Protein AF-A0A2P4PJ39-F1 (afdb_monomer)

Secondary structure (DSSP, 8-state):
-HHHHHHHHHT-SSS--EEEEEEEEE-TTS-TT-SEEEEEEE-SSPPS-S-EEEEEEEE-TTS-B-TTEEEEEEEEETTEEEEEEEEPSS----GGG-EEEEEEEE-HHHH----SSSTT-EEEEEEEEEE--TT--EEEEE-SS---TT-EEEEEEE---TT-----EEEEEEEEETTEEEEEEEE---S--S---TT--EEEEEEEEEE-S-SEEE-TTTS-EEEHHHHSEEP-GGGB--THHHHHHHHHHHHHHHHHHHHHHHHHHHHHHHHHTTS-TTS--HHHHHHHHHHHHHHHHHHHHHHHHHHS-HHHHHHTHHHHHHHHHHHHHHHHHHHHHHHHT--SS-HHHHHHHHHHHHHHHHHHHHHHHT-

Radius of gyration: 28.56 Å; Cα contacts (8 Å, |Δi|>4): 550; chains: 1; bounding box: 58×53×88 Å

InterPro domains:
  IPR036537 Adaptor protein Cbl, N-terminal domain superfamily [G3DSA:1.20.930.20] (220-346)
  IPR059179 MLKL-like, MCAfunc domain [cd21037] (254-372)

Foldseek 3Di:
DVVVVVVVVLCPDPDQKDFQAWAKFAQLPDDQVDQKDKDWDFDPPFWQDQAKDKFKAKAAPVLAGDLQKDKAWAPTDRGGTMIMIGGQPPDPDRSNRIMIIMIIMDRCVRGVGHDPQGSPKDKDKDKDKDFDDPQFQKDKDWAPFFDDAFKFKTKHKDFPAPVPDDFPWRWDFQADEGTITIIGIDRSPDDDPDDPPPGGGIMIMMMMIIDDPDQWDQHPVPRDIHGSNSRGNGHHPVRHDDPVSVVLSLLSVLVVVLLVLLVVLVVLVVVVVVVVVVDDDPCPDPQNVVLVVLLVVLVVVVVVLSVVVVPDDSVVCVVCVVVNLVSSVVSLVSNVVSVVSSCVSVVDDCVVSVVVSVVSVVVNVVSVVVNVVSD

Solvent-accessible surface area (backbone atoms only — not comparable to full-atom values): 21388 Å² total; per-residue (Å²): 113,68,66,58,53,56,51,50,62,72,62,64,51,91,71,53,40,30,54,31,48,32,38,72,44,78,31,60,88,54,63,81,88,52,56,64,44,78,46,80,48,76,43,84,76,61,41,71,43,56,82,59,49,70,48,50,29,46,20,42,81,85,57,44,51,43,88,55,48,50,72,45,70,45,77,66,42,39,50,31,35,32,36,38,42,32,57,49,92,90,66,93,71,64,56,40,64,21,29,43,38,39,37,33,36,27,40,44,90,61,29,77,44,67,37,82,76,45,62,82,46,44,39,48,76,48,79,48,76,47,71,62,50,100,77,57,60,69,49,79,44,78,47,100,54,78,56,54,74,52,26,30,42,30,78,50,76,48,68,84,48,100,78,76,63,85,75,56,66,49,78,39,83,72,31,30,43,53,45,34,41,30,31,32,65,42,78,59,78,78,87,63,101,64,72,84,63,93,70,70,56,52,36,41,36,41,36,40,41,37,47,48,95,64,68,57,46,54,27,69,78,71,81,46,70,43,50,44,61,30,48,25,48,62,40,40,76,90,43,50,44,71,79,56,61,62,52,52,46,53,51,52,40,54,53,50,53,53,54,52,55,52,52,54,54,51,51,52,48,54,50,53,53,58,53,56,74,74,59,69,94,77,64,87,40,77,68,48,50,52,41,50,52,52,40,53,51,48,53,49,52,51,51,50,52,52,50,54,57,73,72,47,54,72,72,57,47,60,78,39,40,70,62,51,52,52,53,48,52,53,54,49,53,56,42,50,54,32,49,53,57,54,47,72,74,49,86,80,85,59,66,70,70,53,50,52,59,52,52,56,48,57,55,49,55,50,52,56,51,53,62,65,71,76,113

pLDDT: mean 74.96, std 16.51, range [32.97, 97.44]

Organism: Rhizophagus irregularis (strain DAOM 181602 / DAOM 197198 / MUCL 43194) (NCBI:txid747089)

Structure (mmCIF, N/CA/C/O backbone):
data_AF-A0A2P4PJ39-F1
#
_entry.id   AF-A0A2P4PJ39-F1
#
loop_
_atom_site.group_PDB
_atom_site.id
_atom_site.type_symbol
_atom_site.label_atom_id
_atom_site.label_alt_id
_atom_site.label_comp_id
_atom_site.label_asym_id
_atom_site.label_entity_id
_atom_site.label_seq_id
_atom_site.pdbx_PDB_ins_code
_atom_site.Cartn_x
_atom_site.Cartn_y
_atom_site.Cartn_z
_atom_site.occupancy
_atom_site.B_iso_or_equiv
_atom_site.auth_seq_id
_atom_site.auth_comp_id
_atom_site.auth_asym_id
_atom_site.auth_atom_id
_atom_site.pdbx_PDB_model_num
ATOM 1 N N . MET A 1 1 ? 18.158 30.141 -28.461 1.00 45.62 1 MET A N 1
ATOM 2 C CA . MET A 1 1 ? 17.319 30.776 -27.414 1.00 45.62 1 MET A CA 1
ATOM 3 C C . MET A 1 1 ? 15.934 30.127 -27.308 1.00 45.62 1 MET A C 1
ATOM 5 O O . MET A 1 1 ? 15.495 29.870 -26.197 1.00 45.62 1 MET A O 1
ATOM 9 N N . GLU A 1 2 ? 15.277 29.784 -28.422 1.00 43.50 2 GLU A N 1
ATOM 10 C CA . GLU A 1 2 ? 13.978 29.073 -28.431 1.00 43.50 2 GLU A CA 1
ATOM 11 C C . GLU A 1 2 ? 14.006 27.641 -27.876 1.00 43.50 2 GLU A C 1
ATOM 13 O O . GLU A 1 2 ? 13.084 27.258 -27.165 1.00 43.50 2 GLU A O 1
ATOM 18 N N . GLN A 1 3 ? 15.061 26.856 -28.132 1.00 46.38 3 GLN A N 1
ATOM 19 C CA . GLN A 1 3 ? 15.191 25.510 -27.544 1.00 46.38 3 GLN A CA 1
ATOM 20 C C . GLN A 1 3 ? 15.303 25.555 -26.014 1.00 46.38 3 GLN A C 1
ATOM 22 O O . GLN A 1 3 ? 14.647 24.772 -25.339 1.00 46.38 3 GLN A O 1
ATOM 27 N N . LYS A 1 4 ? 16.052 26.525 -25.470 1.00 45.72 4 LYS A N 1
ATOM 28 C CA . LYS A 1 4 ? 16.151 26.757 -24.020 1.00 45.72 4 LYS A CA 1
ATOM 29 C C . LYS A 1 4 ? 14.788 27.119 -23.421 1.00 45.72 4 LYS A C 1
ATOM 31 O O . LYS A 1 4 ? 14.378 26.499 -22.457 1.00 45.72 4 LYS A O 1
ATOM 36 N N . LYS A 1 5 ? 14.018 27.993 -24.085 1.00 45.09 5 LYS A N 1
ATOM 37 C CA . LYS A 1 5 ? 12.639 28.321 -23.680 1.00 45.09 5 LYS A CA 1
ATOM 38 C C . LYS A 1 5 ? 11.677 27.125 -23.733 1.00 45.09 5 LYS A C 1
ATOM 40 O O . LYS A 1 5 ? 10.811 27.035 -22.877 1.00 45.09 5 LYS A O 1
ATOM 45 N N . LYS A 1 6 ? 11.808 26.201 -24.696 1.00 50.41 6 LYS A N 1
ATOM 46 C CA . LYS A 1 6 ? 10.997 24.963 -24.723 1.00 50.41 6 LYS A CA 1
ATOM 47 C C . LYS A 1 6 ? 11.366 24.001 -23.589 1.00 50.41 6 LYS A C 1
ATOM 49 O O . LYS A 1 6 ? 10.475 23.399 -23.003 1.00 50.41 6 LYS A O 1
ATOM 54 N N . ILE A 1 7 ? 12.655 23.893 -23.271 1.00 53.19 7 ILE A N 1
ATOM 55 C CA . ILE A 1 7 ? 13.166 23.081 -22.157 1.00 53.19 7 ILE A CA 1
ATOM 56 C C . ILE A 1 7 ? 12.712 23.671 -20.814 1.00 53.19 7 ILE A C 1
ATOM 58 O O . ILE A 1 7 ? 12.153 22.954 -19.990 1.00 53.19 7 ILE A O 1
ATOM 62 N N . ASP A 1 8 ? 12.834 24.987 -20.643 1.00 42.84 8 ASP A N 1
ATOM 63 C CA . ASP A 1 8 ? 12.416 25.691 -19.428 1.00 42.84 8 ASP A CA 1
ATOM 64 C C . ASP A 1 8 ? 10.897 25.630 -19.210 1.00 42.84 8 ASP A C 1
ATOM 66 O O . ASP A 1 8 ? 10.456 25.671 -18.071 1.00 42.84 8 ASP A O 1
ATOM 70 N N . VAL A 1 9 ? 10.077 25.509 -20.262 1.00 48.72 9 VAL A N 1
ATOM 71 C CA . VAL A 1 9 ? 8.614 25.328 -20.139 1.00 48.72 9 VAL A CA 1
ATOM 72 C C . VAL A 1 9 ? 8.243 23.908 -19.689 1.00 48.72 9 VAL A C 1
ATOM 74 O O . VAL A 1 9 ? 7.277 23.748 -18.947 1.00 48.72 9 VAL A O 1
ATOM 77 N N . ILE A 1 10 ? 9.019 22.888 -20.076 1.00 51.38 10 ILE A N 1
ATOM 78 C CA . ILE A 1 10 ? 8.854 21.506 -19.584 1.00 51.38 10 ILE A CA 1
ATOM 79 C C . ILE A 1 10 ? 9.313 21.387 -18.118 1.00 51.38 10 ILE A C 1
ATOM 81 O O . ILE A 1 10 ? 8.735 20.613 -17.361 1.00 51.38 10 ILE A O 1
ATOM 85 N N . LEU A 1 11 ? 10.313 22.179 -17.715 1.00 49.31 11 LEU A N 1
ATOM 86 C CA . LEU A 1 11 ? 10.950 22.159 -16.390 1.00 49.31 11 LEU A CA 1
ATOM 87 C C . LEU A 1 11 ? 10.411 23.213 -15.392 1.00 49.31 11 LEU A C 1
ATOM 89 O O . LEU A 1 11 ? 11.034 23.420 -14.355 1.00 49.31 11 LEU A O 1
ATOM 93 N N . ASN A 1 12 ? 9.315 23.932 -15.673 1.00 41.78 12 ASN A N 1
ATOM 94 C CA . ASN A 1 12 ? 8.818 25.018 -14.794 1.00 41.78 12 ASN A CA 1
ATOM 95 C C . ASN A 1 12 ? 7.446 24.779 -14.147 1.00 41.78 12 ASN A C 1
ATOM 97 O O . ASN A 1 12 ? 6.828 25.725 -13.652 1.00 41.78 12 ASN A O 1
ATOM 101 N N . LYS A 1 13 ? 6.941 23.543 -14.094 1.00 51.75 13 LYS A N 1
ATOM 102 C CA . LYS A 1 13 ? 5.785 23.240 -13.236 1.00 51.75 13 LYS A CA 1
ATOM 103 C C . LYS A 1 13 ? 6.295 22.693 -11.906 1.00 51.75 13 LYS A C 1
ATOM 105 O O . LYS A 1 13 ? 7.159 21.829 -11.884 1.00 51.75 13 LYS A O 1
ATOM 110 N N . LYS A 1 14 ? 5.802 23.251 -10.794 1.00 48.81 14 LYS A N 1
ATOM 111 C CA . LYS A 1 14 ? 6.097 22.788 -9.426 1.00 48.81 14 LYS A CA 1
ATOM 112 C C . LYS A 1 14 ? 6.077 21.251 -9.383 1.00 48.81 14 LYS A C 1
ATOM 114 O O . LYS A 1 14 ? 5.073 20.672 -9.776 1.00 48.81 14 LYS A O 1
ATOM 119 N N . ASN A 1 15 ? 7.176 20.670 -8.893 1.00 57.50 15 ASN A N 1
ATOM 120 C CA . ASN A 1 15 ? 7.547 19.246 -8.903 1.00 57.50 15 ASN A CA 1
ATOM 121 C C . ASN A 1 15 ? 7.929 18.699 -10.293 1.00 57.50 15 ASN A C 1
ATOM 123 O O . ASN A 1 15 ? 7.162 18.019 -10.960 1.00 57.50 15 ASN A O 1
ATOM 127 N N . ASN A 1 16 ? 9.179 18.954 -10.703 1.00 75.44 16 ASN A N 1
ATOM 128 C CA . ASN A 1 16 ? 9.799 18.461 -11.945 1.00 75.44 16 ASN A CA 1
ATOM 129 C C . ASN A 1 16 ? 10.126 16.955 -11.919 1.00 75.44 16 ASN A C 1
ATOM 131 O O . ASN A 1 16 ? 11.184 16.544 -12.399 1.00 75.44 16 ASN A O 1
ATOM 135 N N . LEU A 1 17 ? 9.274 16.127 -11.318 1.00 88.62 17 LEU A N 1
ATOM 136 C CA . LEU A 1 17 ? 9.490 14.688 -11.311 1.00 88.62 17 LEU A CA 1
ATOM 137 C C . LEU A 1 17 ? 9.111 14.099 -12.665 1.00 88.62 17 LEU A C 1
ATOM 139 O O . LEU A 1 17 ? 8.117 14.468 -13.296 1.00 88.62 17 LEU A O 1
ATOM 143 N N . LYS A 1 18 ? 9.946 13.177 -13.127 1.00 91.00 18 LYS A N 1
ATOM 144 C CA . LYS A 1 18 ? 9.739 12.432 -14.359 1.00 91.00 18 LYS A CA 1
ATOM 145 C C . LYS A 1 18 ? 10.196 10.998 -14.188 1.00 91.00 18 LYS A C 1
ATOM 147 O O . LYS A 1 18 ? 11.028 10.709 -13.335 1.00 91.00 18 LYS A O 1
ATOM 152 N N . ILE A 1 19 ? 9.686 10.129 -15.057 1.00 92.69 19 ILE A N 1
ATOM 153 C CA . ILE A 1 19 ? 10.252 8.797 -15.251 1.00 92.69 19 ILE A CA 1
ATOM 154 C C . ILE A 1 19 ? 11.637 8.978 -15.880 1.00 92.69 19 ILE A C 1
ATOM 156 O O . ILE A 1 19 ? 11.769 9.487 -16.996 1.00 92.69 19 ILE A O 1
ATOM 160 N N . ILE A 1 20 ? 12.666 8.599 -15.131 1.00 92.94 20 ILE A N 1
ATOM 161 C CA . ILE A 1 20 ? 14.074 8.752 -15.501 1.00 92.94 20 ILE A CA 1
ATOM 162 C C . ILE A 1 20 ? 14.501 7.587 -16.373 1.00 92.94 20 ILE A C 1
ATOM 164 O O . ILE A 1 20 ? 15.046 7.794 -17.457 1.00 92.94 20 ILE A O 1
ATOM 168 N N . ILE A 1 21 ? 14.210 6.375 -15.913 1.00 93.44 21 ILE A N 1
ATOM 169 C CA . ILE A 1 21 ? 14.538 5.129 -16.590 1.00 93.44 21 ILE A CA 1
ATOM 170 C C . ILE A 1 21 ? 13.635 4.012 -16.070 1.00 93.44 21 ILE A C 1
ATOM 172 O O . ILE A 1 21 ? 13.150 4.048 -14.940 1.00 93.44 21 ILE A O 1
ATOM 176 N N . THR A 1 22 ? 13.381 3.035 -16.924 1.00 94.88 22 THR A N 1
ATOM 177 C CA . THR A 1 22 ? 12.556 1.863 -16.638 1.00 94.88 22 THR A CA 1
ATOM 178 C C . THR A 1 22 ? 13.317 0.600 -16.995 1.00 94.88 22 THR A C 1
ATOM 180 O O . THR A 1 22 ? 14.134 0.590 -17.922 1.00 94.88 22 THR A O 1
ATOM 183 N N . GLY A 1 23 ? 13.013 -0.491 -16.310 1.00 95.31 23 GLY A N 1
ATOM 184 C CA . GLY A 1 23 ? 13.661 -1.752 -16.601 1.00 95.31 23 GLY A CA 1
ATOM 185 C C . GLY A 1 23 ? 12.862 -2.953 -16.152 1.00 95.31 23 GLY A C 1
ATOM 186 O O . GLY A 1 23 ? 11.888 -2.864 -15.406 1.00 95.31 23 GLY A O 1
ATOM 187 N N . ILE A 1 24 ? 13.291 -4.086 -16.686 1.00 95.94 24 ILE A N 1
ATOM 188 C CA . ILE A 1 24 ? 12.829 -5.402 -16.288 1.00 95.94 24 ILE A CA 1
ATOM 189 C C . ILE A 1 24 ? 14.034 -6.333 -16.151 1.00 95.94 24 ILE A C 1
ATOM 191 O O . ILE A 1 24 ? 14.873 -6.421 -17.060 1.00 95.94 24 ILE A O 1
ATOM 195 N N . ASP A 1 25 ? 14.098 -7.043 -15.031 1.00 95.50 25 ASP A N 1
ATOM 196 C CA . ASP A 1 25 ? 15.175 -7.976 -14.718 1.00 95.50 25 ASP A CA 1
ATOM 197 C C . ASP A 1 25 ? 14.607 -9.359 -14.391 1.00 95.50 25 ASP A C 1
ATOM 199 O O . ASP A 1 25 ? 13.598 -9.492 -13.704 1.00 95.50 25 ASP A O 1
ATOM 203 N N . GLU A 1 26 ? 15.252 -10.402 -14.913 1.00 95.06 26 GLU A N 1
ATOM 204 C CA . GLU A 1 26 ? 14.901 -11.798 -14.617 1.00 95.06 26 GLU A CA 1
ATOM 205 C C . GLU A 1 26 ? 15.268 -12.148 -13.179 1.00 95.06 26 GLU A C 1
ATOM 207 O O . GLU A 1 26 ? 16.316 -11.720 -12.701 1.00 95.06 26 GLU A O 1
ATOM 212 N N . LEU A 1 27 ? 14.461 -12.979 -12.522 1.00 94.19 27 LEU A N 1
ATOM 213 C CA . LEU A 1 27 ? 14.708 -13.458 -11.156 1.00 94.19 27 LEU A CA 1
ATOM 214 C C . LEU A 1 27 ? 15.235 -14.905 -11.103 1.00 94.19 27 LEU A C 1
ATOM 216 O O . LEU A 1 27 ? 15.286 -15.519 -10.043 1.00 94.19 27 LEU A O 1
ATOM 220 N N . LYS A 1 28 ? 15.669 -15.446 -12.246 1.00 90.56 28 LYS A N 1
ATOM 221 C CA . LYS A 1 28 ? 16.156 -16.829 -12.415 1.00 90.56 28 LYS A CA 1
ATOM 222 C C . LYS A 1 28 ? 17.361 -17.223 -11.556 1.00 90.56 28 LYS A C 1
ATOM 224 O O . LYS A 1 28 ? 17.668 -18.400 -11.424 1.00 90.56 28 LYS A O 1
ATOM 229 N N . ASP A 1 29 ? 18.104 -16.235 -11.076 1.00 86.75 29 ASP A N 1
ATOM 230 C CA . ASP A 1 29 ? 19.292 -16.370 -10.235 1.00 86.75 29 ASP A CA 1
ATOM 231 C C . ASP A 1 29 ? 18.956 -16.515 -8.743 1.00 86.75 29 ASP A C 1
ATOM 233 O O . ASP A 1 29 ? 19.860 -16.740 -7.939 1.00 86.75 29 ASP A O 1
ATOM 237 N N . LEU A 1 30 ? 17.677 -16.397 -8.368 1.00 86.31 30 LEU A N 1
ATOM 238 C CA . LEU A 1 30 ? 17.214 -16.549 -6.993 1.00 86.31 30 LEU A CA 1
ATOM 239 C C . LEU A 1 30 ? 16.985 -18.025 -6.625 1.00 86.31 30 LEU A C 1
ATOM 241 O O . LEU A 1 30 ? 16.687 -18.862 -7.471 1.00 86.31 30 LEU A O 1
ATOM 245 N N . ASP A 1 31 ? 17.127 -18.349 -5.340 1.00 79.19 31 ASP A N 1
ATOM 246 C CA . ASP A 1 31 ? 16.927 -19.705 -4.813 1.00 79.19 31 ASP A CA 1
ATOM 247 C C . ASP A 1 31 ? 15.491 -19.892 -4.323 1.00 79.19 31 ASP A C 1
ATOM 249 O O . ASP A 1 31 ? 15.121 -19.316 -3.306 1.00 79.19 31 ASP A O 1
ATOM 253 N N . ILE A 1 32 ? 14.715 -20.745 -4.995 1.00 77.56 32 ILE A N 1
ATOM 254 C CA . ILE A 1 32 ? 13.304 -21.036 -4.687 1.00 77.56 32 ILE A CA 1
ATOM 255 C C . ILE A 1 32 ? 13.042 -21.479 -3.236 1.00 77.56 32 ILE A C 1
ATOM 257 O O . ILE A 1 32 ? 11.922 -21.353 -2.745 1.00 77.56 32 ILE A O 1
ATOM 261 N N . ASN A 1 33 ? 14.051 -22.005 -2.535 1.00 77.44 33 ASN A N 1
ATOM 262 C CA . ASN A 1 33 ? 13.886 -22.485 -1.161 1.00 77.44 33 ASN A CA 1
ATOM 263 C C . ASN A 1 33 ? 13.893 -21.353 -0.125 1.00 77.44 33 ASN A C 1
ATOM 265 O O . ASN A 1 33 ? 13.490 -21.571 1.019 1.00 77.44 33 ASN A O 1
ATOM 269 N N . ASN A 1 34 ? 14.352 -20.159 -0.505 1.00 82.69 34 ASN A N 1
ATOM 270 C CA . ASN A 1 34 ? 14.383 -19.008 0.384 1.00 82.69 34 ASN A CA 1
ATOM 271 C C . ASN A 1 34 ? 13.059 -18.242 0.307 1.00 82.69 34 ASN A C 1
ATOM 273 O O . ASN A 1 34 ? 12.461 -18.093 -0.751 1.00 82.69 34 ASN A O 1
ATOM 277 N N . THR A 1 35 ? 12.600 -17.727 1.444 1.00 82.00 35 THR A N 1
ATOM 278 C CA . THR A 1 35 ? 11.406 -16.867 1.504 1.00 82.00 35 THR A CA 1
ATOM 279 C C . THR A 1 35 ? 11.730 -15.396 1.275 1.00 82.00 35 THR A C 1
ATOM 281 O O . THR A 1 35 ?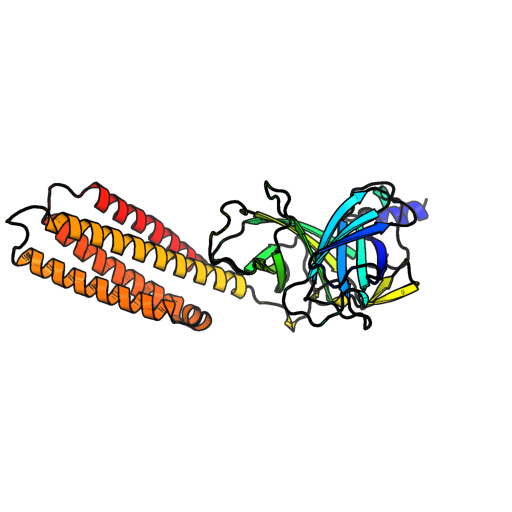 10.822 -14.597 1.063 1.00 82.00 35 THR A O 1
ATOM 284 N N . GLU A 1 36 ? 13.007 -15.034 1.369 1.00 87.31 36 GLU A N 1
ATOM 285 C CA . GLU A 1 36 ? 13.523 -13.678 1.222 1.00 87.31 36 GLU A CA 1
ATOM 286 C C . GLU A 1 36 ? 14.712 -13.686 0.268 1.00 87.31 36 GLU A C 1
ATOM 288 O O . GLU A 1 36 ? 15.611 -14.526 0.366 1.00 87.31 36 GLU A O 1
ATOM 293 N N . HIS A 1 37 ? 14.719 -12.729 -0.650 1.00 88.31 37 HIS A N 1
ATOM 294 C CA . HIS A 1 37 ? 15.756 -12.578 -1.655 1.00 88.31 37 HIS A CA 1
ATOM 295 C C . HIS A 1 37 ? 16.209 -11.134 -1.733 1.00 88.31 37 HIS A C 1
ATOM 297 O O . HIS A 1 37 ? 15.402 -10.213 -1.626 1.00 88.31 37 HIS A O 1
ATOM 303 N N . TYR A 1 38 ? 17.494 -10.952 -2.012 1.00 90.31 38 TYR A N 1
ATOM 304 C CA . TYR A 1 38 ? 18.083 -9.651 -2.281 1.00 90.31 38 TYR A CA 1
ATOM 305 C C . TYR A 1 38 ? 18.699 -9.670 -3.669 1.00 90.31 38 TYR A C 1
ATOM 307 O O . TYR A 1 38 ? 19.493 -10.555 -3.991 1.00 90.31 38 TYR A O 1
ATOM 315 N N . LYS A 1 39 ? 18.346 -8.682 -4.486 1.00 92.75 39 LYS A N 1
ATOM 316 C CA . LYS A 1 39 ? 18.892 -8.520 -5.829 1.00 92.75 39 LYS A CA 1
ATOM 317 C C . LYS A 1 39 ? 19.365 -7.090 -6.028 1.00 92.75 39 LYS A C 1
ATOM 319 O O . LYS A 1 39 ? 18.641 -6.138 -5.751 1.00 92.75 39 LYS A O 1
ATOM 324 N N . ARG A 1 40 ? 20.588 -6.943 -6.530 1.00 94.69 40 ARG A N 1
ATOM 325 C CA . ARG A 1 40 ? 21.120 -5.654 -6.965 1.00 94.69 40 ARG A CA 1
ATOM 326 C C . ARG A 1 40 ? 20.688 -5.394 -8.406 1.00 94.69 40 ARG A C 1
ATOM 328 O O . ARG A 1 40 ? 20.879 -6.255 -9.263 1.00 94.69 40 ARG A O 1
ATOM 335 N N . ILE A 1 41 ? 20.140 -4.213 -8.667 1.00 95.94 41 ILE A N 1
ATOM 336 C CA . ILE A 1 41 ? 19.793 -3.735 -10.005 1.00 95.94 41 ILE A CA 1
ATOM 337 C C . ILE A 1 41 ? 20.747 -2.598 -10.350 1.00 95.94 41 ILE A C 1
ATOM 339 O O . ILE A 1 41 ? 20.839 -1.604 -9.629 1.00 95.94 41 ILE A O 1
ATOM 343 N N . ASN A 1 42 ? 21.476 -2.767 -11.450 1.00 94.19 42 ASN A N 1
ATOM 344 C CA . ASN A 1 42 ? 22.405 -1.762 -11.946 1.00 94.19 42 ASN A CA 1
ATOM 345 C C . ASN A 1 42 ? 21.728 -0.936 -13.040 1.00 94.19 42 ASN A C 1
ATOM 347 O O . ASN A 1 42 ? 21.101 -1.484 -13.948 1.00 94.19 42 ASN A O 1
ATOM 351 N N . ILE A 1 43 ? 21.866 0.382 -12.947 1.00 91.81 43 ILE A N 1
ATOM 352 C CA . ILE A 1 43 ? 21.344 1.336 -13.917 1.00 91.81 43 ILE A CA 1
ATOM 353 C C . ILE A 1 43 ? 22.485 1.743 -14.846 1.00 91.81 43 ILE A C 1
ATOM 355 O O . ILE A 1 43 ? 23.523 2.227 -14.400 1.00 91.81 43 ILE A O 1
ATOM 359 N N . GLU A 1 44 ? 22.268 1.570 -16.148 1.00 87.25 44 GLU A N 1
ATOM 360 C CA . GLU A 1 44 ? 23.197 2.010 -17.183 1.00 87.25 44 GLU A CA 1
ATOM 361 C C . GLU A 1 44 ? 22.505 2.985 -18.154 1.00 87.25 44 GLU A C 1
ATOM 363 O O . GLU A 1 44 ? 21.451 2.652 -18.708 1.00 87.25 44 GLU A O 1
ATOM 368 N N . PRO A 1 45 ? 23.089 4.172 -18.411 1.00 86.81 45 PRO A N 1
ATOM 369 C CA . PRO A 1 45 ? 24.277 4.733 -17.752 1.00 86.81 45 PRO A CA 1
ATOM 370 C C . PRO A 1 45 ? 24.015 5.090 -16.277 1.00 86.81 45 PRO A C 1
ATOM 372 O O . PRO A 1 45 ? 22.864 5.277 -15.887 1.00 86.81 45 PRO A O 1
ATOM 375 N N . SER A 1 46 ? 25.083 5.215 -15.484 1.00 89.50 46 SER A N 1
ATOM 376 C CA . SER A 1 46 ? 24.994 5.678 -14.094 1.00 89.50 46 SER A CA 1
ATOM 377 C C . SER A 1 46 ? 24.337 7.059 -14.008 1.00 89.50 46 SER A C 1
ATOM 379 O O . SER A 1 46 ? 24.520 7.902 -14.892 1.00 89.50 46 SER A O 1
ATOM 381 N N . LEU A 1 47 ? 23.604 7.291 -12.927 1.00 91.12 47 LEU A N 1
ATOM 382 C CA . LEU A 1 47 ? 22.978 8.568 -12.599 1.00 91.12 47 LEU A CA 1
ATOM 383 C C . LEU A 1 47 ? 24.015 9.536 -12.004 1.00 91.12 47 LEU A C 1
ATOM 385 O O . LEU A 1 47 ? 25.095 9.126 -11.582 1.00 91.12 47 LEU A O 1
ATOM 389 N N . GLU A 1 48 ? 23.700 10.830 -11.977 1.00 90.94 48 GLU A N 1
ATOM 390 C CA . GLU A 1 48 ? 24.577 11.851 -11.371 1.00 90.94 48 GLU A CA 1
ATOM 391 C C . GLU A 1 48 ? 24.288 12.128 -9.885 1.00 90.94 48 GLU A C 1
ATOM 393 O O . GLU A 1 48 ? 25.101 12.761 -9.214 1.00 90.94 48 GLU A O 1
ATOM 398 N N . ASP A 1 49 ? 23.157 11.647 -9.365 1.00 90.12 49 ASP A N 1
ATOM 399 C CA . ASP A 1 49 ? 22.696 11.865 -7.989 1.00 90.12 49 ASP A CA 1
ATOM 400 C C . ASP A 1 49 ? 21.940 10.612 -7.493 1.00 90.12 49 ASP A C 1
ATOM 402 O O . ASP A 1 49 ? 21.499 9.778 -8.290 1.00 90.12 49 ASP A O 1
ATOM 406 N N . GLU A 1 50 ? 21.805 10.479 -6.177 1.00 90.94 50 GLU A N 1
ATOM 407 C CA . GLU A 1 50 ? 21.097 9.398 -5.477 1.00 90.94 50 GLU A CA 1
ATOM 408 C C . GLU A 1 50 ? 19.666 9.808 -5.077 1.00 90.94 50 GLU A C 1
ATOM 410 O O . GLU A 1 50 ? 18.891 8.973 -4.619 1.00 90.94 50 GLU A O 1
ATOM 415 N N . ASP A 1 51 ? 19.291 11.080 -5.272 1.00 90.88 51 ASP A N 1
ATOM 416 C CA . ASP A 1 51 ? 17.957 11.638 -5.001 1.00 90.88 51 ASP A CA 1
ATOM 417 C C . ASP A 1 51 ? 16.921 11.197 -6.056 1.00 90.88 51 ASP A C 1
ATOM 419 O O . ASP A 1 51 ? 16.435 11.984 -6.882 1.00 90.88 51 ASP A O 1
ATOM 423 N N . TYR A 1 52 ? 16.610 9.900 -6.047 1.00 93.25 52 TYR A N 1
ATOM 424 C CA . TYR A 1 52 ? 15.579 9.269 -6.862 1.00 93.25 52 TYR A CA 1
ATOM 425 C C . TYR A 1 52 ? 14.773 8.246 -6.055 1.00 93.25 52 TYR A C 1
ATOM 427 O O . TYR A 1 52 ? 15.218 7.727 -5.038 1.00 93.25 52 TYR A O 1
ATOM 435 N N . GLU A 1 53 ? 13.571 7.939 -6.539 1.00 94.81 53 GLU A N 1
ATOM 436 C CA . GLU A 1 53 ? 12.689 6.929 -5.954 1.00 94.81 53 GLU A CA 1
ATOM 437 C C . GLU A 1 53 ? 12.420 5.822 -6.968 1.00 94.81 53 GLU A C 1
ATOM 439 O O . GLU A 1 53 ? 12.310 6.078 -8.172 1.00 94.81 53 GLU A O 1
ATOM 444 N N . VAL A 1 54 ? 12.278 4.588 -6.487 1.00 96.06 54 VAL A N 1
ATOM 445 C CA . VAL A 1 54 ? 12.035 3.421 -7.341 1.00 96.06 54 VAL A CA 1
ATOM 446 C C . VAL A 1 54 ? 10.699 2.798 -7.009 1.00 96.06 54 VAL A C 1
ATOM 448 O O . VAL A 1 54 ? 10.438 2.470 -5.861 1.00 96.06 54 VAL A O 1
ATOM 451 N N . PHE A 1 55 ? 9.881 2.565 -8.024 1.00 96.06 55 PHE A N 1
ATOM 452 C CA . PHE A 1 55 ? 8.615 1.852 -7.901 1.00 96.06 55 PHE A CA 1
ATOM 453 C C . PHE A 1 55 ? 8.643 0.621 -8.784 1.00 96.06 55 PHE A C 1
ATOM 455 O O . PHE A 1 55 ? 9.215 0.649 -9.872 1.00 96.06 55 PHE A O 1
ATOM 462 N N . GLY A 1 56 ? 8.008 -0.454 -8.343 1.00 95.56 56 GLY A N 1
ATOM 463 C CA . GLY A 1 56 ? 8.047 -1.702 -9.080 1.00 95.56 56 GLY A CA 1
ATOM 464 C C . GLY A 1 56 ? 7.295 -2.829 -8.400 1.00 95.56 56 GLY A C 1
ATOM 465 O O . GLY A 1 56 ? 6.773 -2.689 -7.294 1.00 95.56 56 GLY A O 1
ATOM 466 N N . SER A 1 57 ? 7.248 -3.957 -9.088 1.00 95.50 57 SER A N 1
ATOM 467 C CA . SER A 1 57 ? 6.506 -5.144 -8.685 1.00 95.50 57 SER A CA 1
ATOM 468 C C . SER A 1 57 ? 7.145 -6.397 -9.277 1.00 95.50 57 SER A C 1
ATOM 470 O O . SER A 1 57 ? 7.845 -6.345 -10.293 1.00 95.50 57 SER A O 1
ATOM 472 N N . VAL A 1 58 ? 6.882 -7.544 -8.648 1.00 95.44 58 VAL A N 1
ATOM 473 C CA . VAL A 1 58 ? 7.145 -8.836 -9.286 1.00 95.44 58 VAL A CA 1
ATOM 474 C C . VAL A 1 58 ? 6.013 -9.125 -10.266 1.00 95.44 58 VAL A C 1
ATOM 476 O O . VAL A 1 58 ? 4.833 -9.007 -9.920 1.00 95.44 58 VAL A O 1
ATOM 479 N N . ILE A 1 59 ? 6.382 -9.513 -11.481 1.00 96.00 59 ILE A N 1
ATOM 480 C CA . ILE A 1 59 ? 5.457 -9.889 -12.546 1.00 96.00 59 ILE A CA 1
ATOM 481 C C . ILE A 1 59 ? 5.754 -11.307 -13.038 1.00 96.00 59 ILE A C 1
ATOM 483 O O . ILE A 1 59 ? 6.898 -11.774 -13.011 1.00 96.00 59 ILE A O 1
ATOM 487 N N . SER A 1 60 ? 4.711 -11.996 -13.489 1.00 94.19 60 SER A N 1
ATOM 488 C CA . SER A 1 60 ? 4.827 -13.307 -14.118 1.00 94.19 60 SER A CA 1
ATOM 489 C C . SER A 1 60 ? 5.437 -13.199 -15.518 1.00 94.19 60 SER A C 1
ATOM 491 O O . SER A 1 60 ? 5.576 -12.114 -16.087 1.00 94.19 60 SER A O 1
ATOM 493 N N . LYS A 1 61 ? 5.742 -14.348 -16.124 1.00 91.06 61 LYS A N 1
ATOM 494 C CA . LYS A 1 61 ? 6.161 -14.436 -17.529 1.00 91.06 61 LYS A CA 1
ATOM 495 C C . LYS A 1 61 ? 5.119 -13.910 -18.523 1.00 91.06 61 LYS A C 1
ATOM 497 O O . LYS A 1 61 ? 5.485 -13.473 -19.611 1.00 91.06 61 LYS A O 1
ATOM 502 N N . ASP A 1 62 ? 3.849 -13.913 -18.127 1.00 90.56 62 ASP A N 1
ATOM 503 C CA . ASP A 1 62 ? 2.737 -13.343 -18.893 1.00 90.56 62 ASP A CA 1
ATOM 504 C C . ASP A 1 62 ? 2.518 -11.850 -18.582 1.00 90.56 62 ASP A C 1
ATOM 506 O O . ASP A 1 62 ? 1.485 -11.287 -18.936 1.00 90.56 62 ASP A O 1
ATOM 510 N N . ASN A 1 63 ? 3.492 -11.202 -17.929 1.00 91.06 63 ASN A N 1
ATOM 511 C CA . ASN A 1 63 ? 3.486 -9.793 -17.535 1.00 91.06 63 ASN A CA 1
ATOM 512 C C . ASN A 1 63 ? 2.385 -9.408 -16.535 1.00 91.06 63 ASN A C 1
ATOM 514 O O . ASN A 1 63 ? 2.034 -8.241 -16.420 1.00 91.06 63 ASN A O 1
ATOM 518 N N . LEU A 1 64 ? 1.837 -10.365 -15.783 1.00 93.00 64 LEU A N 1
ATOM 519 C CA . LEU A 1 64 ? 0.822 -10.074 -14.771 1.00 93.00 64 LEU A CA 1
ATOM 520 C C . LEU A 1 64 ? 1.478 -9.772 -13.429 1.00 93.00 64 LEU A C 1
ATOM 522 O O . LEU A 1 64 ? 2.346 -10.521 -12.984 1.00 93.00 64 LEU A O 1
ATOM 526 N N . ARG A 1 65 ? 1.029 -8.713 -12.752 1.00 93.44 65 ARG A N 1
ATOM 527 C CA . ARG A 1 65 ? 1.464 -8.392 -11.388 1.00 93.44 65 ARG A CA 1
ATOM 528 C C . ARG A 1 65 ? 1.111 -9.513 -10.414 1.00 93.44 65 ARG A C 1
ATOM 530 O O . ARG A 1 65 ? -0.028 -9.971 -10.370 1.00 93.44 65 ARG A O 1
ATOM 537 N N . LEU A 1 66 ? 2.077 -9.900 -9.586 1.00 91.75 66 LEU A N 1
ATOM 538 C CA . LEU A 1 66 ? 1.920 -10.951 -8.585 1.00 91.75 66 LEU A CA 1
ATOM 539 C C . LEU A 1 66 ? 1.792 -10.331 -7.185 1.00 91.75 66 LEU A C 1
ATOM 541 O O . LEU A 1 66 ? 2.743 -9.765 -6.653 1.00 91.75 66 LEU A O 1
ATOM 545 N N . GLU A 1 67 ? 0.609 -10.444 -6.569 1.00 87.31 67 GLU A N 1
ATOM 546 C CA . GLU A 1 67 ? 0.335 -9.945 -5.201 1.00 87.31 67 GLU A CA 1
ATOM 547 C C . GLU A 1 67 ? 0.937 -10.814 -4.079 1.00 87.31 67 GLU A C 1
ATOM 549 O O . GLU A 1 67 ? 0.830 -10.479 -2.891 1.00 87.31 67 GLU A O 1
ATOM 554 N N . ASP A 1 68 ? 1.519 -11.935 -4.486 1.00 86.44 68 ASP A N 1
ATOM 555 C CA . ASP A 1 68 ? 2.137 -12.998 -3.698 1.00 86.44 68 ASP A CA 1
ATOM 556 C C . ASP A 1 68 ? 3.528 -12.622 -3.168 1.00 86.44 68 ASP A C 1
ATOM 558 O O . ASP A 1 68 ? 4.044 -13.253 -2.244 1.00 86.44 68 ASP A O 1
ATOM 562 N N . PHE A 1 69 ? 4.120 -11.570 -3.732 1.00 89.00 69 PHE A N 1
ATOM 563 C CA . PHE A 1 69 ? 5.446 -11.085 -3.381 1.00 89.00 69 PHE A CA 1
ATOM 564 C C . PHE A 1 69 ? 5.364 -9.664 -2.824 1.00 89.00 69 PHE A C 1
ATOM 566 O O . PHE A 1 69 ? 4.752 -8.774 -3.418 1.00 89.00 69 PHE A O 1
ATOM 573 N N . LEU A 1 70 ? 6.014 -9.439 -1.685 1.00 89.06 70 LEU A N 1
ATOM 574 C CA . LEU A 1 70 ? 6.307 -8.106 -1.172 1.00 89.06 70 LEU A CA 1
ATOM 575 C C . LEU A 1 70 ? 7.649 -7.654 -1.732 1.00 89.06 70 LEU A C 1
ATOM 577 O O . LEU A 1 70 ? 8.633 -8.387 -1.657 1.00 89.06 70 LEU A O 1
ATOM 581 N N . VAL A 1 71 ? 7.681 -6.444 -2.277 1.00 90.12 71 VAL A N 1
ATOM 582 C CA . VAL A 1 71 ? 8.891 -5.852 -2.844 1.00 90.12 71 VAL A CA 1
ATOM 583 C C . VAL A 1 71 ? 9.226 -4.589 -2.077 1.00 90.12 71 VAL A C 1
ATOM 585 O O . VAL A 1 71 ? 8.359 -3.752 -1.827 1.00 90.12 71 VAL A O 1
ATOM 588 N N . THR A 1 72 ? 10.492 -4.441 -1.716 1.00 90.62 72 THR A N 1
ATOM 589 C CA . THR A 1 72 ? 11.022 -3.222 -1.112 1.00 90.62 72 THR A CA 1
ATOM 590 C C . THR A 1 72 ? 12.248 -2.782 -1.889 1.00 90.62 72 THR A C 1
ATOM 592 O O . THR A 1 72 ? 13.109 -3.598 -2.217 1.00 90.62 72 THR A O 1
ATOM 595 N N . PHE A 1 73 ? 12.328 -1.490 -2.185 1.00 91.94 73 PHE A N 1
ATOM 596 C CA . PHE A 1 73 ? 13.474 -0.871 -2.842 1.00 91.94 73 PHE A CA 1
ATOM 597 C C . PHE A 1 73 ? 14.265 -0.055 -1.822 1.00 91.94 73 PHE A C 1
ATOM 599 O O . PHE A 1 73 ? 13.688 0.567 -0.930 1.00 91.94 73 PHE A O 1
ATOM 606 N N . GLY A 1 74 ? 15.588 -0.091 -1.926 1.00 90.19 74 GLY A N 1
ATOM 607 C CA . GLY A 1 74 ? 16.470 0.628 -1.017 1.00 90.19 74 GLY A CA 1
ATOM 608 C C . GLY A 1 74 ? 17.934 0.469 -1.398 1.00 90.19 74 GLY A C 1
ATOM 609 O O . GLY A 1 74 ? 18.256 -0.091 -2.446 1.00 90.19 74 GLY A O 1
ATOM 610 N N . LEU A 1 75 ? 18.829 0.942 -0.526 1.00 89.62 75 LEU A N 1
ATOM 611 C CA . LEU A 1 75 ? 20.277 0.956 -0.778 1.00 89.62 75 LEU A CA 1
ATOM 612 C C . LEU A 1 75 ? 20.594 1.597 -2.142 1.00 89.62 75 LEU A C 1
ATOM 614 O O . LEU A 1 75 ? 21.193 0.964 -3.017 1.00 89.62 75 LEU A O 1
ATOM 618 N N . TYR A 1 76 ? 20.087 2.817 -2.322 1.00 93.38 76 TYR A N 1
ATOM 619 C CA . TYR A 1 76 ? 20.262 3.629 -3.520 1.00 93.38 76 TYR A CA 1
ATOM 620 C C . TYR A 1 76 ? 21.692 4.159 -3.606 1.00 93.38 76 TYR A C 1
ATOM 622 O O . TYR A 1 76 ? 22.255 4.593 -2.605 1.00 93.38 76 TYR A O 1
ATOM 630 N N . ASP A 1 77 ? 22.251 4.139 -4.809 1.00 94.00 77 ASP A N 1
ATOM 631 C CA . ASP A 1 77 ? 23.461 4.863 -5.176 1.00 94.00 77 ASP A CA 1
ATOM 632 C C . ASP A 1 77 ? 23.397 5.279 -6.657 1.00 94.00 77 ASP A C 1
ATOM 634 O O . ASP A 1 77 ? 22.447 4.958 -7.384 1.00 94.00 77 ASP A O 1
ATOM 638 N N . ILE A 1 78 ? 24.422 5.993 -7.123 1.00 93.56 78 ILE A N 1
ATOM 639 C CA . ILE A 1 78 ? 24.505 6.500 -8.501 1.00 93.56 78 ILE A CA 1
ATOM 640 C C . ILE A 1 78 ? 24.523 5.400 -9.579 1.00 93.56 78 ILE A C 1
ATOM 642 O O . ILE A 1 78 ? 24.212 5.662 -10.739 1.00 93.56 78 ILE A O 1
ATOM 646 N N . ASN A 1 79 ? 24.877 4.162 -9.229 1.00 94.44 79 ASN A N 1
ATOM 647 C CA . ASN A 1 79 ? 24.926 3.025 -10.149 1.00 94.44 79 ASN A CA 1
ATOM 648 C C . ASN A 1 79 ? 23.654 2.168 -10.096 1.00 94.44 79 ASN A C 1
ATOM 650 O O . ASN A 1 79 ? 23.567 1.179 -10.823 1.00 94.44 79 ASN A O 1
ATOM 654 N N . GLY A 1 80 ? 22.687 2.489 -9.236 1.00 94.81 80 GLY A N 1
ATOM 655 C CA . GLY A 1 80 ? 21.433 1.753 -9.100 1.00 94.81 80 GLY A CA 1
ATOM 656 C C . GLY A 1 80 ? 21.052 1.468 -7.653 1.00 94.81 80 GLY A C 1
ATOM 657 O O . GLY A 1 80 ? 21.449 2.174 -6.731 1.00 94.81 80 GLY A O 1
ATOM 658 N N . PHE A 1 81 ? 20.258 0.422 -7.451 1.00 96.00 81 PHE A N 1
ATOM 659 C CA . PHE A 1 81 ? 19.567 0.172 -6.188 1.00 96.00 81 PHE A CA 1
ATOM 660 C C . PHE A 1 81 ? 19.466 -1.319 -5.886 1.00 96.00 81 PHE A C 1
ATOM 662 O O . PHE A 1 81 ? 19.658 -2.172 -6.755 1.00 96.00 81 PHE A O 1
ATOM 669 N N . SER A 1 82 ? 19.147 -1.651 -4.639 1.00 94.12 82 SER A N 1
ATOM 670 C CA . SER A 1 82 ? 18.846 -3.024 -4.236 1.00 94.12 82 SER A CA 1
ATOM 671 C C . SER A 1 82 ? 17.346 -3.213 -4.060 1.00 94.12 82 SER A C 1
ATOM 673 O O . SER A 1 82 ? 16.629 -2.323 -3.602 1.00 94.12 82 SER A O 1
ATOM 675 N N . THR A 1 83 ? 16.869 -4.400 -4.410 1.00 93.12 83 THR A N 1
ATOM 676 C CA . THR A 1 83 ? 15.504 -4.831 -4.141 1.00 93.12 83 THR A CA 1
ATOM 677 C C . THR A 1 83 ? 15.517 -6.033 -3.210 1.00 93.12 83 THR A C 1
ATOM 679 O O . THR A 1 83 ? 16.308 -6.962 -3.383 1.00 93.12 83 THR A O 1
ATOM 682 N N . MET A 1 84 ? 14.654 -5.985 -2.202 1.00 91.12 84 MET A N 1
ATOM 683 C CA . MET A 1 84 ? 14.315 -7.122 -1.366 1.00 91.12 84 MET A CA 1
ATOM 684 C C . MET A 1 84 ? 12.960 -7.657 -1.822 1.00 91.12 84 MET A C 1
ATOM 686 O O . MET A 1 84 ? 11.998 -6.895 -1.925 1.00 91.12 84 MET A O 1
ATOM 690 N N . ILE A 1 85 ? 12.889 -8.958 -2.083 1.00 91.19 85 ILE A N 1
ATOM 691 C CA . ILE A 1 85 ? 11.674 -9.648 -2.507 1.00 91.19 85 ILE A CA 1
ATOM 692 C C . ILE A 1 85 ? 11.360 -10.709 -1.464 1.00 91.19 85 ILE A C 1
ATOM 694 O O . ILE A 1 85 ? 12.188 -11.579 -1.193 1.00 91.19 85 ILE A O 1
ATOM 698 N N . LYS A 1 86 ? 10.165 -10.640 -0.887 1.00 87.81 86 LYS A N 1
ATOM 699 C CA . LYS A 1 86 ? 9.696 -11.586 0.118 1.00 87.81 86 LYS A CA 1
ATOM 700 C C . LYS A 1 86 ? 8.436 -12.291 -0.349 1.00 87.81 86 LYS A C 1
ATOM 702 O O . LYS A 1 86 ? 7.453 -11.649 -0.712 1.00 87.81 86 LYS A O 1
ATOM 707 N N . THR A 1 87 ? 8.455 -13.612 -0.288 1.00 86.12 87 THR A N 1
ATOM 708 C CA . THR A 1 87 ? 7.322 -14.462 -0.648 1.00 86.12 87 THR A CA 1
ATOM 709 C C . THR A 1 87 ? 6.338 -14.540 0.518 1.00 86.12 87 THR A C 1
ATOM 711 O O . THR A 1 87 ? 6.713 -14.869 1.646 1.00 86.12 87 THR A O 1
ATOM 714 N N . LEU A 1 88 ? 5.063 -14.248 0.265 1.00 80.19 88 LEU A N 1
ATOM 715 C CA . LEU A 1 88 ? 3.985 -14.467 1.232 1.00 80.19 88 LEU A CA 1
ATOM 716 C C . LEU A 1 88 ? 3.679 -15.979 1.297 1.00 80.19 88 LEU A C 1
ATOM 718 O O . LEU A 1 88 ? 3.671 -16.642 0.267 1.00 80.19 88 LEU A O 1
ATOM 722 N N . LYS A 1 89 ? 3.468 -16.572 2.485 1.00 65.56 89 LYS A N 1
ATOM 723 C CA . LYS A 1 89 ? 3.217 -18.030 2.606 1.00 65.56 89 LYS A CA 1
ATOM 724 C C . LYS A 1 89 ? 2.012 -18.457 1.735 1.00 65.56 89 LYS A C 1
ATOM 726 O O . LYS A 1 89 ? 0.984 -17.784 1.760 1.00 65.56 89 LYS A O 1
ATOM 731 N N . ASN A 1 90 ? 2.125 -19.621 1.077 1.00 61.03 90 ASN A N 1
ATOM 732 C CA . ASN A 1 90 ? 1.126 -20.298 0.215 1.00 61.03 90 ASN A CA 1
ATOM 733 C C . ASN A 1 90 ? 1.078 -19.897 -1.271 1.00 61.03 90 ASN A C 1
ATOM 735 O O . ASN A 1 90 ? -0.003 -19.866 -1.861 1.00 61.03 90 ASN A O 1
ATOM 739 N N . THR A 1 91 ? 2.221 -19.649 -1.904 1.00 64.62 91 THR A N 1
ATOM 740 C CA . THR A 1 91 ? 2.269 -19.349 -3.340 1.00 64.62 91 THR A CA 1
ATOM 741 C C . THR A 1 91 ? 2.804 -20.574 -4.084 1.00 64.62 91 THR A C 1
ATOM 743 O O . THR A 1 91 ? 3.806 -21.167 -3.697 1.00 64.62 91 THR A O 1
ATOM 746 N N . ASN A 1 92 ? 2.111 -20.995 -5.145 1.00 70.94 92 ASN A N 1
ATOM 747 C CA . ASN A 1 92 ? 2.597 -22.053 -6.048 1.00 70.94 92 ASN A CA 1
ATOM 748 C C . ASN A 1 92 ? 3.520 -21.483 -7.140 1.00 70.94 92 ASN A C 1
ATOM 750 O O . ASN A 1 92 ? 3.884 -22.191 -8.077 1.00 70.94 92 ASN A O 1
ATOM 754 N N . THR A 1 93 ? 3.823 -20.188 -7.059 1.00 82.00 93 THR A N 1
ATOM 755 C CA . THR A 1 93 ? 4.513 -19.436 -8.099 1.00 82.00 93 THR A CA 1
ATOM 756 C C . THR A 1 93 ? 6.016 -19.575 -7.920 1.00 82.00 93 THR A C 1
ATOM 758 O O . THR A 1 93 ? 6.564 -19.159 -6.900 1.00 82.00 93 THR A O 1
ATOM 761 N N . ASP A 1 94 ? 6.684 -20.133 -8.926 1.00 86.50 94 ASP A N 1
ATOM 762 C CA . ASP A 1 94 ? 8.140 -20.201 -8.967 1.00 86.50 94 ASP A CA 1
ATOM 763 C C . ASP A 1 94 ? 8.718 -18.805 -9.248 1.00 86.50 94 ASP A C 1
ATOM 765 O O . ASP A 1 94 ? 8.588 -18.258 -10.348 1.00 86.50 94 ASP A O 1
ATOM 769 N N . ILE A 1 95 ? 9.362 -18.209 -8.239 1.00 88.56 95 ILE A N 1
ATOM 770 C CA . ILE A 1 95 ? 9.986 -16.886 -8.358 1.00 88.56 95 ILE A CA 1
ATOM 771 C C . ILE A 1 95 ? 11.088 -16.853 -9.424 1.00 88.56 95 ILE A C 1
ATOM 773 O O . ILE A 1 95 ? 11.324 -15.804 -10.020 1.00 88.56 95 ILE A O 1
ATOM 777 N N . THR A 1 96 ? 11.733 -17.983 -9.718 1.00 90.31 96 THR A N 1
ATOM 778 C CA . THR A 1 96 ? 12.820 -18.048 -10.704 1.00 90.31 96 THR A CA 1
ATOM 779 C C . THR A 1 96 ? 12.320 -17.873 -12.141 1.00 90.31 96 THR A C 1
ATOM 781 O O . THR A 1 96 ? 13.075 -17.458 -13.022 1.00 90.31 96 THR A O 1
ATOM 784 N N . GLU A 1 97 ? 11.024 -18.098 -12.373 1.00 91.69 97 GLU A N 1
ATOM 785 C CA . GLU A 1 97 ? 10.351 -17.835 -13.648 1.00 91.69 97 GLU A CA 1
ATOM 786 C C . GLU A 1 97 ? 9.775 -16.412 -13.750 1.00 91.69 97 GLU A C 1
ATOM 788 O O . GLU A 1 97 ? 9.232 -16.028 -14.791 1.00 91.69 97 GLU A O 1
ATOM 793 N N . CYS A 1 98 ? 9.880 -15.625 -12.678 1.00 94.31 98 CYS A N 1
ATOM 794 C CA . CYS A 1 98 ? 9.329 -14.280 -12.593 1.00 94.31 98 CYS A CA 1
ATOM 795 C C . CYS A 1 98 ? 10.345 -13.201 -12.995 1.00 94.31 98 CYS A C 1
ATOM 797 O O . CYS A 1 98 ? 11.549 -13.430 -13.169 1.00 94.31 98 CYS A O 1
ATOM 799 N N . TYR A 1 99 ? 9.834 -11.980 -13.116 1.00 95.69 99 TYR A N 1
ATOM 800 C CA . TYR A 1 99 ? 10.612 -10.788 -13.414 1.00 95.69 99 TYR A CA 1
ATOM 801 C C . TYR A 1 99 ? 10.316 -9.708 -12.379 1.00 95.69 99 TYR A C 1
ATOM 803 O O . TYR A 1 99 ? 9.209 -9.632 -11.850 1.00 95.69 99 TYR A O 1
ATOM 811 N N . ILE A 1 100 ? 11.289 -8.840 -12.124 1.00 96.38 100 ILE A N 1
ATOM 812 C CA . ILE A 1 100 ? 11.058 -7.581 -11.419 1.00 96.38 100 ILE A CA 1
ATOM 813 C C . ILE A 1 100 ? 10.900 -6.468 -12.453 1.00 96.38 100 ILE A C 1
ATOM 815 O O . ILE A 1 100 ? 11.828 -6.176 -13.209 1.00 96.38 100 ILE A O 1
ATOM 819 N N . LEU A 1 101 ? 9.713 -5.866 -12.499 1.00 97.44 101 LEU A N 1
ATOM 820 C CA . LEU A 1 101 ? 9.424 -4.666 -13.278 1.00 97.44 101 LEU A CA 1
ATOM 821 C C . LEU A 1 101 ? 9.643 -3.446 -12.389 1.00 97.44 101 LEU A C 1
ATOM 823 O O . LEU A 1 101 ? 9.123 -3.399 -11.275 1.00 97.44 101 LEU A O 1
ATOM 827 N N . TRP A 1 102 ? 10.380 -2.454 -12.878 1.00 96.94 102 TRP A N 1
ATOM 828 C CA . TRP A 1 102 ? 10.695 -1.265 -12.096 1.00 96.94 102 TRP A CA 1
ATOM 829 C C . TRP A 1 102 ? 10.756 0.011 -12.940 1.00 96.94 102 TRP A C 1
ATOM 831 O O . TRP A 1 102 ? 11.047 0.006 -14.141 1.00 96.94 102 TRP A O 1
ATOM 841 N N . MET A 1 103 ? 10.496 1.134 -12.278 1.00 95.50 103 MET A N 1
ATOM 842 C CA . MET A 1 103 ? 10.656 2.485 -12.795 1.00 95.50 103 MET A CA 1
ATOM 843 C C . MET A 1 103 ? 11.360 3.363 -11.765 1.00 95.50 103 MET A C 1
ATOM 845 O O . MET A 1 103 ? 11.045 3.324 -10.578 1.00 95.50 103 MET A O 1
ATOM 849 N N . VAL A 1 104 ? 12.281 4.190 -12.245 1.00 95.25 104 VAL A N 1
ATOM 850 C CA . VAL A 1 104 ? 12.937 5.238 -11.465 1.00 95.25 104 VAL A CA 1
ATOM 851 C C . VAL A 1 104 ? 12.232 6.554 -11.752 1.00 95.25 104 VAL A C 1
ATOM 853 O O . VAL A 1 104 ? 12.110 6.950 -12.918 1.00 95.25 104 VAL A O 1
ATOM 856 N N . ILE A 1 105 ? 11.809 7.252 -10.703 1.00 93.81 105 ILE A N 1
ATOM 857 C CA . ILE A 1 105 ? 11.318 8.624 -10.792 1.00 93.81 105 ILE A CA 1
ATOM 858 C C . ILE A 1 105 ? 12.289 9.573 -10.095 1.00 93.81 105 ILE A C 1
ATOM 860 O O . ILE A 1 105 ? 12.885 9.245 -9.074 1.00 93.81 105 ILE A O 1
ATOM 864 N N . GLY A 1 106 ? 12.441 10.772 -10.638 1.00 92.25 106 GLY A N 1
ATOM 865 C CA . GLY A 1 106 ? 13.340 11.766 -10.068 1.00 92.25 106 GLY A CA 1
ATOM 866 C C . GLY A 1 106 ? 13.326 13.061 -10.857 1.00 92.25 106 GLY A C 1
ATOM 867 O O . GLY A 1 106 ? 12.559 13.210 -11.811 1.00 92.25 106 GLY A O 1
ATOM 868 N N . ASN A 1 107 ? 14.165 14.013 -10.454 1.00 90.00 107 ASN A N 1
ATOM 869 C CA . ASN A 1 107 ? 14.327 15.272 -11.174 1.00 90.00 107 ASN A CA 1
ATOM 870 C C . ASN A 1 107 ? 15.367 15.100 -12.298 1.00 90.00 107 ASN A C 1
ATOM 872 O O . ASN A 1 107 ? 16.552 14.936 -11.990 1.00 90.00 107 ASN A O 1
ATOM 876 N N . PRO A 1 108 ? 14.982 15.201 -13.587 1.00 88.06 108 PRO A N 1
ATOM 877 C CA . PRO A 1 108 ? 15.918 15.037 -14.699 1.00 88.06 108 PRO A CA 1
ATOM 878 C C . PRO A 1 108 ? 17.125 15.973 -14.639 1.00 88.06 108 PRO A C 1
ATOM 880 O O . PRO A 1 108 ? 18.209 15.595 -15.067 1.00 88.06 108 PRO A O 1
ATOM 883 N N . SER A 1 109 ? 16.959 17.184 -14.095 1.00 84.50 109 SER A N 1
ATOM 884 C CA . SER A 1 109 ? 18.045 18.163 -13.983 1.00 84.50 109 SER A CA 1
ATOM 885 C C . SER A 1 109 ? 19.095 17.795 -12.933 1.00 84.50 109 SER A C 1
ATOM 887 O O . SER A 1 109 ? 20.181 18.359 -12.975 1.00 84.50 109 SER A O 1
ATOM 889 N N . LYS A 1 110 ? 18.765 16.914 -11.978 1.00 87.44 110 LYS A N 1
ATOM 890 C CA . LYS A 1 110 ? 19.722 16.394 -10.988 1.00 87.44 110 LYS A CA 1
ATOM 891 C C . LYS A 1 110 ? 20.388 15.108 -11.460 1.00 87.44 110 LYS A C 1
ATOM 893 O O . LYS A 1 110 ? 21.565 14.906 -11.224 1.00 87.44 110 LYS A O 1
ATOM 898 N N . LEU A 1 111 ? 19.617 14.242 -12.115 1.00 86.25 111 LEU A N 1
ATOM 899 C CA . LEU A 1 111 ? 20.058 12.889 -12.453 1.00 86.25 111 LEU A CA 1
ATOM 900 C C . LEU A 1 111 ? 20.741 12.806 -13.821 1.00 86.25 111 LEU A C 1
ATOM 902 O O . LEU A 1 111 ? 21.339 11.779 -14.128 1.00 86.25 111 LEU A O 1
ATOM 906 N N . SER A 1 112 ? 20.613 13.852 -14.648 1.00 77.50 112 SER A N 1
ATOM 907 C CA . SER A 1 112 ? 21.210 14.012 -15.988 1.00 77.50 112 SER A CA 1
ATOM 908 C C . SER A 1 112 ? 20.932 12.887 -16.990 1.00 77.50 112 SER A C 1
ATOM 910 O O . SER A 1 112 ? 21.456 12.870 -18.104 1.00 77.50 112 SER A O 1
ATOM 912 N N . VAL A 1 113 ? 20.009 11.994 -16.641 1.00 67.44 113 VAL A N 1
ATOM 913 C CA . VAL A 1 113 ? 19.445 10.948 -17.485 1.00 67.44 113 VAL A CA 1
ATOM 914 C C . VAL A 1 113 ? 17.956 11.223 -17.637 1.00 67.44 113 VAL A C 1
ATOM 916 O O . VAL A 1 113 ? 17.263 11.585 -16.688 1.00 67.44 113 VAL A O 1
ATOM 919 N N . PHE A 1 114 ? 17.448 11.081 -18.859 1.00 66.81 114 PHE A N 1
ATOM 920 C CA . PHE A 1 114 ? 16.025 11.255 -19.124 1.00 66.81 114 PHE A CA 1
ATOM 921 C C . PHE A 1 114 ? 15.557 10.340 -20.252 1.00 66.81 114 PHE A C 1
ATOM 923 O O . PHE A 1 114 ? 15.760 10.658 -21.435 1.00 66.81 114 PHE A O 1
ATOM 930 N N . SER A 1 115 ? 14.905 9.230 -19.888 1.00 71.94 115 SER A N 1
ATOM 931 C CA . SER A 1 115 ? 14.317 8.279 -20.832 1.00 71.94 115 SER A CA 1
ATOM 932 C C . SER A 1 115 ? 13.436 9.017 -21.844 1.00 71.94 115 SER A C 1
ATOM 934 O O . SER A 1 115 ? 12.440 9.640 -21.470 1.00 71.94 115 SER A O 1
ATOM 936 N N . PRO A 1 116 ? 13.758 8.970 -23.151 1.00 77.12 116 PRO A N 1
ATOM 937 C CA . PRO A 1 116 ? 12.903 9.531 -24.187 1.00 77.12 116 PRO A CA 1
ATOM 938 C C . PRO A 1 116 ? 11.589 8.788 -24.368 1.00 77.12 116 PRO A C 1
ATOM 940 O O . PRO A 1 116 ? 10.675 9.326 -24.988 1.00 77.12 116 PRO A O 1
ATOM 943 N N . ARG A 1 117 ? 11.478 7.571 -23.840 1.00 85.56 117 ARG A N 1
ATOM 944 C CA . ARG A 1 117 ? 10.378 6.669 -24.172 1.00 85.56 117 ARG A CA 1
ATOM 945 C C . ARG A 1 117 ? 9.122 6.956 -23.357 1.00 85.56 117 ARG A C 1
ATOM 947 O O . ARG A 1 117 ? 8.031 6.773 -23.887 1.00 85.56 117 ARG A O 1
ATOM 954 N N . ASN A 1 118 ? 9.283 7.476 -22.140 1.00 89.19 118 ASN A N 1
ATOM 955 C CA . ASN A 1 118 ? 8.192 7.728 -21.194 1.00 89.19 118 ASN A CA 1
ATOM 956 C C . ASN A 1 118 ? 8.061 9.219 -20.800 1.00 89.19 118 ASN A C 1
ATOM 958 O O . ASN A 1 118 ? 7.514 9.543 -19.751 1.00 89.19 118 ASN A O 1
ATOM 962 N N . ARG A 1 119 ? 8.549 10.158 -21.629 1.00 84.62 119 ARG A N 1
ATOM 963 C CA . ARG A 1 119 ? 8.567 11.611 -21.309 1.00 84.62 119 ARG A CA 1
ATOM 964 C C . ARG A 1 119 ? 7.188 12.245 -21.152 1.00 84.62 119 ARG A C 1
ATOM 966 O O . ARG A 1 119 ? 7.050 13.251 -20.451 1.00 84.62 119 ARG A O 1
ATOM 973 N N . GLU A 1 120 ? 6.214 11.665 -21.842 1.00 86.25 120 GLU A N 1
ATOM 974 C CA . GLU A 1 120 ? 4.832 12.139 -21.896 1.00 86.25 120 GLU A CA 1
ATOM 975 C C . GLU A 1 120 ? 4.078 11.890 -20.586 1.00 86.25 120 GLU A C 1
ATOM 977 O O . GLU A 1 120 ? 3.087 12.562 -20.322 1.00 86.25 120 GLU A O 1
ATOM 982 N N . PHE A 1 121 ? 4.563 10.973 -19.741 1.00 88.69 121 PHE A N 1
ATOM 983 C CA . PHE A 1 121 ? 3.984 10.758 -18.422 1.00 88.69 121 PHE A CA 1
ATOM 984 C C . PHE A 1 121 ? 4.172 12.011 -17.556 1.00 88.69 121 PHE A C 1
ATOM 986 O O . PHE A 1 121 ? 5.278 12.558 -17.405 1.00 88.69 121 PHE A O 1
ATOM 993 N N . GLN A 1 122 ? 3.072 12.471 -16.969 1.00 89.50 122 GLN A N 1
ATOM 994 C CA . GLN A 1 122 ? 3.125 13.368 -15.826 1.00 89.50 122 GLN A CA 1
ATOM 995 C C . GLN A 1 122 ? 3.207 12.511 -14.563 1.00 89.50 122 GLN A C 1
ATOM 997 O O . GLN A 1 122 ? 2.471 11.536 -14.422 1.00 89.50 122 GLN A O 1
ATOM 1002 N N . VAL A 1 123 ? 4.141 12.867 -13.683 1.00 90.12 123 VAL A N 1
ATOM 1003 C CA . VAL A 1 123 ? 4.465 12.110 -12.476 1.00 90.12 123 VAL A CA 1
ATOM 1004 C C . VAL A 1 123 ? 4.358 13.046 -11.288 1.00 90.12 123 VAL A C 1
ATOM 1006 O O . VAL A 1 123 ? 5.079 14.041 -11.241 1.00 90.12 123 VAL A O 1
ATOM 1009 N N . ASP A 1 124 ? 3.517 12.687 -10.327 1.00 90.62 124 ASP A N 1
ATOM 1010 C CA . ASP A 1 124 ? 3.513 13.299 -9.004 1.00 90.62 124 ASP A CA 1
ATOM 1011 C C . ASP A 1 124 ? 3.982 12.278 -7.966 1.00 90.62 124 ASP A C 1
ATOM 1013 O O . ASP A 1 124 ? 3.780 11.071 -8.116 1.00 90.62 124 ASP A O 1
ATOM 1017 N N . CYS A 1 125 ? 4.623 12.768 -6.907 1.00 91.19 125 CYS A N 1
ATOM 1018 C CA . CYS A 1 125 ? 5.058 11.951 -5.783 1.00 91.19 125 CYS A CA 1
ATOM 1019 C C . CYS A 1 125 ? 4.549 12.563 -4.481 1.00 91.19 125 CYS A C 1
ATOM 1021 O O . CYS A 1 125 ? 4.684 13.769 -4.262 1.00 91.19 125 CYS A O 1
ATOM 1023 N N . ILE A 1 126 ? 3.967 11.724 -3.632 1.00 91.81 126 ILE A N 1
ATOM 1024 C CA . ILE A 1 126 ? 3.443 12.090 -2.319 1.00 91.81 126 ILE A CA 1
ATOM 1025 C C . ILE A 1 126 ? 4.246 11.306 -1.288 1.00 91.81 126 ILE A C 1
ATOM 1027 O O . ILE A 1 126 ? 4.340 10.085 -1.382 1.00 91.81 126 ILE A O 1
ATOM 1031 N N . LYS A 1 127 ? 4.825 12.013 -0.319 1.00 91.56 127 LYS A N 1
ATOM 1032 C CA . LYS A 1 127 ? 5.516 11.428 0.833 1.00 91.56 127 LYS A CA 1
ATOM 1033 C C . LYS A 1 127 ? 4.727 11.786 2.082 1.00 91.56 127 LYS A C 1
ATOM 1035 O O . LYS A 1 127 ? 4.571 12.972 2.373 1.00 91.56 127 LYS A O 1
ATOM 1040 N N . GLU A 1 128 ? 4.217 10.788 2.792 1.00 89.75 128 GLU A N 1
ATOM 1041 C CA . GLU A 1 128 ? 3.401 11.001 3.987 1.00 89.75 128 GLU A CA 1
ATOM 1042 C C . GLU A 1 128 ? 3.713 9.959 5.064 1.00 89.75 128 GLU A C 1
ATOM 1044 O O . GLU A 1 128 ? 3.986 8.799 4.769 1.00 89.75 128 GLU A O 1
ATOM 1049 N N . SER A 1 129 ? 3.680 10.378 6.330 1.00 88.31 129 SER A N 1
ATOM 1050 C CA . SER A 1 129 ? 3.835 9.476 7.470 1.00 88.31 129 SER A CA 1
ATOM 1051 C C . SER A 1 129 ? 2.461 9.127 8.032 1.00 88.31 129 SER A C 1
ATOM 1053 O O . SER A 1 129 ? 1.679 10.013 8.375 1.00 88.31 129 SER A O 1
ATOM 1055 N N . ILE A 1 130 ? 2.169 7.833 8.126 1.00 84.19 130 ILE A N 1
ATOM 1056 C CA . ILE A 1 130 ? 0.910 7.302 8.636 1.00 84.19 130 ILE A CA 1
ATOM 1057 C C . ILE A 1 130 ? 1.138 6.701 10.014 1.00 84.19 130 ILE A C 1
ATOM 1059 O O . ILE A 1 130 ? 1.885 5.737 10.159 1.00 84.19 130 ILE A O 1
ATOM 1063 N N . THR A 1 131 ? 0.442 7.228 11.019 1.00 82.62 131 THR A N 1
ATOM 1064 C CA . THR A 1 131 ? 0.389 6.628 12.355 1.00 82.62 131 THR A CA 1
ATOM 1065 C C . THR A 1 131 ? -0.528 5.409 12.336 1.00 82.62 131 THR A C 1
ATOM 1067 O O . THR A 1 131 ? -1.726 5.526 12.057 1.00 82.62 131 THR A O 1
ATOM 1070 N N . LEU A 1 132 ? 0.020 4.237 12.653 1.00 77.31 132 LEU A N 1
ATOM 1071 C CA . LEU A 1 132 ? -0.762 3.006 12.721 1.00 77.31 132 LEU A CA 1
ATOM 1072 C C . LEU A 1 132 ? -1.632 2.985 13.974 1.00 77.31 132 LEU A C 1
ATOM 1074 O O . LEU A 1 132 ? -1.266 3.487 15.035 1.00 77.31 132 LEU A O 1
ATOM 1078 N N . GLN A 1 133 ? -2.808 2.387 13.840 1.00 66.94 133 GLN A N 1
ATOM 1079 C CA . GLN A 1 133 ? -3.786 2.259 14.914 1.00 66.94 133 GLN A CA 1
ATOM 1080 C C . GLN A 1 133 ? -4.342 0.844 14.878 1.00 66.94 133 GLN A C 1
ATOM 1082 O O . GLN A 1 133 ? -4.834 0.418 13.837 1.00 66.94 133 GLN A O 1
ATOM 1087 N N . SER A 1 134 ? -4.320 0.149 16.015 1.00 60.03 134 SER A N 1
ATOM 1088 C CA . SER A 1 134 ? -4.733 -1.259 16.139 1.00 60.03 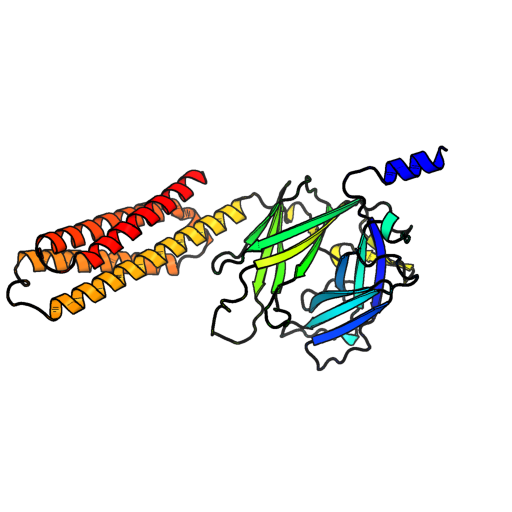134 SER A CA 1
ATOM 1089 C C . SER A 1 134 ? -6.160 -1.550 15.660 1.00 60.03 134 SER A C 1
ATOM 1091 O O . SER A 1 134 ? -6.465 -2.678 15.283 1.00 60.03 134 SER A O 1
ATOM 1093 N N . ASN A 1 135 ? -7.031 -0.539 15.649 1.00 58.19 135 ASN A N 1
ATOM 1094 C CA . ASN A 1 135 ? -8.439 -0.684 15.286 1.00 58.19 135 ASN A CA 1
ATOM 1095 C C . ASN A 1 135 ? -8.772 -0.171 13.875 1.00 58.19 135 ASN A C 1
ATOM 1097 O O . ASN A 1 135 ? -9.871 -0.432 13.387 1.00 58.19 135 ASN A O 1
ATOM 1101 N N . ASN A 1 136 ? -7.852 0.536 13.207 1.00 64.31 136 ASN A N 1
ATOM 1102 C CA . ASN A 1 136 ? -8.115 1.113 11.893 1.00 64.31 136 ASN A CA 1
ATOM 1103 C C . ASN A 1 136 ? -7.534 0.230 10.784 1.00 64.31 136 ASN A C 1
ATOM 1105 O O . ASN A 1 136 ? -6.343 -0.047 10.764 1.00 64.31 136 ASN A O 1
ATOM 1109 N N . SER A 1 137 ? -8.370 -0.185 9.836 1.00 69.12 137 SER A N 1
ATOM 1110 C CA . SER A 1 137 ? -7.909 -0.937 8.663 1.00 69.12 137 SER A CA 1
ATOM 1111 C C . SER A 1 137 ? -7.672 -0.055 7.441 1.00 69.12 137 SER A C 1
ATOM 1113 O O . SER A 1 137 ? -7.029 -0.519 6.506 1.00 69.12 137 SER A O 1
ATOM 1115 N N . TYR A 1 138 ? -8.187 1.181 7.423 1.00 80.06 138 TYR A N 1
ATOM 1116 C CA . TYR A 1 138 ? -8.153 2.054 6.250 1.00 80.06 138 TYR A CA 1
ATOM 1117 C C . TYR A 1 138 ? -7.506 3.398 6.563 1.00 80.06 138 TYR A C 1
ATOM 1119 O O . TYR A 1 138 ? -7.935 4.135 7.451 1.00 80.06 138 TYR A O 1
ATOM 1127 N N . TYR A 1 139 ? -6.500 3.736 5.771 1.00 85.44 139 TYR A N 1
ATOM 1128 C CA . TYR A 1 139 ? -5.669 4.911 5.948 1.00 85.44 139 TYR A CA 1
ATOM 1129 C C . TYR A 1 139 ? -5.834 5.831 4.734 1.00 85.44 139 TYR A C 1
ATOM 1131 O O . TYR A 1 139 ? -5.380 5.481 3.640 1.00 85.44 139 TYR A O 1
ATOM 1139 N N . PRO A 1 140 ? -6.547 6.961 4.890 1.00 87.62 140 PRO A N 1
ATOM 1140 C CA . PRO A 1 140 ? -6.675 7.957 3.838 1.00 87.62 140 PRO A CA 1
ATOM 1141 C C . PRO A 1 140 ? -5.371 8.743 3.688 1.00 87.62 140 PRO A C 1
ATOM 1143 O O . PRO A 1 140 ? -4.827 9.231 4.675 1.00 87.62 140 PRO A O 1
ATOM 1146 N N . VAL A 1 141 ? -4.913 8.907 2.451 1.00 89.88 141 VAL A N 1
ATOM 1147 C CA . VAL A 1 141 ? -3.776 9.757 2.082 1.00 89.88 141 VAL A CA 1
ATOM 1148 C C . VAL A 1 141 ? -4.287 10.851 1.161 1.00 89.88 141 VAL A C 1
ATOM 1150 O O . VAL A 1 141 ? -4.868 10.552 0.114 1.00 89.88 141 VAL A O 1
ATOM 1153 N N . LYS A 1 142 ? -4.141 12.115 1.569 1.00 89.38 142 LYS A N 1
ATOM 1154 C CA . LYS A 1 142 ? -4.660 13.249 0.796 1.00 89.38 142 LYS A CA 1
ATOM 1155 C C . LYS A 1 142 ? -3.712 13.601 -0.338 1.00 89.38 142 LYS A C 1
ATOM 1157 O O . LYS A 1 142 ? -2.499 13.657 -0.160 1.00 89.38 142 LYS A O 1
ATOM 1162 N N . THR A 1 143 ? -4.272 13.895 -1.500 1.00 86.62 143 THR A N 1
ATOM 1163 C CA . THR A 1 143 ? -3.519 14.353 -2.662 1.00 86.62 143 THR A CA 1
ATOM 1164 C C . THR A 1 143 ? -3.636 15.869 -2.779 1.00 86.62 143 THR A C 1
ATOM 1166 O O . THR A 1 143 ? -4.683 16.463 -2.543 1.00 86.62 143 THR A O 1
ATOM 1169 N N . SER A 1 144 ? -2.544 16.539 -3.147 1.00 80.75 144 SER A N 1
ATOM 1170 C CA . SER A 1 144 ? -2.559 17.985 -3.420 1.00 80.75 144 SER A CA 1
ATOM 1171 C C . SER A 1 144 ? -3.153 18.343 -4.789 1.00 80.75 144 SER A C 1
ATOM 1173 O O . SER A 1 144 ? -3.202 19.519 -5.148 1.00 80.75 144 SER A O 1
ATOM 1175 N N . TYR A 1 145 ? -3.558 17.334 -5.560 1.00 80.94 145 TYR A N 1
ATOM 1176 C CA . TYR A 1 145 ? -4.064 17.431 -6.926 1.00 80.94 145 TYR A CA 1
ATOM 1177 C C . TYR A 1 145 ? -5.276 16.518 -7.083 1.00 80.94 145 TYR A C 1
ATOM 1179 O O . TYR A 1 145 ? -5.363 15.499 -6.394 1.00 80.94 145 TYR A O 1
ATOM 1187 N N . GLU A 1 146 ? -6.171 16.872 -8.002 1.00 85.44 146 GLU A N 1
ATOM 1188 C CA . GLU A 1 146 ? -7.340 16.055 -8.315 1.00 85.44 146 GLU A CA 1
ATOM 1189 C C . GLU A 1 146 ? -6.923 14.777 -9.055 1.00 85.44 146 GLU A C 1
ATOM 1191 O O . GLU A 1 146 ? -6.320 14.823 -10.131 1.00 85.44 146 GLU A O 1
ATOM 1196 N N . LEU A 1 147 ? -7.243 13.630 -8.463 1.00 90.38 147 LEU A N 1
ATOM 1197 C CA . LEU A 1 147 ? -7.126 12.321 -9.081 1.00 90.38 147 LEU A CA 1
ATOM 1198 C C . LEU A 1 147 ? -8.227 12.134 -10.123 1.00 90.38 147 LEU A C 1
ATOM 1200 O O . LEU A 1 147 ? -9.363 12.580 -9.956 1.00 90.38 147 LEU A O 1
ATOM 1204 N N . SER A 1 148 ? -7.897 11.404 -11.181 1.00 90.25 148 SER A N 1
ATOM 1205 C CA . SER A 1 148 ? -8.818 11.099 -12.271 1.00 90.25 148 SER A CA 1
ATOM 1206 C C . SER A 1 148 ? -8.777 9.619 -12.627 1.00 90.25 148 SER A C 1
ATOM 1208 O O . SER A 1 148 ? -7.787 8.929 -12.377 1.00 90.25 148 SER A O 1
ATOM 1210 N N . GLU A 1 149 ? -9.851 9.131 -13.242 1.00 91.06 149 GLU A N 1
ATOM 1211 C CA . GLU A 1 149 ? -9.871 7.793 -13.828 1.00 91.06 149 GLU A CA 1
ATOM 1212 C C . GLU A 1 149 ? -8.729 7.632 -14.852 1.00 91.06 149 GLU A C 1
ATOM 1214 O O . GLU A 1 149 ? -8.398 8.562 -15.587 1.00 91.06 149 GLU A O 1
ATOM 1219 N N . GLY A 1 150 ? -8.098 6.457 -14.867 1.00 90.38 150 GLY A N 1
ATOM 1220 C CA . GLY A 1 150 ? -6.941 6.138 -15.705 1.00 90.38 150 GLY A CA 1
ATOM 1221 C C . GLY A 1 150 ? -5.583 6.445 -15.065 1.00 90.38 150 GLY A C 1
ATOM 1222 O O . GLY A 1 150 ? -4.566 5.928 -15.529 1.00 90.38 150 GLY A O 1
ATOM 1223 N N . CYS A 1 151 ? -5.527 7.216 -13.972 1.00 92.69 151 CYS A N 1
ATOM 1224 C CA . CYS A 1 151 ? -4.281 7.402 -13.225 1.00 92.69 151 CYS A CA 1
ATOM 1225 C C . CYS A 1 151 ? -3.750 6.060 -12.706 1.00 92.69 151 CYS A C 1
ATOM 1227 O O . CYS A 1 151 ? -4.519 5.212 -12.260 1.00 92.69 151 CYS A O 1
ATOM 1229 N N . THR A 1 152 ? -2.431 5.870 -12.708 1.00 94.69 152 THR A N 1
ATOM 1230 C CA . THR A 1 152 ? -1.802 4.678 -12.116 1.00 94.69 152 THR A CA 1
ATOM 1231 C C . THR A 1 152 ? -1.121 5.037 -10.805 1.00 94.69 152 THR A C 1
ATOM 1233 O O . THR A 1 152 ? -0.290 5.944 -10.764 1.00 94.69 152 THR A O 1
ATOM 1236 N N . ILE A 1 153 ? -1.455 4.307 -9.742 1.00 94.69 153 ILE A N 1
ATOM 1237 C CA . ILE A 1 153 ? -0.921 4.491 -8.391 1.00 94.69 153 ILE A CA 1
ATOM 1238 C C . ILE A 1 153 ? 0.076 3.382 -8.073 1.00 94.69 153 ILE A C 1
ATOM 1240 O O . ILE A 1 153 ? -0.280 2.204 -8.060 1.00 94.69 153 ILE A O 1
ATOM 1244 N N . SER A 1 154 ? 1.315 3.754 -7.769 1.00 94.56 154 SER A N 1
ATOM 1245 C CA . SER A 1 154 ? 2.326 2.842 -7.216 1.00 94.56 154 SER A CA 1
ATOM 1246 C C . SER A 1 154 ? 2.699 3.302 -5.812 1.00 94.56 154 SER A C 1
ATOM 1248 O O . SER A 1 154 ? 2.757 4.503 -5.559 1.00 94.56 154 SER A O 1
ATOM 1250 N N . VAL A 1 155 ? 2.929 2.369 -4.890 1.00 92.56 155 VAL A N 1
ATOM 1251 C CA . VAL A 1 155 ? 3.149 2.690 -3.475 1.00 92.56 155 VAL A CA 1
ATOM 1252 C C . VAL A 1 155 ? 4.313 1.893 -2.908 1.00 92.56 155 VAL A C 1
ATOM 1254 O O . VAL A 1 155 ? 4.382 0.680 -3.094 1.00 92.56 155 VAL A O 1
ATOM 1257 N N . ASN A 1 156 ? 5.181 2.589 -2.183 1.00 90.12 156 ASN A N 1
ATOM 1258 C CA . ASN A 1 156 ? 6.212 2.016 -1.334 1.00 90.12 156 ASN A CA 1
ATOM 1259 C C . ASN A 1 156 ? 5.929 2.379 0.119 1.00 90.12 156 ASN A C 1
ATOM 1261 O O . ASN A 1 156 ? 5.356 3.433 0.405 1.00 90.12 156 ASN A O 1
ATOM 1265 N N . ALA A 1 157 ? 6.392 1.534 1.034 1.00 85.00 157 ALA A N 1
ATOM 1266 C CA . ALA A 1 157 ? 6.410 1.855 2.448 1.00 85.00 157 ALA A CA 1
ATOM 1267 C C . ALA A 1 157 ? 7.737 1.514 3.098 1.00 85.00 157 ALA A C 1
ATOM 1269 O O . ALA A 1 157 ? 8.330 0.464 2.845 1.00 85.00 157 ALA A O 1
ATOM 1270 N N . HIS A 1 158 ? 8.144 2.405 3.990 1.00 78.88 158 HIS A N 1
ATOM 1271 C CA . HIS A 1 158 ? 9.349 2.310 4.783 1.00 78.88 158 HIS A CA 1
ATOM 1272 C C . HIS A 1 158 ? 8.972 2.431 6.258 1.00 78.88 158 HIS A C 1
ATOM 1274 O O . HIS A 1 158 ? 8.199 3.299 6.662 1.00 78.88 158 HIS A O 1
ATOM 1280 N N . CYS A 1 159 ? 9.497 1.520 7.070 1.00 70.25 159 CYS A N 1
ATOM 1281 C CA . CYS A 1 159 ? 9.278 1.510 8.510 1.00 70.25 159 CYS A CA 1
ATOM 1282 C C . CYS A 1 159 ? 10.602 1.761 9.213 1.00 70.25 159 CYS A C 1
ATOM 1284 O O . CYS A 1 159 ? 11.573 1.042 8.983 1.00 70.25 159 CYS A O 1
ATOM 1286 N N . SER A 1 160 ? 10.622 2.739 10.112 1.00 56.66 160 SER A N 1
ATOM 1287 C CA . SER A 1 160 ? 11.749 2.963 11.013 1.00 56.66 160 SER A CA 1
ATOM 1288 C C . SER A 1 160 ? 11.641 1.996 12.190 1.00 56.66 160 SER A C 1
ATOM 1290 O O . SER A 1 160 ? 11.049 2.327 13.215 1.00 56.66 160 SER A O 1
ATOM 1292 N N . THR A 1 161 ? 12.169 0.779 12.054 1.00 55.81 161 THR A N 1
ATOM 1293 C CA . THR A 1 161 ? 12.317 -0.131 13.200 1.00 55.81 161 THR A CA 1
ATOM 1294 C C . THR A 1 161 ? 13.663 0.087 13.874 1.00 55.81 161 THR A C 1
ATOM 1296 O O . THR A 1 161 ? 14.678 0.287 13.211 1.00 55.81 161 THR A O 1
ATOM 1299 N N . ALA A 1 162 ? 13.701 0.015 15.208 1.00 45.75 162 ALA A N 1
ATOM 1300 C CA . ALA A 1 162 ? 14.952 0.127 15.967 1.00 45.75 162 ALA A CA 1
ATOM 1301 C C . ALA A 1 162 ? 15.946 -1.018 15.668 1.00 45.75 162 ALA A C 1
ATOM 1303 O O . ALA A 1 162 ? 17.130 -0.897 15.975 1.00 45.75 162 ALA A O 1
ATOM 1304 N N . ASN A 1 163 ? 15.467 -2.104 15.049 1.00 48.41 163 ASN A N 1
ATOM 1305 C CA . ASN A 1 163 ? 16.219 -3.333 14.808 1.00 48.41 163 ASN A CA 1
ATOM 1306 C C . ASN A 1 163 ? 16.592 -3.563 13.333 1.00 48.41 163 ASN A C 1
ATOM 1308 O O . ASN A 1 163 ? 17.163 -4.604 13.033 1.00 48.41 163 ASN A O 1
ATOM 1312 N N . TYR A 1 164 ? 16.285 -2.632 12.417 1.00 49.09 164 TYR A N 1
ATOM 1313 C CA . TYR A 1 164 ? 16.560 -2.752 10.971 1.00 49.09 164 TYR A CA 1
ATOM 1314 C C . TYR A 1 164 ? 15.956 -3.990 10.277 1.00 49.09 164 TYR A C 1
ATOM 1316 O O . TYR A 1 164 ? 16.243 -4.232 9.105 1.00 49.09 164 TYR A O 1
ATOM 1324 N N . GLU A 1 165 ? 15.097 -4.760 10.953 1.00 51.25 165 GLU A N 1
ATOM 1325 C CA . GLU A 1 165 ? 14.367 -5.850 10.315 1.00 51.25 165 GLU A CA 1
ATOM 1326 C C . GLU A 1 165 ? 13.197 -5.281 9.499 1.00 51.25 165 GLU A C 1
ATOM 1328 O O . GLU A 1 165 ? 12.423 -4.460 10.017 1.00 51.25 165 GLU A O 1
ATOM 1333 N N . PRO A 1 166 ? 13.053 -5.698 8.230 1.00 53.25 166 PRO A N 1
ATOM 1334 C CA . PRO A 1 166 ? 11.937 -5.291 7.399 1.00 53.25 166 PRO A CA 1
ATOM 1335 C C . PRO A 1 166 ? 10.645 -5.892 7.959 1.00 53.25 166 PRO A C 1
ATOM 1337 O O . PRO A 1 166 ? 10.456 -7.108 7.976 1.00 53.25 166 PRO A O 1
ATOM 1340 N N . ILE A 1 167 ? 9.734 -5.033 8.419 1.00 60.91 167 ILE A N 1
ATOM 1341 C CA . ILE A 1 167 ? 8.396 -5.477 8.818 1.00 60.91 167 ILE A CA 1
ATOM 1342 C C . ILE A 1 167 ? 7.622 -5.852 7.560 1.00 60.91 167 ILE A C 1
ATOM 1344 O O . ILE A 1 167 ? 7.592 -5.115 6.574 1.00 60.91 167 ILE A O 1
ATOM 1348 N N . ASN A 1 168 ? 6.956 -7.001 7.619 1.00 68.12 168 ASN A N 1
ATOM 1349 C CA . ASN A 1 168 ? 6.183 -7.541 6.511 1.00 68.12 168 ASN A CA 1
ATOM 1350 C C . ASN A 1 168 ? 4.842 -6.814 6.419 1.00 68.12 168 ASN A C 1
ATOM 1352 O O . ASN A 1 168 ? 3.815 -7.314 6.880 1.00 68.12 168 ASN A O 1
ATOM 1356 N N . ILE A 1 169 ? 4.840 -5.611 5.860 1.00 75.75 169 ILE A N 1
ATOM 1357 C CA . ILE A 1 169 ? 3.623 -4.816 5.721 1.00 75.75 169 ILE A CA 1
ATOM 1358 C C . ILE A 1 169 ? 3.143 -4.900 4.285 1.00 75.75 169 ILE A C 1
ATOM 1360 O O . ILE A 1 169 ? 3.803 -4.435 3.357 1.00 75.75 169 ILE A O 1
ATOM 1364 N N . LYS A 1 170 ? 1.959 -5.484 4.102 1.00 81.75 170 LYS A N 1
ATOM 1365 C CA . LYS A 1 170 ? 1.268 -5.473 2.819 1.00 81.75 170 LYS A CA 1
ATOM 1366 C C . LYS A 1 170 ? 0.380 -4.241 2.758 1.00 81.75 170 LYS A C 1
ATOM 1368 O O . LYS A 1 170 ? -0.541 -4.090 3.559 1.00 81.75 170 LYS A O 1
ATOM 1373 N N . ILE A 1 171 ? 0.637 -3.386 1.776 1.00 85.69 171 ILE A N 1
ATOM 1374 C CA . ILE A 1 171 ? -0.206 -2.231 1.479 1.00 85.69 171 ILE A CA 1
ATOM 1375 C C . ILE A 1 171 ? -1.037 -2.548 0.251 1.00 85.69 171 ILE A C 1
ATOM 1377 O O . ILE A 1 171 ? -0.512 -2.887 -0.809 1.00 85.69 171 ILE A O 1
ATOM 1381 N N . LYS A 1 172 ? -2.352 -2.427 0.402 1.00 86.38 172 LYS A N 1
ATOM 1382 C CA . LYS A 1 172 ? -3.309 -2.614 -0.679 1.00 86.38 172 LYS A CA 1
ATOM 1383 C C . LYS A 1 172 ? -4.108 -1.340 -0.869 1.00 86.38 172 LYS A C 1
ATOM 1385 O O . LYS A 1 172 ? -4.631 -0.783 0.087 1.00 86.38 172 LYS A O 1
ATOM 1390 N N . MET A 1 173 ? -4.241 -0.889 -2.106 1.00 87.94 173 MET A N 1
ATOM 1391 C CA . MET A 1 173 ? -5.180 0.180 -2.417 1.00 87.94 173 MET A CA 1
ATOM 1392 C C . MET A 1 173 ? -6.612 -0.359 -2.283 1.00 87.94 173 MET A C 1
ATOM 1394 O O . MET A 1 173 ? -6.967 -1.353 -2.916 1.00 87.94 173 MET A O 1
ATOM 1398 N N . ALA A 1 174 ? -7.417 0.283 -1.442 1.00 86.44 174 ALA A N 1
ATOM 1399 C CA . ALA A 1 174 ? -8.809 -0.077 -1.190 1.00 86.44 174 ALA A CA 1
ATOM 1400 C C . ALA A 1 174 ? -9.794 0.722 -2.054 1.00 86.44 174 ALA A C 1
ATOM 1402 O O . ALA A 1 174 ? -10.870 0.227 -2.378 1.00 86.44 174 ALA A O 1
ATOM 1403 N N . GLY A 1 175 ? -9.431 1.951 -2.420 1.00 87.69 175 GLY A N 1
ATOM 1404 C CA . GLY A 1 175 ? -10.246 2.822 -3.257 1.00 87.69 175 GLY A CA 1
ATOM 1405 C C . GLY A 1 175 ? -9.652 4.220 -3.371 1.00 87.69 175 GLY A C 1
ATOM 1406 O O . GLY A 1 175 ? -8.595 4.499 -2.802 1.00 87.69 175 GLY A O 1
ATOM 1407 N N . TRP A 1 176 ? -10.337 5.104 -4.090 1.00 91.19 176 TRP A N 1
ATOM 1408 C CA . TRP A 1 176 ? -9.928 6.502 -4.259 1.00 91.19 176 TRP A CA 1
ATOM 1409 C C . TRP A 1 176 ? -11.119 7.458 -4.375 1.00 91.19 176 TRP A C 1
ATOM 1411 O O . TRP A 1 176 ? -12.239 7.048 -4.667 1.00 91.19 176 TRP A O 1
ATOM 1421 N N . SER A 1 177 ? -10.859 8.741 -4.160 1.00 87.69 177 SER A N 1
ATOM 1422 C CA . SER A 1 177 ? -11.759 9.866 -4.428 1.00 87.69 177 SER A CA 1
ATOM 1423 C C . SER A 1 177 ? -10.962 11.003 -5.075 1.00 87.69 177 SER A C 1
ATOM 1425 O O . SER A 1 177 ? -9.755 10.864 -5.259 1.00 87.69 177 SER A O 1
ATOM 1427 N N . GLU A 1 178 ? -11.607 12.115 -5.425 1.00 86.62 178 GLU A N 1
ATOM 1428 C CA . GLU A 1 178 ? -10.968 13.216 -6.163 1.00 86.62 178 GLU A CA 1
ATOM 1429 C C . GLU A 1 178 ? -9.699 13.749 -5.485 1.00 86.62 178 GLU A C 1
ATOM 1431 O O . GLU A 1 178 ? -8.748 14.068 -6.182 1.00 86.62 178 GLU A O 1
ATOM 1436 N N . ASP A 1 179 ? -9.620 13.777 -4.155 1.00 88.44 179 ASP A N 1
ATOM 1437 C CA . ASP A 1 179 ? -8.477 14.328 -3.415 1.00 88.44 179 ASP A CA 1
ATOM 1438 C C . ASP A 1 179 ? -7.830 13.327 -2.442 1.00 88.44 179 ASP A C 1
ATOM 1440 O O . ASP A 1 179 ? -7.083 13.719 -1.539 1.00 88.44 179 ASP A O 1
ATOM 1444 N N . CYS A 1 180 ? -8.136 12.029 -2.558 1.00 89.81 180 CYS A N 1
ATOM 1445 C CA . CYS A 1 180 ? -7.685 11.053 -1.569 1.00 89.81 180 CYS A CA 1
ATOM 1446 C C . CYS A 1 180 ? -7.541 9.630 -2.114 1.00 89.81 180 CYS A C 1
ATOM 1448 O O . CYS A 1 180 ? -8.388 9.144 -2.866 1.00 89.81 180 CYS A O 1
ATOM 1450 N N . ILE A 1 181 ? -6.499 8.931 -1.657 1.00 91.31 181 ILE A N 1
ATOM 1451 C CA . ILE A 1 181 ? -6.278 7.499 -1.880 1.00 91.31 181 ILE A CA 1
ATOM 1452 C C . ILE A 1 181 ? -6.464 6.771 -0.553 1.00 91.31 181 ILE A C 1
ATOM 1454 O O . ILE A 1 181 ? -5.895 7.160 0.465 1.00 91.31 181 ILE A O 1
ATOM 1458 N N . TYR A 1 182 ? -7.239 5.691 -0.560 1.00 89.38 182 TYR A N 1
ATOM 1459 C CA . TYR A 1 182 ? -7.501 4.891 0.630 1.00 89.38 182 TYR A CA 1
ATOM 1460 C C . TYR A 1 182 ? -6.682 3.609 0.577 1.00 89.38 182 TYR A C 1
ATOM 1462 O O . TYR A 1 182 ? -6.882 2.773 -0.308 1.00 89.38 182 TYR A O 1
ATOM 1470 N N . PHE A 1 183 ? -5.787 3.430 1.545 1.00 89.25 183 PHE A N 1
ATOM 1471 C CA . PHE A 1 183 ? -4.981 2.221 1.673 1.00 89.25 183 PHE A CA 1
ATOM 1472 C C . PHE A 1 183 ? -5.476 1.335 2.803 1.00 89.25 183 PHE A C 1
ATOM 1474 O O . PHE A 1 183 ? -5.840 1.811 3.873 1.00 89.25 183 PHE A O 1
ATOM 1481 N N . GLN A 1 184 ? -5.435 0.032 2.576 1.00 86.25 184 GLN A N 1
ATOM 1482 C CA . GLN A 1 184 ? -5.484 -0.974 3.612 1.00 86.25 184 GLN A CA 1
ATOM 1483 C C . GLN A 1 184 ? -4.056 -1.404 3.938 1.00 86.25 184 GLN A C 1
ATOM 1485 O O . GLN A 1 184 ? -3.317 -1.837 3.052 1.00 86.25 184 GLN A O 1
ATOM 1490 N N . ILE A 1 185 ? -3.679 -1.283 5.206 1.00 83.06 185 ILE A N 1
ATOM 1491 C CA . ILE A 1 185 ? -2.367 -1.694 5.702 1.00 83.06 185 ILE A CA 1
ATOM 1492 C C . ILE A 1 185 ? -2.572 -2.974 6.504 1.00 83.06 185 ILE A C 1
ATOM 1494 O O . ILE A 1 185 ? -3.338 -2.995 7.465 1.00 83.06 185 ILE A O 1
ATOM 1498 N N . ILE A 1 186 ? -1.937 -4.057 6.062 1.00 77.25 186 ILE A N 1
ATOM 1499 C CA . ILE A 1 186 ? -2.061 -5.386 6.657 1.00 77.25 186 ILE A CA 1
ATOM 1500 C C . ILE A 1 186 ? -0.680 -5.802 7.148 1.00 77.25 186 ILE A C 1
ATOM 1502 O O . ILE A 1 186 ? 0.244 -5.981 6.352 1.00 77.25 186 ILE A O 1
ATOM 1506 N N . GLU A 1 187 ? -0.545 -5.974 8.458 1.00 71.38 187 GLU A N 1
ATOM 1507 C CA . GLU A 1 187 ? 0.638 -6.591 9.042 1.00 71.38 187 GLU A CA 1
ATOM 1508 C C . GLU A 1 187 ? 0.603 -8.093 8.737 1.00 71.38 187 GLU A C 1
ATOM 1510 O O . GLU A 1 187 ? -0.337 -8.799 9.097 1.00 71.38 187 GLU A O 1
ATOM 1515 N N . THR A 1 188 ? 1.606 -8.589 8.018 1.00 57.88 188 THR A N 1
ATOM 1516 C CA . THR A 1 188 ? 1.676 -9.990 7.577 1.00 57.88 188 THR A CA 1
ATOM 1517 C C . THR A 1 188 ? 2.534 -10.842 8.512 1.00 57.88 188 THR A C 1
ATOM 1519 O O . THR A 1 188 ? 3.165 -11.800 8.073 1.00 57.88 188 THR A O 1
ATOM 1522 N N . ASN A 1 189 ? 2.558 -10.511 9.811 1.00 54.41 189 ASN A N 1
ATOM 1523 C CA . ASN A 1 189 ? 3.188 -11.353 10.824 1.00 54.41 189 ASN A CA 1
ATOM 1524 C C . ASN A 1 189 ? 2.462 -12.704 10.897 1.00 54.41 189 ASN A C 1
ATOM 1526 O O . ASN A 1 189 ? 1.374 -12.858 11.449 1.00 54.41 189 ASN A O 1
ATOM 1530 N N . LEU A 1 190 ? 3.085 -13.673 10.237 1.00 49.47 190 LEU A N 1
ATOM 1531 C CA . LEU A 1 190 ? 2.721 -15.073 10.207 1.00 49.47 190 LEU A CA 1
ATOM 1532 C C . LEU A 1 190 ? 3.147 -15.691 11.542 1.00 49.47 190 LEU A C 1
ATOM 1534 O O . LEU A 1 190 ? 4.336 -15.756 11.832 1.00 49.47 190 LEU A O 1
ATOM 1538 N N . ASP A 1 191 ? 2.168 -16.179 12.300 1.00 37.16 191 ASP A N 1
ATOM 1539 C CA . ASP A 1 191 ? 2.334 -17.044 13.475 1.00 37.16 191 ASP A CA 1
ATOM 1540 C C . ASP A 1 191 ? 2.949 -16.407 14.738 1.00 37.16 191 ASP A C 1
ATOM 1542 O O . ASP A 1 191 ? 3.921 -16.914 15.286 1.00 37.16 191 ASP A O 1
ATOM 1546 N N . SER A 1 192 ? 2.315 -15.380 15.306 1.00 32.97 192 SER A N 1
ATOM 1547 C CA . SER A 1 192 ? 2.323 -15.229 16.768 1.00 32.97 192 SER A CA 1
ATOM 1548 C C . SER A 1 192 ? 1.100 -14.465 17.252 1.00 32.97 192 SER A C 1
ATOM 1550 O O . SER A 1 192 ? 0.902 -13.292 16.956 1.00 32.97 192 SER A O 1
ATOM 1552 N N . SER A 1 193 ? 0.293 -15.134 18.070 1.00 37.19 193 SER A N 1
ATOM 1553 C CA . SER A 1 193 ? -0.760 -14.556 18.910 1.00 37.19 193 SER A CA 1
ATOM 1554 C C . SER A 1 193 ? -0.225 -13.645 20.023 1.00 37.19 193 SER A C 1
ATOM 1556 O O . SER A 1 193 ? -0.948 -13.362 20.972 1.00 37.19 193 SER A O 1
ATOM 1558 N N . ASP A 1 194 ? 1.023 -13.199 19.926 1.00 34.41 194 ASP A N 1
ATOM 1559 C CA . ASP A 1 194 ? 1.711 -12.485 20.981 1.00 34.41 194 ASP A CA 1
ATOM 1560 C C . ASP A 1 194 ? 2.230 -11.156 20.452 1.00 34.41 194 ASP A C 1
ATOM 1562 O O . ASP A 1 194 ? 3.066 -11.102 19.555 1.00 34.41 194 ASP A O 1
ATOM 1566 N N . ILE A 1 195 ? 1.727 -10.111 21.109 1.00 37.16 195 ILE A N 1
ATOM 1567 C CA . ILE A 1 195 ? 2.319 -8.785 21.220 1.00 37.16 195 ILE A CA 1
ATOM 1568 C C . ILE A 1 195 ? 2.208 -7.986 19.919 1.00 37.16 195 ILE A C 1
ATOM 1570 O O . ILE A 1 195 ? 3.028 -8.080 19.012 1.00 37.16 195 ILE A O 1
ATOM 1574 N N . ILE A 1 196 ? 1.196 -7.108 19.897 1.00 42.72 196 ILE A N 1
ATOM 1575 C CA . ILE A 1 196 ? 1.325 -5.770 19.307 1.00 42.72 196 ILE A CA 1
ATOM 1576 C C . ILE A 1 196 ? 2.749 -5.325 19.620 1.00 42.72 196 ILE A C 1
ATOM 1578 O O . ILE A 1 196 ? 3.055 -5.065 20.782 1.00 42.72 196 ILE A O 1
ATOM 1582 N N . SER A 1 197 ? 3.645 -5.338 18.635 1.00 44.84 197 SER A N 1
ATOM 1583 C CA . SER A 1 197 ? 4.956 -4.753 18.842 1.00 44.84 197 SER A CA 1
ATOM 1584 C C . SER A 1 197 ? 4.695 -3.284 19.141 1.00 44.84 197 SER A C 1
ATOM 1586 O O . SER A 1 197 ? 4.399 -2.506 18.236 1.00 44.84 197 SER A O 1
ATOM 1588 N N . ASP A 1 198 ? 4.804 -2.910 20.417 1.00 46.97 198 ASP A N 1
ATOM 1589 C CA . ASP A 1 198 ? 4.740 -1.537 20.934 1.00 46.97 198 ASP A CA 1
ATOM 1590 C C . ASP A 1 198 ? 5.769 -0.597 20.256 1.00 46.97 198 ASP A C 1
ATOM 1592 O O . ASP A 1 198 ? 5.911 0.564 20.634 1.00 46.97 198 ASP A O 1
ATOM 1596 N N . GLN A 1 199 ? 6.521 -1.077 19.258 1.00 53.69 199 GLN A N 1
ATOM 1597 C CA . GLN A 1 199 ? 7.563 -0.344 18.555 1.00 53.69 199 GLN A CA 1
ATOM 1598 C C . GLN A 1 199 ? 7.106 0.270 17.224 1.00 53.69 199 GLN A C 1
ATOM 1600 O O . GLN A 1 199 ? 7.684 1.282 16.828 1.00 53.69 199 GLN A O 1
ATOM 1605 N N . LEU A 1 200 ? 6.092 -0.270 16.529 1.00 59.75 200 LEU A N 1
ATOM 1606 C CA . LEU A 1 200 ? 5.675 0.288 15.234 1.00 59.75 200 LEU A CA 1
ATOM 1607 C C . LEU A 1 200 ? 4.528 1.291 15.392 1.00 59.75 200 LEU A C 1
ATOM 1609 O O . LEU A 1 200 ? 3.350 0.951 15.330 1.00 59.75 200 LEU A O 1
ATOM 1613 N N . THR A 1 201 ? 4.887 2.558 15.574 1.00 68.12 201 THR A N 1
ATOM 1614 C CA . THR A 1 201 ? 3.911 3.647 15.740 1.00 68.12 201 THR A CA 1
ATOM 1615 C C . THR A 1 201 ? 3.561 4.347 14.428 1.00 68.12 201 THR A C 1
ATOM 1617 O O . THR A 1 201 ? 2.471 4.902 14.309 1.00 68.12 201 THR A O 1
ATOM 1620 N N . SER A 1 202 ? 4.449 4.319 13.429 1.00 78.50 202 SER A N 1
ATOM 1621 C CA . SER A 1 202 ? 4.234 4.988 12.143 1.00 78.50 202 SER A CA 1
ATOM 1622 C C . SER A 1 202 ? 4.968 4.317 10.981 1.00 78.50 202 SER A C 1
ATOM 1624 O O . SER A 1 202 ? 5.978 3.639 11.175 1.00 78.50 202 SER A O 1
ATOM 1626 N N . ILE A 1 20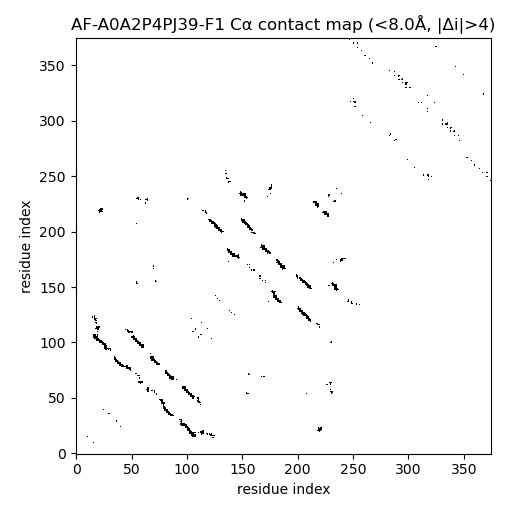3 ? 4.446 4.523 9.773 1.00 84.31 203 ILE A N 1
ATOM 1627 C CA . ILE A 1 203 ? 5.023 4.092 8.496 1.00 84.31 203 ILE A CA 1
ATOM 1628 C C . ILE A 1 203 ? 5.195 5.325 7.616 1.00 84.31 203 ILE A C 1
ATOM 1630 O O . ILE A 1 203 ? 4.278 6.136 7.515 1.00 84.31 203 ILE A O 1
ATOM 1634 N N . GLU A 1 204 ? 6.330 5.456 6.941 1.00 88.75 204 GLU A N 1
ATOM 1635 C CA . GLU A 1 204 ? 6.478 6.402 5.838 1.00 88.75 204 GLU A CA 1
ATOM 1636 C C . GLU A 1 204 ? 6.005 5.746 4.540 1.00 88.75 204 GLU A C 1
ATOM 1638 O O . GLU A 1 204 ? 6.502 4.691 4.147 1.00 88.75 204 GLU A O 1
ATOM 1643 N N . ILE A 1 205 ? 5.026 6.357 3.881 1.00 90.06 205 ILE A N 1
ATOM 1644 C CA . ILE A 1 205 ? 4.494 5.905 2.601 1.00 90.06 205 ILE A CA 1
ATOM 1645 C C . ILE A 1 205 ? 4.902 6.898 1.521 1.00 90.06 205 ILE A C 1
ATOM 1647 O O . ILE A 1 205 ? 4.720 8.110 1.656 1.00 90.06 205 ILE A O 1
ATOM 1651 N N . ILE A 1 206 ? 5.420 6.355 0.424 1.00 92.12 206 ILE A N 1
ATOM 1652 C CA . ILE A 1 206 ? 5.770 7.103 -0.778 1.00 92.12 206 ILE A CA 1
ATOM 1653 C C . ILE A 1 206 ? 4.863 6.608 -1.901 1.00 92.12 206 ILE A C 1
ATOM 1655 O O . ILE A 1 206 ? 4.835 5.418 -2.212 1.00 92.12 206 ILE A O 1
ATOM 1659 N N . ILE A 1 207 ? 4.103 7.513 -2.507 1.00 94.12 207 ILE A N 1
ATOM 1660 C CA . ILE A 1 207 ? 3.122 7.208 -3.551 1.00 94.12 207 ILE A CA 1
ATOM 1661 C C . ILE A 1 207 ? 3.544 7.916 -4.828 1.00 94.12 207 ILE A C 1
ATOM 1663 O O . ILE A 1 207 ? 3.700 9.134 -4.840 1.00 94.12 207 ILE A O 1
ATOM 1667 N N . CYS A 1 208 ? 3.668 7.159 -5.911 1.00 94.50 208 CYS A N 1
ATOM 1668 C CA . CYS A 1 208 ? 3.795 7.686 -7.260 1.00 94.50 208 CYS A CA 1
ATOM 1669 C C . CYS A 1 208 ? 2.428 7.679 -7.946 1.00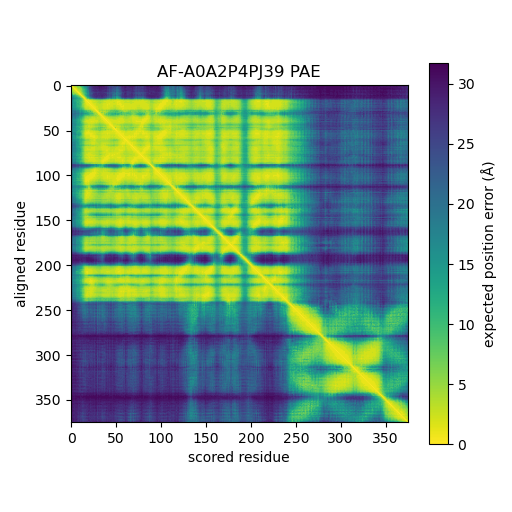 94.50 208 CYS A C 1
ATOM 1671 O O . CYS A 1 208 ? 1.749 6.649 -7.984 1.00 94.50 208 CYS A O 1
ATOM 1673 N N . VAL A 1 209 ? 2.053 8.827 -8.509 1.00 93.88 209 VAL A N 1
ATOM 1674 C CA . VAL A 1 209 ? 0.851 9.005 -9.323 1.00 93.88 209 VAL A CA 1
ATOM 1675 C C . VAL A 1 209 ? 1.283 9.293 -10.754 1.00 93.88 209 VAL A C 1
ATOM 1677 O O . VAL A 1 209 ? 1.904 10.320 -11.034 1.00 93.88 209 VAL A O 1
ATOM 1680 N N . LEU A 1 210 ? 0.945 8.384 -11.666 1.00 92.88 210 LEU A N 1
ATOM 1681 C CA . LEU A 1 210 ? 1.160 8.561 -13.097 1.00 92.88 210 LEU A CA 1
ATOM 1682 C C . LEU A 1 210 ? -0.140 9.006 -13.763 1.00 92.88 210 LEU A C 1
ATOM 1684 O O . LEU A 1 210 ? -1.135 8.282 -13.731 1.00 92.88 210 LEU A O 1
ATOM 1688 N N . TYR A 1 211 ? -0.106 10.164 -14.418 1.00 88.69 211 TYR A N 1
ATOM 1689 C CA . TYR A 1 211 ? -1.194 10.651 -15.264 1.00 88.69 211 TYR A CA 1
ATOM 1690 C C . TYR A 1 211 ? -0.833 10.379 -16.716 1.00 88.69 211 TYR A C 1
ATOM 1692 O O . TYR A 1 211 ? 0.189 10.862 -17.221 1.00 88.69 211 TYR A O 1
ATOM 1700 N N . SER A 1 212 ? -1.649 9.565 -17.375 1.00 80.50 212 SER A N 1
ATOM 1701 C CA . SER A 1 212 ? -1.366 9.101 -18.721 1.00 80.50 212 SER A CA 1
ATOM 1702 C C . SER A 1 212 ? -2.612 8.535 -19.386 1.00 80.50 212 SER A C 1
ATOM 1704 O O . SER A 1 212 ? -3.374 7.811 -18.759 1.00 80.50 212 SER A O 1
ATOM 1706 N N . ASN A 1 213 ? -2.760 8.811 -20.682 1.00 79.38 213 ASN A N 1
ATOM 1707 C CA . ASN A 1 213 ? -3.723 8.122 -21.548 1.00 79.38 213 ASN A CA 1
ATOM 1708 C C . ASN A 1 213 ? -3.100 6.884 -22.224 1.00 79.38 213 ASN A C 1
ATOM 1710 O O . ASN A 1 213 ? -3.713 6.286 -23.104 1.00 79.38 213 ASN A O 1
ATOM 1714 N N . TYR A 1 214 ? -1.850 6.553 -21.893 1.00 84.44 214 TYR A N 1
ATOM 1715 C CA . TYR A 1 214 ? -1.154 5.374 -22.395 1.00 84.44 214 TYR A CA 1
ATOM 1716 C C . TYR A 1 214 ? -1.424 4.187 -21.482 1.00 84.44 214 TYR A C 1
ATOM 1718 O O . TYR A 1 214 ? -1.289 4.313 -20.272 1.00 84.44 214 TYR A O 1
ATOM 1726 N N . GLU A 1 215 ? -1.722 3.035 -22.072 1.00 87.31 215 GLU A N 1
ATOM 1727 C CA . GLU A 1 215 ? -1.951 1.781 -21.342 1.00 87.31 215 GLU A CA 1
ATOM 1728 C C . GLU A 1 215 ? -0.641 1.131 -20.873 1.00 87.31 215 GLU A C 1
ATOM 1730 O O . GLU A 1 215 ? -0.617 0.431 -19.864 1.00 87.31 215 GLU A O 1
ATOM 1735 N N . ASN A 1 216 ? 0.463 1.396 -21.583 1.00 93.06 216 ASN A N 1
ATOM 1736 C CA . ASN A 1 216 ? 1.726 0.693 -21.397 1.00 93.06 216 ASN A CA 1
ATOM 1737 C C . ASN A 1 216 ? 2.891 1.621 -21.034 1.00 93.06 216 ASN A C 1
ATOM 1739 O O . ASN A 1 216 ? 3.061 2.711 -21.588 1.00 93.06 216 ASN A O 1
ATOM 1743 N N . LEU A 1 217 ? 3.756 1.118 -20.157 1.00 92.94 217 LEU A N 1
ATOM 1744 C CA . LEU A 1 217 ? 5.083 1.624 -19.853 1.00 92.94 217 LEU A CA 1
ATOM 1745 C C . LEU A 1 217 ? 6.112 1.027 -20.823 1.00 92.94 217 LEU A C 1
ATOM 1747 O O . LEU A 1 217 ? 6.206 -0.191 -20.994 1.00 92.94 217 LEU A O 1
ATOM 1751 N N . LYS A 1 218 ? 6.936 1.874 -21.445 1.00 94.06 218 LYS A N 1
ATOM 1752 C CA . LYS A 1 218 ? 7.985 1.425 -22.372 1.00 94.06 218 LYS A CA 1
ATOM 1753 C C . LYS A 1 218 ? 9.261 1.112 -21.612 1.00 94.06 218 LYS A C 1
ATOM 1755 O O . LYS A 1 218 ? 9.783 2.002 -20.961 1.00 94.06 218 LYS A O 1
ATOM 1760 N N . ILE A 1 219 ? 9.809 -0.090 -21.769 1.00 94.31 219 ILE A N 1
ATOM 1761 C CA . ILE A 1 219 ? 10.942 -0.572 -20.966 1.00 94.31 219 ILE A CA 1
ATOM 1762 C C . ILE A 1 219 ? 12.276 -0.268 -21.642 1.00 94.31 219 ILE A C 1
ATOM 1764 O O . ILE A 1 219 ? 12.583 -0.845 -22.694 1.00 94.31 219 ILE A O 1
ATOM 1768 N N . ASP A 1 220 ? 13.072 0.626 -21.053 1.00 92.00 220 ASP A N 1
ATOM 1769 C CA . ASP A 1 220 ? 14.311 1.143 -21.645 1.00 92.00 220 ASP A CA 1
ATOM 1770 C C . ASP A 1 220 ? 15.344 0.041 -21.897 1.00 92.00 220 ASP A C 1
ATOM 1772 O O . ASP A 1 220 ? 15.862 -0.048 -23.013 1.00 92.00 220 ASP A O 1
ATOM 1776 N N . ASN A 1 221 ? 15.566 -0.845 -20.921 1.00 88.62 221 ASN A N 1
ATOM 1777 C CA . ASN A 1 221 ? 16.605 -1.876 -21.012 1.00 88.62 221 ASN A CA 1
ATOM 1778 C C . ASN A 1 221 ? 16.267 -3.054 -21.957 1.00 88.62 221 ASN A C 1
ATOM 1780 O O . ASN A 1 221 ? 17.180 -3.756 -22.388 1.00 88.62 221 ASN A O 1
ATOM 1784 N N . ARG A 1 222 ? 14.992 -3.272 -22.332 1.00 83.50 222 ARG A N 1
ATOM 1785 C CA . ARG A 1 222 ? 14.577 -4.435 -23.155 1.00 83.50 222 ARG A CA 1
ATOM 1786 C C . ARG A 1 222 ? 13.797 -4.140 -24.442 1.00 83.50 222 ARG A C 1
ATOM 1788 O O . ARG A 1 222 ? 13.418 -5.079 -25.128 1.00 83.50 222 ARG A O 1
ATOM 1795 N N . LYS A 1 223 ? 13.567 -2.880 -24.839 1.00 82.38 223 LYS A N 1
ATOM 1796 C CA . LYS A 1 223 ? 12.748 -2.530 -26.037 1.00 82.38 223 LYS A CA 1
ATOM 1797 C C . LYS A 1 223 ? 11.359 -3.204 -26.087 1.00 82.38 223 LYS A C 1
ATOM 1799 O O . LYS A 1 223 ? 10.751 -3.261 -27.150 1.00 82.38 223 LYS A O 1
ATOM 1804 N N . VAL A 1 224 ? 10.838 -3.638 -24.942 1.00 90.88 224 VAL A N 1
ATOM 1805 C CA . VAL A 1 224 ? 9.472 -4.152 -24.767 1.00 90.88 224 VAL A CA 1
ATOM 1806 C C . VAL A 1 224 ? 8.584 -3.081 -24.134 1.00 90.88 224 VAL A C 1
ATOM 1808 O O . VAL A 1 224 ? 9.069 -2.005 -23.764 1.00 90.88 224 VAL A O 1
ATOM 1811 N N . GLU A 1 225 ? 7.294 -3.369 -24.022 1.00 92.88 225 GLU A N 1
ATOM 1812 C CA . GLU A 1 225 ? 6.319 -2.565 -23.289 1.00 92.88 225 GLU A CA 1
ATOM 1813 C C . GLU A 1 225 ? 5.600 -3.472 -22.283 1.00 92.88 225 GLU A C 1
ATOM 1815 O O . GLU A 1 225 ? 5.438 -4.665 -22.541 1.00 92.88 225 GLU A O 1
ATOM 1820 N N . ASN A 1 226 ? 5.226 -2.921 -21.133 1.00 93.12 226 ASN A N 1
ATOM 1821 C CA . ASN A 1 226 ? 4.463 -3.603 -20.090 1.00 93.12 226 ASN A CA 1
ATOM 1822 C C . ASN A 1 226 ? 3.259 -2.754 -19.712 1.00 93.12 226 ASN A C 1
ATOM 1824 O O . ASN A 1 226 ? 3.352 -1.530 -19.735 1.00 93.12 226 ASN A O 1
ATOM 1828 N N . SER A 1 227 ? 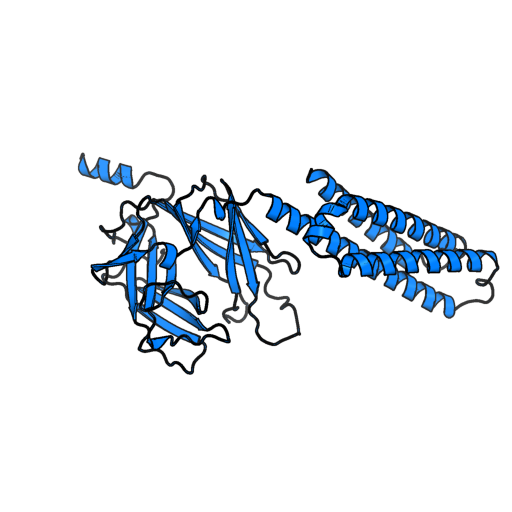2.156 -3.387 -19.340 1.00 94.06 227 SER A N 1
ATOM 1829 C CA . SER A 1 227 ? 0.960 -2.659 -18.934 1.00 94.06 227 SER A CA 1
ATOM 1830 C C . SER A 1 227 ? 1.187 -1.910 -17.614 1.00 94.06 227 SER A C 1
ATOM 1832 O O . SER A 1 227 ? 1.970 -2.324 -16.755 1.00 94.06 227 SER A O 1
ATOM 1834 N N . LEU A 1 228 ? 0.532 -0.762 -17.442 1.00 92.94 228 LEU A N 1
ATOM 1835 C CA . LEU A 1 228 ? 0.649 0.037 -16.217 1.00 92.94 228 LEU A CA 1
ATOM 1836 C C . LEU A 1 228 ? 0.030 -0.649 -14.990 1.00 92.94 228 LEU A C 1
ATOM 1838 O O . LEU A 1 228 ? 0.484 -0.427 -13.867 1.00 92.94 228 LEU A O 1
ATOM 1842 N N . ASP A 1 229 ? -0.948 -1.531 -15.186 1.00 92.12 229 ASP A N 1
ATOM 1843 C CA . ASP A 1 229 ? -1.489 -2.385 -14.115 1.00 92.12 229 ASP A CA 1
ATOM 1844 C C . ASP A 1 229 ? -0.460 -3.397 -13.577 1.00 92.12 229 ASP A C 1
ATOM 1846 O O . ASP A 1 229 ? -0.603 -3.937 -12.478 1.00 92.12 229 ASP A O 1
ATOM 1850 N N . SER A 1 230 ? 0.613 -3.630 -14.336 1.00 93.81 230 SER A N 1
ATOM 1851 C CA . SER A 1 230 ? 1.687 -4.528 -13.951 1.00 93.81 230 SER A CA 1
ATOM 1852 C C . SER A 1 230 ? 2.558 -3.871 -12.883 1.00 93.81 230 SER A C 1
ATOM 1854 O O . SER A 1 230 ? 2.988 -4.547 -11.954 1.00 93.81 230 SER A O 1
ATOM 1856 N N . ILE A 1 231 ? 2.769 -2.549 -12.962 1.00 92.12 231 ILE A N 1
ATOM 1857 C CA . ILE A 1 231 ? 3.607 -1.789 -12.019 1.00 92.12 231 ILE A CA 1
ATOM 1858 C C . ILE A 1 231 ? 2.819 -1.198 -10.842 1.00 92.12 231 ILE A C 1
ATOM 1860 O O . ILE A 1 231 ? 3.351 -1.085 -9.738 1.00 92.12 231 ILE A O 1
ATOM 1864 N N . GLY A 1 232 ? 1.546 -0.855 -11.052 1.00 92.31 232 GLY A N 1
ATOM 1865 C CA . GLY A 1 232 ? 0.710 -0.175 -10.065 1.00 92.31 232 GLY A CA 1
ATOM 1866 C C . GLY A 1 232 ? -0.769 -0.540 -10.177 1.00 92.31 232 GLY A C 1
ATOM 1867 O O . GLY A 1 232 ? -1.144 -1.506 -10.829 1.00 92.31 232 GLY A O 1
ATOM 1868 N N . CYS A 1 233 ? -1.624 0.209 -9.488 1.00 92.12 233 CYS A N 1
ATOM 1869 C CA . CYS A 1 233 ? -3.076 0.065 -9.558 1.00 92.12 233 CYS A CA 1
ATOM 1870 C C . CYS A 1 233 ? -3.663 1.183 -10.422 1.00 92.12 233 CYS A C 1
ATOM 1872 O O . CYS A 1 233 ? -3.460 2.358 -10.117 1.00 92.12 233 CYS A O 1
ATOM 1874 N N . ILE A 1 234 ? -4.412 0.829 -11.466 1.00 93.00 234 ILE A N 1
ATOM 1875 C CA . ILE A 1 234 ? -5.120 1.808 -12.297 1.00 93.00 234 ILE A CA 1
ATOM 1876 C C . ILE A 1 234 ? -6.408 2.240 -11.582 1.00 93.00 234 ILE A C 1
ATOM 1878 O O . ILE A 1 234 ? -7.206 1.409 -11.139 1.00 93.00 234 ILE A O 1
ATOM 1882 N N . LEU A 1 235 ? -6.610 3.551 -11.461 1.00 92.19 235 LEU A N 1
ATOM 1883 C CA . LEU A 1 235 ? -7.836 4.145 -10.946 1.00 92.19 235 LEU A CA 1
ATOM 1884 C C . LEU A 1 235 ? -8.954 3.949 -11.968 1.00 92.19 235 LEU A C 1
ATOM 1886 O O . LEU A 1 235 ? -8.829 4.367 -13.115 1.00 92.19 235 LEU A O 1
ATOM 1890 N N . THR A 1 236 ? -10.054 3.335 -11.550 1.00 90.69 236 THR A N 1
ATOM 1891 C CA . THR A 1 236 ? -11.248 3.151 -12.385 1.00 90.69 236 THR A CA 1
ATOM 1892 C C . THR A 1 236 ? -12.459 3.681 -11.639 1.00 90.69 236 THR A C 1
ATOM 1894 O O . THR A 1 236 ? -12.438 3.756 -10.406 1.00 90.69 236 THR A O 1
ATOM 1897 N N . GLU A 1 237 ? -13.543 3.980 -12.348 1.00 86.06 237 GLU A N 1
ATOM 1898 C CA . GLU A 1 237 ? -14.792 4.378 -11.690 1.00 86.06 237 GLU A CA 1
ATOM 1899 C C . GLU A 1 237 ? -15.315 3.281 -10.742 1.00 86.06 237 GLU A C 1
ATOM 1901 O O . GLU A 1 237 ? -15.882 3.571 -9.694 1.00 86.06 237 GLU A O 1
ATOM 1906 N N . SER A 1 238 ? -15.037 2.004 -11.037 1.00 81.38 238 SER A N 1
ATOM 1907 C CA . SER A 1 238 ? -15.416 0.880 -10.167 1.00 81.38 238 SER A CA 1
ATOM 1908 C C . SER A 1 238 ? -14.666 0.841 -8.829 1.00 81.38 238 SER A C 1
ATOM 1910 O O . SER A 1 238 ? -15.174 0.290 -7.853 1.00 81.38 238 SER A O 1
ATOM 1912 N N . THR A 1 239 ? -13.465 1.427 -8.778 1.00 83.19 239 THR A N 1
ATOM 1913 C CA . THR A 1 239 ? -12.651 1.550 -7.560 1.00 83.19 239 THR A CA 1
ATOM 1914 C C . THR A 1 239 ? -12.787 2.921 -6.903 1.00 83.19 239 THR A C 1
ATOM 1916 O O . THR A 1 239 ? -12.188 3.157 -5.848 1.00 83.19 239 THR A O 1
ATOM 1919 N N . LYS A 1 240 ? -13.582 3.822 -7.496 1.00 83.12 240 LYS A N 1
ATOM 1920 C CA . LYS A 1 240 ? -13.919 5.111 -6.904 1.00 83.12 240 LYS A CA 1
ATOM 1921 C C . LYS A 1 240 ? -14.854 4.868 -5.727 1.00 83.12 240 LYS A C 1
ATOM 1923 O O . LYS A 1 240 ? -15.893 4.220 -5.841 1.00 83.12 240 LYS A O 1
ATOM 1928 N N . VAL A 1 241 ? -14.465 5.366 -4.564 1.00 75.69 241 VAL A N 1
ATOM 1929 C CA . VAL A 1 241 ? -15.228 5.224 -3.330 1.00 75.69 241 VAL A CA 1
ATOM 1930 C C . VAL A 1 241 ? -15.772 6.583 -2.940 1.00 75.69 241 VAL A C 1
ATOM 1932 O O . VAL A 1 241 ? -15.073 7.594 -2.937 1.00 75.69 241 VAL A O 1
ATOM 1935 N N . ILE A 1 242 ? -17.049 6.603 -2.580 1.00 58.72 242 ILE A N 1
ATOM 1936 C CA . ILE A 1 242 ? -17.611 7.746 -1.872 1.00 58.72 242 ILE A CA 1
ATOM 1937 C C . ILE A 1 242 ? -16.987 7.717 -0.460 1.00 58.72 242 ILE A C 1
ATOM 1939 O O . ILE A 1 242 ? -16.881 6.619 0.099 1.00 58.72 242 ILE A O 1
ATOM 1943 N N . PRO A 1 243 ? -16.588 8.859 0.139 1.00 55.31 243 PRO A N 1
ATOM 1944 C CA . PRO A 1 243 ? -15.888 8.963 1.435 1.00 55.31 243 PRO A CA 1
ATOM 1945 C C . PRO A 1 243 ? -16.582 8.344 2.674 1.00 55.31 243 PRO A C 1
ATOM 1947 O O . PRO A 1 243 ? -16.183 8.592 3.810 1.00 55.31 243 PRO A O 1
ATOM 1950 N N . PHE A 1 244 ? -17.581 7.478 2.499 1.00 51.31 244 PHE A N 1
ATOM 1951 C CA . PHE A 1 244 ? -18.164 6.656 3.553 1.00 51.31 244 PHE A CA 1
ATOM 1952 C C . PHE A 1 244 ? -17.181 5.642 4.152 1.00 51.31 244 PHE A C 1
ATOM 1954 O O . PHE A 1 244 ? -17.358 5.283 5.310 1.00 51.31 244 PHE A O 1
ATOM 1961 N N . LEU A 1 245 ? -16.155 5.175 3.427 1.00 51.00 245 LEU A N 1
ATOM 1962 C CA . LEU A 1 245 ? -15.197 4.190 3.962 1.00 51.00 245 LEU A CA 1
ATOM 1963 C C . LEU A 1 245 ? -14.426 4.698 5.202 1.00 51.00 245 LEU A C 1
ATOM 1965 O O . LEU A 1 245 ? -14.446 4.001 6.220 1.00 51.00 245 LEU A O 1
ATOM 1969 N N . PRO A 1 246 ? -13.819 5.904 5.183 1.00 52.41 246 PRO A N 1
ATOM 1970 C CA . PRO A 1 246 ? -13.279 6.538 6.388 1.00 52.41 246 PRO A CA 1
ATOM 1971 C C . PRO A 1 246 ? -14.307 6.669 7.510 1.00 52.41 246 PRO A C 1
ATOM 1973 O O . PRO A 1 246 ? -14.015 6.306 8.646 1.00 52.41 246 PRO A O 1
ATOM 1976 N N . LEU A 1 247 ? -15.528 7.104 7.177 1.00 52.81 247 LEU A N 1
ATOM 1977 C CA . LEU A 1 247 ? -16.606 7.294 8.148 1.00 52.81 247 LEU A CA 1
ATOM 1978 C C . LEU A 1 247 ? -16.992 5.972 8.834 1.00 52.81 247 LEU A C 1
ATOM 1980 O O . LEU A 1 247 ? -17.194 5.924 10.042 1.00 52.81 247 LEU A O 1
ATOM 1984 N N . ILE A 1 248 ? -17.060 4.873 8.074 1.00 53.56 248 ILE A N 1
ATOM 1985 C CA . ILE A 1 248 ? -17.350 3.529 8.591 1.00 53.56 248 ILE A CA 1
ATOM 1986 C C . ILE A 1 248 ? -16.246 3.073 9.548 1.00 53.56 248 ILE A C 1
ATOM 1988 O O . ILE A 1 248 ? -16.556 2.506 10.598 1.00 53.56 248 ILE A O 1
ATOM 1992 N N . SER A 1 249 ? -14.977 3.325 9.212 1.00 55.31 249 SER A N 1
ATOM 1993 C CA . SER A 1 249 ? -13.855 2.993 10.094 1.00 55.31 249 SER A CA 1
ATOM 1994 C C . SER A 1 249 ? -13.886 3.817 11.381 1.00 55.31 249 SER A C 1
ATOM 1996 O O . SER A 1 249 ? -13.767 3.270 12.475 1.00 55.31 249 SER A O 1
ATOM 1998 N N . GLU A 1 250 ? -14.142 5.120 11.277 1.00 55.94 250 GLU A N 1
ATOM 1999 C CA . GLU A 1 250 ? -14.187 6.025 12.424 1.00 55.94 250 GLU A CA 1
ATOM 2000 C C . GLU A 1 250 ? -15.359 5.710 13.371 1.00 55.94 250 GLU A C 1
ATOM 2002 O O . GLU A 1 250 ? -15.187 5.671 14.594 1.00 55.94 250 GLU A O 1
ATOM 2007 N N . ILE A 1 251 ? -16.528 5.367 12.818 1.00 55.25 251 ILE A N 1
ATOM 2008 C CA . ILE A 1 251 ? -17.678 4.867 13.586 1.00 55.25 251 ILE A CA 1
ATOM 2009 C C . ILE A 1 251 ? -17.335 3.531 14.255 1.00 55.25 251 ILE A C 1
ATOM 2011 O O . ILE A 1 251 ? -17.595 3.356 15.444 1.00 55.25 251 ILE A O 1
ATOM 2015 N N . SER A 1 252 ? -16.728 2.592 13.523 1.00 55.41 252 SER A N 1
ATOM 2016 C CA . SER A 1 252 ? -16.322 1.293 14.072 1.00 55.41 252 SER A CA 1
ATOM 2017 C C . SER A 1 252 ? -15.325 1.451 15.228 1.00 55.41 252 SER A C 1
ATOM 2019 O O . SER A 1 252 ? -15.481 0.807 16.267 1.00 55.41 252 SER A O 1
ATOM 2021 N N . ASN A 1 253 ? -14.348 2.350 15.088 1.00 60.12 253 ASN A N 1
ATOM 2022 C CA . ASN A 1 253 ? -13.383 2.692 16.134 1.00 60.12 253 ASN A CA 1
ATOM 2023 C C . ASN A 1 253 ? -14.070 3.282 17.363 1.00 60.12 253 ASN A C 1
ATOM 2025 O O . ASN A 1 253 ? -13.832 2.809 18.473 1.00 60.12 253 ASN A O 1
ATOM 2029 N N . SER A 1 254 ? -14.983 4.232 17.157 1.00 58.53 254 SER A N 1
ATOM 2030 C CA . SER A 1 254 ? -15.767 4.841 18.237 1.00 58.53 254 SER A CA 1
ATOM 2031 C C . SER A 1 254 ? -16.604 3.796 18.990 1.00 58.53 254 SER A C 1
ATOM 2033 O O . SER A 1 254 ? -16.654 3.795 20.222 1.00 58.53 254 SER A O 1
ATOM 2035 N N . CYS A 1 255 ? -17.223 2.846 18.274 1.00 58.62 255 CYS A N 1
ATOM 2036 C CA . CYS A 1 255 ? -17.952 1.736 18.892 1.00 58.62 255 CYS A CA 1
ATOM 2037 C C . CYS A 1 255 ? -17.031 0.824 19.720 1.00 58.62 255 CYS A C 1
ATOM 2039 O O . CYS A 1 255 ? -17.410 0.401 20.810 1.00 58.62 255 CYS A O 1
ATOM 2041 N N . ASN A 1 256 ? -15.829 0.519 19.228 1.00 62.09 256 ASN A N 1
ATOM 2042 C CA . ASN A 1 256 ? -14.868 -0.324 19.943 1.00 62.09 256 ASN A CA 1
ATOM 2043 C C . ASN A 1 256 ? -14.298 0.367 21.194 1.00 62.09 256 ASN A C 1
ATOM 2045 O O . ASN A 1 256 ? -14.186 -0.274 22.238 1.00 62.09 256 ASN A O 1
ATOM 2049 N N . GLU A 1 257 ? -13.996 1.666 21.118 1.00 64.56 257 GLU A N 1
ATOM 2050 C CA . GLU A 1 257 ? -13.589 2.489 22.268 1.00 64.56 257 GLU A CA 1
ATOM 2051 C C . GLU A 1 257 ? -14.675 2.484 23.355 1.00 64.56 257 GLU A C 1
ATOM 2053 O O . GLU A 1 257 ? -14.397 2.215 24.524 1.00 64.56 257 GLU A O 1
ATOM 2058 N N . THR A 1 258 ? -15.938 2.637 22.943 1.00 60.84 258 THR A N 1
ATOM 2059 C CA . THR A 1 258 ? -17.109 2.549 23.829 1.00 60.84 258 THR A CA 1
ATOM 2060 C C . THR A 1 258 ? -17.197 1.188 24.539 1.00 60.84 258 THR A C 1
ATOM 2062 O O . THR A 1 258 ? -17.439 1.120 25.745 1.00 60.84 258 THR A O 1
ATOM 2065 N N . ILE A 1 259 ? -16.946 0.084 23.822 1.00 63.91 259 ILE A N 1
ATOM 2066 C CA . ILE A 1 259 ? -16.894 -1.266 24.412 1.00 63.91 259 ILE A CA 1
ATOM 2067 C C . ILE A 1 259 ? -15.739 -1.392 25.421 1.00 63.91 259 ILE A C 1
ATOM 2069 O O . ILE A 1 259 ? -15.904 -2.034 26.460 1.00 63.91 259 ILE A O 1
ATOM 2073 N N . GLY A 1 260 ? -14.574 -0.805 25.132 1.00 65.88 260 GLY A N 1
ATOM 2074 C CA . GLY A 1 260 ? -13.416 -0.802 26.031 1.00 65.88 260 GLY A CA 1
ATOM 2075 C C . GLY A 1 260 ? -13.709 -0.112 27.365 1.00 65.88 260 GLY A C 1
ATOM 2076 O O . GLY A 1 260 ? -13.465 -0.695 28.423 1.00 65.88 260 GLY A O 1
ATOM 2077 N N . LEU A 1 261 ? -14.314 1.077 27.311 1.00 66.00 261 LEU A N 1
ATOM 2078 C CA . LEU A 1 261 ? -14.708 1.848 28.495 1.00 66.00 261 LEU A CA 1
ATOM 2079 C C . LEU A 1 261 ? -15.736 1.093 29.355 1.00 66.00 261 LEU A C 1
ATOM 2081 O O . LEU A 1 261 ? -15.612 1.047 30.579 1.00 66.00 261 LEU A O 1
ATOM 2085 N N . LEU A 1 262 ? -16.708 0.409 28.737 1.00 65.50 262 LEU A N 1
ATOM 2086 C CA . LEU A 1 262 ? -17.663 -0.438 29.467 1.00 65.50 262 LEU A CA 1
ATOM 2087 C C . LEU A 1 262 ? -16.992 -1.565 30.248 1.00 65.50 262 LEU A C 1
ATOM 2089 O O . LEU A 1 262 ? -17.363 -1.818 31.395 1.00 65.50 262 LEU A O 1
ATOM 2093 N N . LYS A 1 263 ? -16.019 -2.249 29.638 1.00 67.75 263 LYS A N 1
ATOM 2094 C CA . LYS A 1 263 ? -15.286 -3.333 30.307 1.00 67.75 263 LYS A CA 1
ATOM 2095 C C . LYS A 1 263 ? -14.565 -2.820 31.552 1.00 67.75 263 LYS A C 1
ATOM 2097 O O . LYS A 1 263 ? -14.725 -3.407 32.618 1.00 67.75 263 LYS A O 1
ATOM 2102 N N . GLN A 1 264 ? -13.869 -1.688 31.439 1.00 65.38 264 GLN A N 1
ATOM 2103 C CA . GLN A 1 264 ? -13.180 -1.066 32.573 1.00 65.38 264 GLN A CA 1
ATOM 2104 C C . GLN A 1 264 ? -14.148 -0.715 33.710 1.00 65.38 264 GLN A C 1
ATOM 2106 O O . GLN A 1 264 ? -13.876 -1.031 34.870 1.00 65.38 264 GLN A O 1
ATOM 2111 N N . ARG A 1 265 ? -15.319 -0.141 33.396 1.00 64.81 265 ARG A N 1
ATOM 2112 C CA . ARG A 1 265 ? -16.344 0.166 34.409 1.00 64.81 265 ARG A CA 1
ATOM 2113 C C . ARG A 1 265 ? -16.852 -1.084 35.128 1.00 64.81 265 ARG A C 1
ATOM 2115 O O . ARG A 1 265 ? -17.018 -1.062 36.350 1.00 64.81 265 ARG A O 1
ATOM 2122 N N . VAL A 1 266 ? -17.079 -2.177 34.396 1.00 64.19 266 VAL A N 1
ATOM 2123 C CA . VAL A 1 266 ? -17.468 -3.464 34.994 1.00 64.19 266 VAL A CA 1
ATOM 2124 C C . VAL A 1 266 ? -16.378 -3.961 35.946 1.00 64.19 266 VAL A C 1
ATOM 2126 O O . VAL A 1 266 ? -16.704 -4.321 37.074 1.00 64.19 266 VAL A O 1
ATOM 2129 N N . ASP A 1 267 ? -15.102 -3.892 35.561 1.00 64.88 267 ASP A N 1
ATOM 2130 C CA . ASP A 1 267 ? -13.974 -4.324 36.401 1.00 64.88 267 ASP A CA 1
ATOM 2131 C C . ASP A 1 267 ? -13.826 -3.491 37.687 1.00 64.88 267 ASP A C 1
ATOM 2133 O O . ASP A 1 267 ? -13.552 -4.037 38.766 1.00 64.88 267 ASP A O 1
ATOM 2137 N N . VAL A 1 268 ? -14.052 -2.173 37.604 1.00 63.91 268 VAL A N 1
ATOM 2138 C CA . VAL A 1 268 ? -14.065 -1.265 38.766 1.00 63.91 268 VAL A CA 1
ATOM 2139 C C . VAL A 1 268 ? -15.169 -1.658 39.745 1.00 63.91 268 VAL A C 1
ATOM 2141 O O . VAL A 1 268 ? -14.919 -1.737 40.953 1.00 63.91 268 VAL A O 1
ATOM 2144 N N . VAL A 1 269 ? -16.371 -1.958 39.245 1.00 61.66 269 VAL A N 1
ATOM 2145 C CA . VAL A 1 269 ? -17.483 -2.434 40.079 1.00 61.66 269 VAL A CA 1
ATOM 2146 C C . VAL A 1 269 ? -17.178 -3.788 40.690 1.00 61.66 269 VAL A C 1
ATOM 2148 O O . VAL A 1 269 ? -17.375 -3.971 41.887 1.00 61.66 269 VAL A O 1
ATOM 2151 N N . ASP A 1 270 ? -16.642 -4.718 39.912 1.00 65.31 270 ASP A N 1
ATOM 2152 C CA . ASP A 1 270 ? -16.274 -6.049 40.382 1.00 65.31 270 ASP A CA 1
ATOM 2153 C C . ASP A 1 270 ? -15.244 -5.972 41.523 1.00 65.31 270 ASP A C 1
ATOM 2155 O O . ASP A 1 270 ? -15.340 -6.669 42.537 1.00 65.31 270 ASP A O 1
ATOM 2159 N N . SER A 1 271 ? -14.285 -5.051 41.395 1.00 62.50 271 SER A N 1
ATOM 2160 C CA . SER A 1 271 ? -13.315 -4.703 42.433 1.00 62.50 271 SER A CA 1
ATOM 2161 C C . SER A 1 271 ? -13.987 -4.089 43.667 1.00 62.50 271 SER A C 1
ATOM 2163 O O . SER A 1 271 ? -13.742 -4.533 44.788 1.00 62.50 271 SER A O 1
ATOM 2165 N N . ALA A 1 272 ? -14.886 -3.117 43.484 1.00 63.59 272 ALA A N 1
ATOM 2166 C CA . ALA A 1 272 ? -15.633 -2.498 44.579 1.00 63.59 272 ALA A CA 1
ATOM 2167 C C . ALA A 1 272 ? -16.531 -3.503 45.327 1.00 63.59 272 ALA A C 1
ATOM 2169 O O . ALA A 1 272 ? -16.589 -3.478 46.555 1.00 63.59 272 ALA A O 1
ATOM 2170 N N . VAL A 1 273 ? -17.177 -4.435 44.619 1.00 63.47 273 VAL A N 1
ATOM 2171 C CA . VAL A 1 273 ? -17.990 -5.517 45.199 1.00 63.47 273 VAL A CA 1
ATOM 2172 C C . VAL A 1 273 ? -17.121 -6.504 45.983 1.00 63.47 273 VAL A C 1
ATOM 2174 O O . VAL A 1 273 ? -17.517 -6.951 47.063 1.00 63.47 273 VAL A O 1
ATOM 2177 N N . ARG A 1 274 ? -15.925 -6.843 45.483 1.00 65.38 274 ARG A N 1
ATOM 2178 C CA . ARG A 1 274 ? -14.956 -7.673 46.221 1.00 65.38 274 ARG A CA 1
ATOM 2179 C C . ARG A 1 274 ? -14.490 -7.006 47.515 1.00 65.38 274 ARG A C 1
ATOM 2181 O O . ARG A 1 274 ? -14.338 -7.705 48.516 1.00 65.38 274 ARG A O 1
ATOM 2188 N N . ASP A 1 275 ? -14.307 -5.690 47.511 1.00 64.12 275 ASP A N 1
ATOM 2189 C CA . ASP A 1 275 ? -13.920 -4.931 48.705 1.00 64.12 275 ASP A CA 1
ATOM 2190 C C . ASP A 1 275 ? -15.081 -4.800 49.702 1.00 64.12 275 ASP A C 1
ATOM 2192 O O . ASP A 1 275 ? -14.882 -4.990 50.901 1.00 64.12 275 ASP A O 1
ATOM 2196 N N . LEU A 1 276 ? -16.313 -4.609 49.216 1.00 63.19 276 LEU A N 1
ATOM 2197 C CA . LEU A 1 276 ? -17.533 -4.630 50.035 1.00 63.19 276 LEU A CA 1
ATOM 2198 C C . LEU A 1 276 ? -17.746 -5.972 50.753 1.00 63.19 276 LEU A C 1
ATOM 2200 O O . LEU A 1 276 ? -18.243 -5.999 51.875 1.00 63.19 276 LEU A O 1
ATOM 2204 N N . LYS A 1 277 ? -17.341 -7.097 50.149 1.00 62.16 277 LYS A N 1
ATOM 2205 C CA . LYS A 1 277 ? -17.398 -8.417 50.805 1.00 62.16 277 LYS A CA 1
ATOM 2206 C C . LYS A 1 277 ? -16.438 -8.559 51.994 1.00 62.16 277 LYS A C 1
ATOM 2208 O O . LYS A 1 277 ? -16.613 -9.491 52.775 1.00 62.16 277 LYS A O 1
ATOM 2213 N N . LYS A 1 278 ? -15.426 -7.694 52.126 1.00 64.56 278 LYS A N 1
ATOM 2214 C CA . LYS A 1 278 ? -14.372 -7.811 53.147 1.00 64.56 278 LYS A CA 1
ATOM 2215 C C . LYS A 1 278 ? -14.637 -6.999 54.418 1.00 64.56 278 LYS A C 1
ATOM 2217 O O . LYS A 1 278 ? -13.964 -7.267 55.408 1.00 64.56 278 LYS A O 1
ATOM 2222 N N . ASP A 1 279 ? -15.584 -6.054 54.428 1.00 57.41 279 ASP A N 1
ATOM 2223 C CA . ASP A 1 279 ? -15.755 -5.131 55.560 1.00 57.41 279 ASP A CA 1
ATOM 2224 C C . ASP A 1 279 ? -17.239 -4.803 55.883 1.00 57.41 279 ASP A C 1
ATOM 2226 O O . ASP A 1 279 ? -17.982 -4.299 55.044 1.00 57.41 279 ASP A O 1
ATOM 2230 N N . LYS A 1 280 ? -17.604 -5.024 57.161 1.00 54.72 280 LYS A N 1
ATOM 2231 C CA . LYS A 1 280 ? -18.777 -4.558 57.952 1.00 54.72 280 LYS A CA 1
ATOM 2232 C C . LYS A 1 280 ? -20.146 -5.273 57.893 1.00 54.72 280 LYS A C 1
ATOM 2234 O O . LYS A 1 280 ? -20.933 -5.169 56.954 1.00 54.72 280 LYS A O 1
ATOM 2239 N N . GLN A 1 281 ? -20.523 -5.803 59.066 1.00 53.88 281 GLN A N 1
ATOM 2240 C CA . GLN A 1 281 ? -21.909 -5.864 59.554 1.00 53.88 281 GLN A CA 1
ATOM 2241 C C . GLN A 1 281 ? -22.535 -4.457 59.507 1.00 53.88 281 GLN A C 1
ATOM 2243 O O . GLN A 1 281 ? -22.039 -3.539 60.156 1.00 53.88 281 GLN A O 1
ATOM 2248 N N . GLY A 1 282 ? -23.603 -4.293 58.719 1.00 56.19 282 GLY A N 1
ATOM 2249 C CA . GLY A 1 282 ? -24.366 -3.042 58.588 1.00 56.19 282 GLY A CA 1
ATOM 2250 C C . GLY A 1 282 ? -24.635 -2.591 57.147 1.00 56.19 282 GLY A C 1
ATOM 2251 O O . GLY A 1 282 ? -25.606 -1.881 56.925 1.00 56.19 282 GLY A O 1
ATOM 2252 N N . PHE A 1 283 ? -23.839 -3.033 56.163 1.00 59.97 283 PHE A N 1
ATOM 2253 C CA . PHE A 1 283 ? -24.058 -2.697 54.744 1.00 59.97 283 PHE A CA 1
ATOM 2254 C C . PHE A 1 283 ? -25.201 -3.504 54.108 1.00 59.97 283 PHE A C 1
ATOM 2256 O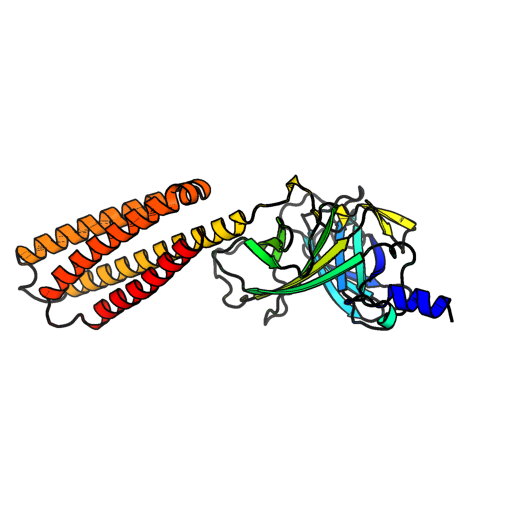 O . PHE A 1 283 ? -25.915 -3.004 53.246 1.00 59.97 283 PHE A O 1
ATOM 2263 N N . PHE A 1 284 ? -25.413 -4.747 54.541 1.00 64.06 284 PHE A N 1
ATOM 2264 C CA . PHE A 1 284 ? -26.460 -5.627 54.012 1.00 64.06 284 PHE A CA 1
ATOM 2265 C C . PHE A 1 284 ? -27.829 -5.346 54.646 1.00 64.06 284 PHE A C 1
ATOM 2267 O O . PHE A 1 284 ? -28.434 -6.222 55.263 1.00 64.06 284 PHE A O 1
ATOM 2274 N N . ASP A 1 285 ? -28.304 -4.111 54.516 1.00 63.78 285 ASP A N 1
ATOM 2275 C CA . ASP A 1 285 ? -29.685 -3.757 54.823 1.00 63.78 285 ASP A CA 1
ATOM 2276 C C . ASP A 1 285 ? -30.602 -3.984 53.603 1.00 63.78 285 ASP A C 1
ATOM 2278 O O . ASP A 1 285 ? -30.161 -4.240 52.477 1.00 63.78 285 ASP A O 1
ATOM 2282 N N . HIS A 1 286 ? -31.914 -3.917 53.830 1.00 68.31 286 HIS A N 1
ATOM 2283 C CA . HIS A 1 286 ? -32.908 -4.129 52.776 1.00 68.31 286 HIS A CA 1
ATOM 2284 C C . HIS A 1 286 ? -32.780 -3.114 51.625 1.00 68.31 286 HIS A C 1
ATOM 2286 O O . HIS A 1 286 ? -33.037 -3.448 50.470 1.00 68.31 286 HIS A O 1
ATOM 2292 N N . LYS A 1 287 ? -32.340 -1.887 51.924 1.00 68.81 287 LYS A N 1
ATOM 2293 C CA . LYS A 1 287 ? -32.213 -0.797 50.954 1.00 68.81 287 LYS A CA 1
ATOM 2294 C C . LYS A 1 287 ? -31.044 -1.050 49.995 1.00 68.81 287 LYS A C 1
ATOM 2296 O O . LYS A 1 287 ? -31.214 -0.973 48.781 1.00 68.81 287 LYS A O 1
ATOM 2301 N N . ASN A 1 288 ? -29.890 -1.443 50.523 1.00 65.69 288 ASN A N 1
ATOM 2302 C CA . ASN A 1 288 ? -28.710 -1.792 49.738 1.00 65.69 288 ASN A CA 1
ATOM 2303 C C . ASN A 1 288 ? -28.904 -3.096 48.960 1.00 65.69 288 ASN A C 1
ATOM 2305 O O . ASN A 1 288 ? -28.383 -3.222 47.854 1.00 65.69 288 ASN A O 1
ATOM 2309 N N . HIS A 1 289 ? -29.703 -4.038 49.473 1.00 67.31 289 HIS A N 1
ATOM 2310 C CA . HIS A 1 289 ? -30.087 -5.229 48.713 1.00 67.31 289 HIS A CA 1
ATOM 2311 C C . HIS A 1 289 ? -30.826 -4.871 47.414 1.00 67.31 289 HIS A C 1
ATOM 2313 O O . HIS A 1 289 ? -30.498 -5.414 46.360 1.00 67.31 289 HIS A O 1
ATOM 2319 N N . ILE A 1 290 ? -31.765 -3.918 47.466 1.00 71.88 290 ILE A N 1
ATOM 2320 C CA . ILE A 1 290 ? -32.492 -3.434 46.281 1.00 71.88 290 ILE A CA 1
ATOM 2321 C C . ILE A 1 290 ? -31.532 -2.766 45.286 1.00 71.88 290 ILE A C 1
ATOM 2323 O O . ILE A 1 290 ? -31.597 -3.034 44.087 1.00 71.88 290 ILE A O 1
ATOM 2327 N N . TYR A 1 291 ? -30.596 -1.941 45.763 1.00 69.06 291 TYR A N 1
ATOM 2328 C CA . TYR A 1 291 ? -29.617 -1.300 44.879 1.00 69.06 291 TYR A CA 1
ATOM 2329 C C . TYR A 1 291 ? -28.668 -2.298 44.213 1.00 69.06 291 TYR A C 1
ATOM 2331 O O . TYR A 1 291 ? -28.374 -2.163 43.026 1.00 69.06 291 TYR A O 1
ATOM 2339 N N . LEU A 1 292 ? -28.239 -3.336 44.933 1.00 65.75 292 LEU A N 1
ATOM 2340 C CA . LEU A 1 292 ? -27.433 -4.414 44.361 1.00 65.75 292 LEU A CA 1
ATOM 2341 C C . LEU A 1 292 ? -28.218 -5.232 43.327 1.00 65.75 292 LEU A C 1
ATOM 2343 O O . LEU A 1 292 ? -27.658 -5.581 42.293 1.00 65.75 292 LEU A O 1
ATOM 2347 N N . GLN A 1 293 ? -29.507 -5.506 43.556 1.00 73.88 293 GLN A N 1
ATOM 2348 C CA . GLN A 1 293 ? -30.359 -6.170 42.560 1.00 73.88 293 GLN A CA 1
ATOM 2349 C C . GLN A 1 293 ? -30.489 -5.340 41.276 1.00 73.88 293 GLN A C 1
ATOM 2351 O O . GLN A 1 293 ? -30.365 -5.886 40.178 1.00 73.88 293 GLN A O 1
ATOM 2356 N N . ASN A 1 294 ? -30.679 -4.025 41.406 1.00 79.12 294 ASN A N 1
ATOM 2357 C CA . ASN A 1 294 ? -30.723 -3.122 40.257 1.00 79.12 294 ASN A CA 1
ATOM 2358 C C . ASN A 1 294 ? -29.382 -3.094 39.515 1.00 79.12 294 ASN A C 1
ATOM 2360 O O . ASN A 1 294 ? -29.363 -3.210 38.293 1.00 79.12 294 ASN A O 1
ATOM 2364 N N . LEU A 1 295 ? -28.261 -3.050 40.239 1.00 73.38 295 LEU A N 1
ATOM 2365 C CA . LEU A 1 295 ? -26.935 -3.107 39.629 1.00 73.38 295 LEU A CA 1
ATOM 2366 C C . LEU A 1 295 ? -26.707 -4.424 38.870 1.00 73.38 295 LEU A C 1
ATOM 2368 O O . LEU A 1 295 ? -26.202 -4.400 37.749 1.00 73.38 295 LEU A O 1
ATOM 2372 N N . VAL A 1 296 ? -27.117 -5.570 39.431 1.00 70.88 296 VAL A N 1
ATOM 2373 C CA . VAL A 1 296 ? -27.060 -6.882 38.755 1.00 70.88 296 VAL A CA 1
ATOM 2374 C C . VAL A 1 296 ? -27.907 -6.883 37.481 1.00 70.88 296 VAL A C 1
ATOM 2376 O O . VAL A 1 296 ? -27.483 -7.409 36.451 1.00 70.88 296 VAL A O 1
ATOM 2379 N N . LYS A 1 297 ? -29.093 -6.271 37.520 1.00 80.44 297 LYS A N 1
ATOM 2380 C CA . LYS A 1 297 ? -29.966 -6.150 36.350 1.00 80.44 297 LYS A CA 1
ATOM 2381 C C . LYS A 1 297 ? -29.299 -5.331 35.240 1.00 80.44 297 LYS A C 1
ATOM 2383 O O . LYS A 1 297 ? -29.168 -5.835 34.125 1.00 80.44 297 LYS A O 1
ATOM 2388 N N . VAL A 1 298 ? -28.821 -4.128 35.561 1.00 74.56 298 VAL A N 1
ATOM 2389 C CA . VAL A 1 298 ? -28.194 -3.222 34.585 1.00 74.56 298 VAL A CA 1
ATOM 2390 C C . VAL A 1 298 ? -26.909 -3.827 34.018 1.00 74.56 298 VAL A C 1
ATOM 2392 O O . VAL A 1 298 ? -26.721 -3.862 32.806 1.00 74.56 298 VAL A O 1
ATOM 2395 N N . THR A 1 299 ? -26.055 -4.416 34.859 1.00 63.22 299 THR A N 1
ATOM 2396 C CA . THR A 1 299 ? -24.838 -5.108 34.387 1.00 63.22 299 THR A CA 1
ATOM 2397 C C . THR A 1 299 ? -25.148 -6.308 33.489 1.00 63.22 299 THR A C 1
ATOM 2399 O O . THR A 1 299 ? -24.428 -6.552 32.521 1.00 63.22 299 THR A O 1
ATOM 2402 N N . THR A 1 300 ? -26.248 -7.025 33.737 1.00 74.31 300 THR A N 1
ATOM 2403 C CA . THR A 1 300 ? -26.713 -8.102 32.846 1.00 74.31 300 THR A CA 1
ATOM 2404 C C . THR A 1 300 ? -27.173 -7.556 31.492 1.00 74.31 300 THR A C 1
ATOM 2406 O O . THR A 1 300 ? -26.834 -8.129 30.456 1.00 74.31 300 THR A O 1
ATOM 2409 N N . GLN A 1 301 ? -27.896 -6.432 31.472 1.00 77.75 301 GLN A N 1
ATOM 2410 C CA . GLN A 1 301 ? -28.310 -5.771 30.228 1.00 77.75 301 GLN A CA 1
ATOM 2411 C C . GLN A 1 301 ? -27.101 -5.271 29.428 1.00 77.75 301 GLN A C 1
ATOM 2413 O O . GLN A 1 301 ? -27.017 -5.542 28.231 1.00 77.75 301 GLN A O 1
ATOM 2418 N N . ILE A 1 302 ? -26.124 -4.651 30.097 1.00 71.50 302 ILE A N 1
ATOM 2419 C CA . ILE A 1 302 ? -24.854 -4.230 29.488 1.00 71.50 302 ILE A CA 1
ATOM 2420 C C . ILE A 1 302 ? -24.121 -5.435 28.885 1.00 71.50 302 ILE A C 1
ATOM 2422 O O . ILE A 1 302 ? -23.673 -5.378 27.742 1.00 71.50 302 ILE A O 1
ATOM 2426 N N . LYS A 1 303 ? -24.032 -6.561 29.606 1.00 70.56 303 LYS A N 1
ATOM 2427 C CA . LYS A 1 303 ? -23.392 -7.787 29.104 1.00 70.56 303 LYS A CA 1
ATOM 2428 C C . LYS A 1 303 ? -24.062 -8.326 27.838 1.00 70.56 303 LYS A C 1
ATOM 2430 O O . LYS A 1 303 ? -23.366 -8.706 26.893 1.00 70.56 303 LYS A O 1
ATOM 2435 N N . ASN A 1 304 ? -25.391 -8.363 27.813 1.00 77.88 304 ASN A N 1
ATOM 2436 C CA . ASN A 1 304 ? -26.141 -8.828 26.647 1.00 77.88 304 ASN A CA 1
ATOM 2437 C C . ASN A 1 304 ? -25.934 -7.885 25.455 1.00 77.88 304 ASN A C 1
ATOM 243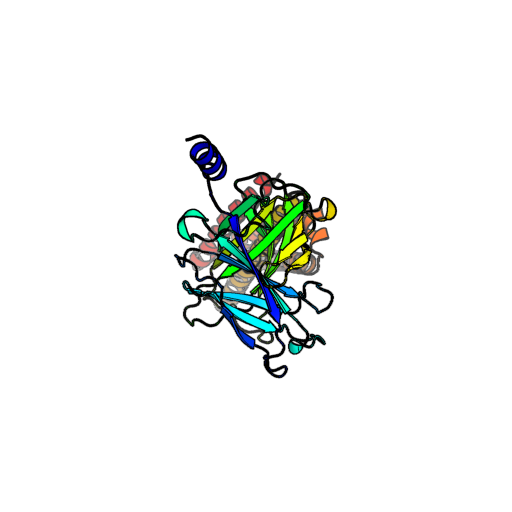9 O O . ASN A 1 304 ? -25.565 -8.347 24.378 1.00 77.88 304 ASN A O 1
ATOM 2443 N N . PHE A 1 305 ? -26.039 -6.574 25.680 1.00 78.25 305 PHE A N 1
ATOM 2444 C CA . PHE A 1 305 ? -25.775 -5.544 24.676 1.00 78.25 305 PHE A CA 1
ATOM 2445 C C . PHE A 1 305 ? -24.362 -5.658 24.078 1.00 78.25 305 PHE A C 1
ATOM 2447 O O . PHE A 1 305 ? -24.201 -5.688 22.859 1.00 78.25 305 PHE A O 1
ATOM 2454 N N . MET A 1 306 ? -23.332 -5.828 24.917 1.00 69.31 306 MET A N 1
ATOM 2455 C CA . MET A 1 306 ? -21.954 -6.048 24.455 1.00 69.31 306 MET A CA 1
ATOM 2456 C C . MET A 1 306 ? -21.817 -7.316 23.606 1.00 69.31 306 MET A C 1
ATOM 2458 O O . MET A 1 306 ? -21.102 -7.315 22.604 1.00 69.31 306 MET A O 1
ATOM 2462 N N . THR A 1 307 ? -22.497 -8.397 23.994 1.00 68.94 307 THR A N 1
ATOM 2463 C CA . THR A 1 307 ? -22.458 -9.673 23.265 1.00 68.94 307 THR A CA 1
ATOM 2464 C C . THR A 1 307 ? -23.105 -9.529 21.890 1.00 68.94 307 THR A C 1
ATOM 2466 O O . THR A 1 307 ? -22.517 -9.939 20.889 1.00 68.94 307 THR A O 1
ATOM 2469 N N . GLU A 1 308 ? -24.269 -8.882 21.822 1.00 74.50 308 GLU A N 1
ATOM 2470 C CA . GLU A 1 308 ? -24.978 -8.613 20.571 1.00 74.50 308 GLU A CA 1
ATOM 2471 C C . GLU A 1 308 ? -24.141 -7.752 19.621 1.00 74.50 308 GLU A C 1
ATOM 2473 O O . GLU A 1 308 ? -23.976 -8.106 18.453 1.00 74.50 308 GLU A O 1
ATOM 2478 N N . ILE A 1 309 ? -23.539 -6.664 20.113 1.00 68.81 309 ILE A N 1
ATOM 2479 C CA . ILE A 1 309 ? -22.670 -5.813 19.291 1.00 68.81 309 ILE A CA 1
ATOM 2480 C C . ILE A 1 309 ? -21.433 -6.584 18.842 1.00 68.81 309 ILE A C 1
ATOM 2482 O O . ILE A 1 309 ? -21.060 -6.509 17.673 1.00 68.81 309 ILE A O 1
ATOM 2486 N N . SER A 1 310 ? -20.785 -7.343 19.726 1.00 65.06 310 SER A N 1
ATOM 2487 C CA . SER A 1 310 ? -19.591 -8.110 19.356 1.00 65.06 310 SER A CA 1
ATOM 2488 C C . SER A 1 310 ? -19.876 -9.123 18.245 1.00 65.06 310 SER A C 1
ATOM 2490 O O . SER A 1 310 ? -18.991 -9.389 17.436 1.00 65.06 310 SER A O 1
ATOM 2492 N N . GLN A 1 311 ? -21.092 -9.668 18.194 1.00 69.19 311 GLN A N 1
ATOM 2493 C CA . GLN A 1 311 ? -21.520 -10.644 17.191 1.00 69.19 311 GLN A CA 1
ATOM 2494 C C . GLN A 1 311 ? -22.108 -10.003 15.920 1.00 69.19 311 GLN A C 1
ATOM 2496 O O . GLN A 1 311 ? -22.301 -10.694 14.916 1.00 69.19 311 GLN A O 1
ATOM 2501 N N . MET A 1 312 ? -22.387 -8.694 15.914 1.00 72.50 312 MET A N 1
ATOM 2502 C CA . MET A 1 312 ? -22.912 -8.009 14.731 1.00 72.50 312 MET A CA 1
ATOM 2503 C C . MET A 1 312 ? -21.861 -7.871 13.625 1.00 72.50 312 MET A C 1
ATOM 2505 O O . MET A 1 312 ? -20.739 -7.414 13.848 1.00 72.50 312 MET A O 1
ATOM 2509 N N . LYS A 1 313 ? -22.279 -8.158 12.385 1.00 67.88 313 LYS A N 1
ATOM 2510 C CA . LYS A 1 313 ? -21.510 -7.826 11.176 1.00 67.88 313 LYS A CA 1
ATOM 251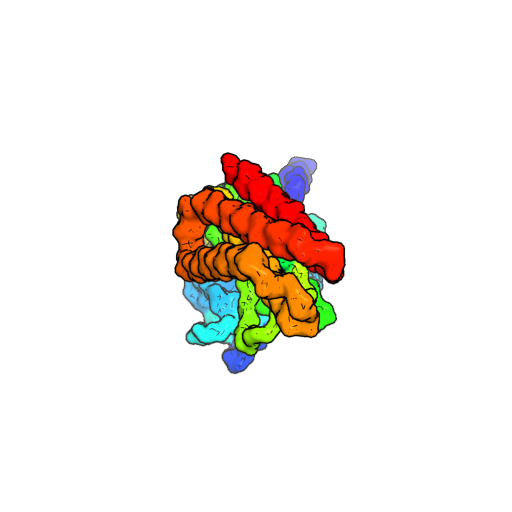1 C C . LYS A 1 313 ? -21.319 -6.307 11.059 1.00 67.88 313 LYS A C 1
ATOM 2513 O O . LYS A 1 313 ? -22.239 -5.546 11.354 1.00 67.88 313 LYS A O 1
ATOM 2518 N N . THR A 1 314 ? -20.168 -5.870 10.546 1.00 59.81 314 THR A N 1
ATOM 2519 C CA . THR A 1 314 ? -19.758 -4.453 10.445 1.00 59.81 314 THR A CA 1
ATOM 2520 C C . THR A 1 314 ? -20.805 -3.553 9.774 1.00 59.81 314 THR A C 1
ATOM 2522 O O . THR A 1 314 ? -21.140 -2.495 10.295 1.00 59.81 314 THR A O 1
ATOM 2525 N N . LEU A 1 315 ? -21.413 -4.014 8.676 1.00 46.50 315 LEU A N 1
ATOM 2526 C CA . LEU A 1 315 ? -22.483 -3.295 7.965 1.00 46.50 315 LEU A CA 1
ATOM 2527 C C . LEU A 1 315 ? -23.761 -3.094 8.802 1.00 46.50 315 LEU A C 1
ATOM 2529 O O . LEU A 1 315 ? -24.434 -2.076 8.680 1.00 46.50 315 LEU A O 1
ATOM 2533 N N . LEU A 1 316 ? -24.098 -4.045 9.676 1.00 62.16 316 LEU A N 1
ATOM 2534 C CA . LEU A 1 316 ? -25.271 -3.962 10.554 1.00 62.16 316 LEU A CA 1
ATOM 2535 C C . LEU A 1 316 ? -25.044 -2.995 11.723 1.00 62.16 316 LEU A C 1
ATOM 2537 O O . LEU A 1 316 ? -25.976 -2.281 12.096 1.00 62.16 316 LEU A O 1
ATOM 2541 N N . LYS A 1 317 ? -23.811 -2.931 12.249 1.00 63.00 317 LYS A N 1
ATOM 2542 C CA . LYS A 1 317 ? -23.409 -1.930 13.254 1.00 63.00 317 LYS A CA 1
ATOM 2543 C C . LYS A 1 317 ? -23.590 -0.514 12.719 1.00 63.00 317 LYS A C 1
ATOM 2545 O O . LYS A 1 317 ? -24.144 0.325 13.414 1.00 63.00 317 LYS A O 1
ATOM 2550 N N . TYR A 1 318 ? -23.199 -0.284 11.466 1.00 53.97 318 TYR A N 1
ATOM 2551 C CA . TYR A 1 318 ? -23.364 0.999 10.785 1.00 53.97 318 TYR A CA 1
ATOM 2552 C C . TYR A 1 318 ? -24.838 1.419 10.668 1.00 53.97 318 TYR A C 1
ATOM 2554 O O . TYR A 1 318 ? -25.207 2.499 11.123 1.00 53.97 318 TYR A O 1
ATOM 2562 N N . ILE A 1 319 ? -25.707 0.543 10.144 1.00 61.12 319 ILE A N 1
ATOM 2563 C CA . ILE A 1 319 ? -27.141 0.847 9.955 1.00 61.12 319 ILE A CA 1
ATOM 2564 C C . ILE A 1 319 ? -27.826 1.190 11.286 1.00 61.12 319 ILE A C 1
ATOM 2566 O O . ILE A 1 319 ? -28.729 2.024 11.333 1.00 61.12 319 ILE A O 1
ATOM 2570 N N . LYS A 1 320 ? -27.401 0.546 12.378 1.00 66.69 320 LYS A N 1
ATOM 2571 C CA . LYS A 1 320 ? -27.988 0.724 13.708 1.00 66.69 320 LYS A CA 1
ATOM 2572 C C . LYS A 1 320 ? -27.188 1.652 14.622 1.00 66.69 320 LYS A C 1
ATOM 2574 O O . LYS A 1 320 ? -27.571 1.778 15.780 1.00 66.69 320 LYS A O 1
ATOM 2579 N N . ALA A 1 321 ? -26.143 2.328 14.138 1.00 62.09 321 ALA A N 1
ATOM 2580 C CA . ALA A 1 321 ? -25.201 3.076 14.978 1.00 62.09 321 ALA A CA 1
ATOM 2581 C C . ALA A 1 321 ? -25.896 4.069 15.924 1.00 62.09 321 ALA A C 1
ATOM 2583 O O . ALA A 1 321 ? -25.610 4.085 17.114 1.00 62.09 321 ALA A O 1
ATOM 2584 N N . LYS A 1 322 ? -26.891 4.813 15.425 1.00 64.12 322 LYS A N 1
ATOM 2585 C CA . LYS A 1 322 ? -27.673 5.757 16.238 1.00 64.12 322 LYS A CA 1
ATOM 2586 C C . LYS A 1 322 ? -28.477 5.069 17.349 1.00 64.12 322 LYS A C 1
ATOM 2588 O O . LYS A 1 322 ? -28.493 5.530 18.480 1.00 64.12 322 LYS A O 1
ATOM 2593 N N . SER A 1 323 ? -29.120 3.948 17.028 1.00 72.31 323 SER A N 1
ATOM 2594 C CA . SER A 1 323 ? -29.877 3.160 18.009 1.00 72.31 323 SER A CA 1
ATOM 2595 C C . SER A 1 323 ? -28.951 2.503 19.037 1.00 72.31 323 SER A C 1
ATOM 2597 O O . SER A 1 323 ? -29.315 2.405 20.207 1.00 72.31 323 SER A O 1
ATOM 2599 N N . ILE A 1 324 ? -27.751 2.086 18.618 1.00 67.44 324 ILE A N 1
ATOM 2600 C CA . ILE A 1 324 ? -26.701 1.564 19.499 1.00 67.44 324 ILE A CA 1
ATOM 2601 C C . ILE A 1 324 ? -26.220 2.667 20.454 1.00 67.44 324 ILE A C 1
ATOM 2603 O O . ILE A 1 324 ? -26.137 2.415 21.650 1.00 67.44 324 ILE A O 1
ATOM 2607 N N . GLU A 1 325 ? -25.955 3.878 19.956 1.00 64.94 325 GLU A N 1
ATOM 2608 C CA . GLU A 1 325 ? -25.551 5.035 20.771 1.00 64.94 325 GLU A CA 1
ATOM 2609 C C . GLU A 1 325 ? -26.619 5.407 21.812 1.00 64.94 325 GLU A C 1
ATOM 2611 O O . GLU A 1 325 ? -26.293 5.573 22.986 1.00 64.94 325 GLU A O 1
ATOM 2616 N N . GLU A 1 326 ? -27.891 5.491 21.407 1.00 76.12 326 GLU A N 1
ATOM 2617 C CA . GLU A 1 326 ? -29.014 5.783 22.312 1.00 76.12 326 GLU A CA 1
ATOM 2618 C C . GLU A 1 326 ? -29.142 4.709 23.403 1.00 76.12 326 GLU A C 1
ATOM 2620 O O . GLU A 1 326 ? -29.119 5.030 24.589 1.00 76.12 326 GLU A O 1
ATOM 2625 N N . THR A 1 327 ? -29.150 3.429 23.015 1.00 77.56 327 THR A N 1
ATOM 2626 C CA . THR A 1 327 ? -29.231 2.304 23.967 1.00 77.56 327 THR A CA 1
ATOM 2627 C C . THR A 1 327 ? -28.049 2.301 24.936 1.00 77.56 327 THR A C 1
ATOM 2629 O O . THR A 1 327 ? -28.206 2.032 26.124 1.00 77.56 327 THR A O 1
ATOM 2632 N N . PHE A 1 328 ? -26.850 2.604 24.439 1.00 70.38 328 PHE A N 1
ATOM 2633 C CA . PHE A 1 328 ? -25.653 2.695 25.260 1.00 70.38 328 PHE A CA 1
ATOM 2634 C C . PHE A 1 328 ? -25.756 3.823 26.295 1.00 70.38 328 PHE A C 1
ATOM 2636 O O . PHE A 1 328 ? -25.461 3.605 27.470 1.00 70.38 328 PHE A O 1
ATOM 2643 N N . LYS A 1 329 ? -26.207 5.009 25.874 1.00 74.44 329 LYS A N 1
ATOM 2644 C CA . LYS A 1 329 ? -26.378 6.161 26.761 1.00 74.44 329 LYS A CA 1
ATOM 2645 C C . LYS A 1 329 ? -27.368 5.859 27.887 1.00 74.44 329 LYS A C 1
ATOM 2647 O O . LYS A 1 329 ? -27.057 6.147 29.041 1.00 74.44 329 LYS A O 1
ATOM 2652 N N . ASP A 1 330 ? -28.493 5.232 27.556 1.00 81.12 330 ASP A N 1
ATOM 2653 C CA . ASP A 1 330 ? -29.513 4.844 28.534 1.00 81.12 330 ASP A CA 1
ATOM 2654 C C . ASP A 1 330 ? -28.950 3.837 29.552 1.00 81.12 330 ASP A C 1
ATOM 2656 O O . ASP A 1 330 ? -29.108 4.009 30.761 1.00 81.12 330 ASP A O 1
ATOM 2660 N N . LEU A 1 331 ? -28.206 2.825 29.086 1.00 74.88 331 LEU A N 1
ATOM 2661 C CA . LEU A 1 331 ? -27.558 1.842 29.961 1.00 74.88 331 LEU A CA 1
ATOM 2662 C C . LEU A 1 331 ? -26.507 2.474 30.885 1.00 74.88 331 LEU A C 1
ATOM 2664 O O . LEU A 1 331 ? -26.393 2.074 32.046 1.00 74.88 331 LEU A O 1
ATOM 2668 N N . CYS A 1 332 ? -25.746 3.457 30.397 1.00 67.56 332 CYS A N 1
ATOM 2669 C CA . CYS A 1 332 ? -24.802 4.214 31.217 1.00 67.56 332 CYS A CA 1
ATOM 2670 C C . CYS A 1 332 ? -25.512 5.037 32.293 1.00 67.56 332 CYS A C 1
ATOM 2672 O O . CYS A 1 332 ? -25.102 4.999 33.451 1.00 67.56 332 CYS A O 1
ATOM 2674 N N . GLU A 1 333 ? -26.592 5.733 31.940 1.00 79.50 333 GLU A N 1
ATOM 2675 C CA . GLU A 1 333 ? -27.365 6.527 32.896 1.00 79.50 333 GLU A CA 1
ATOM 2676 C C . GLU A 1 333 ? -27.993 5.640 33.985 1.00 79.50 333 GLU A C 1
ATOM 2678 O O . GLU A 1 333 ? -27.898 5.944 35.178 1.00 79.50 333 GLU A O 1
ATOM 2683 N N . GLU A 1 334 ? -28.566 4.491 33.610 1.00 78.56 334 GLU A N 1
ATOM 2684 C CA . GLU A 1 334 ? -29.089 3.507 34.565 1.00 78.56 334 GLU A CA 1
ATOM 2685 C C . GLU A 1 334 ? -27.999 2.960 35.498 1.00 78.56 334 GLU A C 1
ATOM 2687 O O . GLU A 1 334 ? -28.220 2.802 36.706 1.00 78.56 334 GLU A O 1
ATOM 2692 N N . PHE A 1 335 ? -26.810 2.692 34.959 1.00 71.81 335 PHE A N 1
ATOM 2693 C CA . PHE A 1 335 ? -25.679 2.185 35.727 1.00 71.81 335 PHE A CA 1
ATOM 2694 C C . PHE A 1 335 ? -25.165 3.221 36.729 1.00 71.81 335 PHE A C 1
ATOM 2696 O O . PHE A 1 335 ? -25.013 2.912 37.914 1.00 71.81 335 PHE A O 1
ATOM 2703 N N . ASP A 1 336 ? -24.971 4.461 36.289 1.00 68.81 336 ASP A N 1
ATOM 2704 C CA . ASP A 1 336 ? -24.490 5.552 37.136 1.00 68.81 336 ASP A CA 1
ATOM 2705 C C . ASP A 1 336 ? -25.490 5.858 38.261 1.00 68.81 336 ASP A C 1
ATOM 2707 O O . ASP A 1 336 ? -25.098 6.071 39.411 1.00 68.81 336 ASP A O 1
ATOM 2711 N N . ASN A 1 337 ? -26.794 5.777 37.980 1.00 78.75 337 ASN A N 1
ATOM 2712 C CA . ASN A 1 337 ? -27.841 5.888 38.996 1.00 78.75 337 ASN A CA 1
ATOM 2713 C C . ASN A 1 337 ? -27.743 4.783 40.063 1.00 78.75 337 ASN A C 1
ATOM 2715 O O . ASN A 1 337 ? -27.922 5.056 41.258 1.00 78.75 337 ASN A O 1
ATOM 2719 N N . CYS A 1 338 ? -27.408 3.550 39.667 1.00 70.62 338 CYS A N 1
ATOM 2720 C CA . CYS A 1 338 ? -27.171 2.450 40.605 1.00 70.62 338 CYS A CA 1
ATOM 2721 C C . CYS A 1 338 ? -25.934 2.709 41.479 1.00 70.62 338 CYS A C 1
ATOM 2723 O O . CYS A 1 338 ? -26.001 2.549 42.701 1.00 70.62 338 CYS A O 1
ATOM 2725 N N . ILE A 1 339 ? -24.825 3.152 40.880 1.00 66.94 339 ILE A N 1
ATOM 2726 C CA . ILE A 1 339 ? -23.579 3.436 41.604 1.00 66.94 339 ILE A CA 1
ATOM 2727 C C . ILE A 1 339 ? -23.737 4.619 42.556 1.00 66.94 339 ILE A C 1
ATOM 2729 O O . ILE A 1 339 ? -23.351 4.510 43.717 1.00 66.94 339 ILE A O 1
ATOM 2733 N N . ASN A 1 340 ? -24.360 5.715 42.124 1.00 70.00 340 ASN A N 1
ATOM 2734 C CA . ASN A 1 340 ? -24.616 6.874 42.981 1.00 70.00 340 ASN A CA 1
ATOM 2735 C C . ASN A 1 340 ? -25.500 6.504 44.179 1.00 70.00 340 ASN A C 1
ATOM 2737 O O . ASN A 1 340 ? -25.230 6.933 45.302 1.00 70.00 340 ASN A O 1
ATOM 2741 N N . SER A 1 341 ? -26.506 5.650 43.967 1.00 69.50 341 SER A N 1
ATOM 2742 C CA . SER A 1 341 ? -27.367 5.144 45.043 1.00 69.50 341 SER A CA 1
ATOM 2743 C C . SER A 1 341 ? -26.598 4.284 46.057 1.00 69.50 341 SER A C 1
ATOM 2745 O O . SER A 1 341 ? -26.835 4.401 47.259 1.00 69.50 341 SER A O 1
ATOM 2747 N N . LEU A 1 342 ? -25.643 3.469 45.589 1.00 64.25 342 LEU A N 1
ATOM 2748 C CA . LEU A 1 342 ? -24.742 2.661 46.427 1.00 64.25 342 LEU A CA 1
ATOM 2749 C C . LEU A 1 342 ? -23.640 3.490 47.109 1.00 64.25 342 LEU A C 1
ATOM 2751 O O . LEU A 1 342 ? -23.185 3.145 48.197 1.00 64.25 342 LEU A O 1
ATOM 2755 N N . ALA A 1 343 ? -23.195 4.585 46.493 1.00 58.78 343 ALA A N 1
ATOM 2756 C CA . ALA A 1 343 ? -22.194 5.486 47.057 1.00 58.78 343 ALA A CA 1
ATOM 2757 C C . ALA A 1 343 ? -22.789 6.350 48.181 1.00 58.78 343 ALA A C 1
ATOM 2759 O O . ALA A 1 343 ? -22.148 6.551 49.212 1.00 58.78 343 ALA A O 1
ATOM 2760 N N . PHE A 1 344 ? -24.045 6.791 48.030 1.00 53.22 344 PHE A N 1
ATOM 2761 C CA . PHE A 1 344 ? -24.775 7.548 49.054 1.00 53.22 344 PHE A CA 1
ATOM 2762 C C . PHE A 1 344 ? -24.984 6.768 50.359 1.00 53.22 344 PHE A C 1
ATOM 2764 O O . PHE A 1 344 ? -25.131 7.376 51.419 1.00 53.22 344 PHE A O 1
ATOM 2771 N N . THR A 1 345 ? -25.003 5.435 50.305 1.00 51.91 345 THR A N 1
ATOM 2772 C CA . THR A 1 345 ? -25.166 4.579 51.490 1.00 51.91 345 THR A CA 1
ATOM 2773 C C . THR A 1 345 ? -23.836 4.239 52.160 1.00 51.91 345 THR A C 1
ATOM 2775 O O . THR A 1 345 ? -23.830 3.787 53.304 1.00 51.91 345 THR A O 1
ATOM 2778 N N . ASN A 1 346 ? -22.710 4.506 51.492 1.00 51.91 346 ASN A N 1
ATOM 2779 C CA . ASN A 1 346 ? -21.377 4.098 51.914 1.00 51.91 346 ASN A CA 1
ATOM 2780 C C . ASN A 1 346 ? -20.450 5.321 52.056 1.00 51.91 346 ASN A C 1
ATOM 2782 O O . ASN A 1 346 ? -19.413 5.428 51.405 1.00 51.91 346 ASN A O 1
ATOM 2786 N N . THR A 1 347 ? -20.830 6.280 52.904 1.00 47.25 347 THR A N 1
ATOM 2787 C CA . THR A 1 347 ? -20.178 7.597 53.061 1.00 47.25 347 THR A CA 1
ATOM 2788 C C . THR A 1 347 ? -18.776 7.590 53.685 1.00 47.25 347 THR A C 1
ATOM 2790 O O . THR A 1 347 ? -18.329 8.619 54.172 1.00 47.25 347 THR A O 1
ATOM 2793 N N . ASN A 1 348 ? -18.020 6.492 53.659 1.00 50.69 348 ASN A N 1
ATOM 2794 C CA . ASN A 1 348 ? -16.603 6.525 54.036 1.00 50.69 348 ASN A CA 1
ATOM 2795 C C . ASN A 1 348 ? -15.843 5.338 53.425 1.00 50.69 348 ASN A C 1
ATOM 2797 O O . ASN A 1 348 ? -15.899 4.253 54.005 1.00 50.69 348 ASN A O 1
ATOM 2801 N N . LYS A 1 349 ? -15.138 5.569 52.293 1.00 50.97 349 LYS A N 1
ATOM 2802 C CA . LYS A 1 349 ? -13.863 4.932 51.837 1.00 50.97 349 LYS A CA 1
ATOM 2803 C C . LYS A 1 349 ? -13.678 4.737 50.310 1.00 50.97 349 LYS A C 1
ATOM 2805 O O . LYS A 1 349 ? -12.600 4.310 49.921 1.00 50.97 349 LYS A O 1
ATOM 2810 N N . ASN A 1 350 ? -14.636 5.080 49.439 1.00 50.94 350 ASN A N 1
ATOM 2811 C CA . ASN A 1 350 ? -14.538 4.797 47.985 1.00 50.94 350 ASN A CA 1
ATOM 2812 C C . ASN A 1 350 ? -14.385 6.037 47.063 1.00 50.94 350 ASN A C 1
ATOM 2814 O O . ASN A 1 350 ? -14.786 5.960 45.902 1.00 50.94 350 ASN A O 1
ATOM 2818 N N . SER A 1 351 ? -13.837 7.169 47.530 1.00 53.72 351 SER A N 1
ATOM 2819 C CA . SER A 1 351 ? -13.740 8.407 46.721 1.00 53.72 351 SER A CA 1
A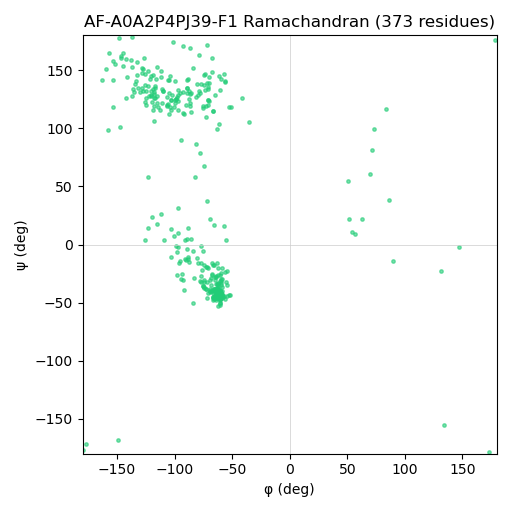TOM 2820 C C . SER A 1 351 ? -12.979 8.217 45.408 1.00 53.72 351 SER A C 1
ATOM 2822 O O . SER A 1 351 ? -13.467 8.621 44.359 1.00 53.72 351 SER A O 1
ATOM 2824 N N . ASP A 1 352 ? -11.847 7.517 45.450 1.00 55.59 352 ASP A N 1
ATOM 2825 C CA . ASP A 1 352 ? -10.897 7.497 44.332 1.00 55.59 352 ASP A CA 1
ATOM 2826 C C . ASP A 1 352 ? -11.407 6.628 43.165 1.00 55.59 352 ASP A C 1
ATOM 2828 O O . ASP A 1 352 ? -11.288 6.992 41.997 1.00 55.59 352 ASP A O 1
ATOM 2832 N N . LYS A 1 353 ? -12.088 5.508 43.465 1.00 57.19 353 LYS A N 1
ATOM 2833 C CA . LYS A 1 353 ? -12.747 4.669 42.441 1.00 57.19 353 LYS A CA 1
ATOM 2834 C C . LYS A 1 353 ? -13.953 5.368 41.803 1.00 57.19 353 LYS A C 1
ATOM 2836 O O . LYS A 1 353 ? -14.291 5.084 40.658 1.00 57.19 353 LYS A O 1
ATOM 2841 N N . LEU A 1 354 ? -14.613 6.263 42.542 1.00 55.62 354 LEU A N 1
ATOM 2842 C CA . LEU A 1 354 ? -15.756 7.036 42.052 1.00 55.62 354 LEU A CA 1
ATOM 2843 C C . LEU A 1 354 ? -15.312 8.211 41.165 1.00 55.62 354 LEU A C 1
ATOM 2845 O O . LEU A 1 354 ? -16.026 8.577 40.235 1.00 55.62 354 LEU A O 1
ATOM 2849 N N . GLU A 1 355 ? -14.137 8.785 41.425 1.00 60.09 355 GLU A N 1
ATOM 2850 C CA . GLU A 1 355 ? -13.521 9.800 40.562 1.00 60.09 355 GLU A CA 1
ATOM 2851 C C . GLU A 1 355 ? -13.103 9.223 39.204 1.00 60.09 355 GLU A C 1
ATOM 2853 O O . GLU A 1 355 ? -13.361 9.858 38.182 1.00 60.09 355 GLU A O 1
ATOM 2858 N N . GLN A 1 356 ? -12.587 7.988 39.168 1.00 62.12 356 GLN A N 1
ATOM 2859 C CA . GLN A 1 356 ? -12.287 7.275 37.917 1.00 62.12 356 GLN A CA 1
ATOM 2860 C C . GLN A 1 356 ? -13.537 7.132 37.023 1.00 62.12 356 GLN A C 1
ATOM 2862 O O . GLN A 1 356 ? -13.495 7.457 35.841 1.00 62.12 356 GLN A O 1
ATOM 2867 N N . LEU A 1 357 ? -14.685 6.750 37.601 1.00 57.91 357 LEU A N 1
ATOM 2868 C CA . LEU A 1 357 ? -15.951 6.623 36.860 1.00 57.91 357 LEU A CA 1
ATOM 2869 C C . LEU A 1 357 ? -16.434 7.956 36.262 1.00 57.91 357 LEU A C 1
ATOM 2871 O O . LEU A 1 357 ? -17.042 7.971 35.190 1.00 57.91 357 LEU A O 1
ATOM 2875 N N . LYS A 1 358 ? -16.163 9.078 36.943 1.00 61.47 358 LYS A N 1
ATOM 2876 C CA . LYS A 1 358 ? -16.485 10.422 36.440 1.00 61.47 358 LYS A CA 1
ATOM 2877 C C . LYS A 1 358 ? -15.560 10.850 35.302 1.00 61.47 358 LYS A C 1
ATOM 2879 O O . LYS A 1 358 ? -16.043 11.467 34.358 1.00 61.47 358 LYS A O 1
ATOM 2884 N N . ALA A 1 359 ? -14.272 10.511 35.361 1.00 62.56 359 ALA A N 1
ATOM 2885 C CA . ALA A 1 359 ? -13.330 10.792 34.277 1.00 62.56 359 ALA A CA 1
ATOM 2886 C C . ALA A 1 359 ? -13.727 10.057 32.983 1.00 62.56 359 ALA A C 1
ATOM 2888 O O . ALA A 1 359 ? -13.841 10.684 31.929 1.00 62.56 359 ALA A O 1
ATOM 2889 N N . ASP A 1 360 ? -14.091 8.773 33.087 1.00 58.84 360 ASP A N 1
ATOM 2890 C CA . ASP A 1 360 ? -14.573 7.979 31.946 1.00 58.84 360 ASP A CA 1
ATOM 2891 C C . ASP A 1 360 ? -15.828 8.600 31.293 1.00 58.84 360 ASP A C 1
ATOM 2893 O O . ASP A 1 360 ? -16.062 8.454 30.094 1.00 58.84 360 ASP A O 1
ATOM 2897 N N . GLN A 1 361 ? -16.660 9.306 32.072 1.00 56.16 361 GLN A N 1
ATOM 2898 C CA . GLN A 1 361 ? -17.857 9.993 31.573 1.00 56.16 361 GLN A CA 1
ATOM 2899 C C . GLN A 1 361 ? -17.517 11.196 30.688 1.00 56.16 361 GLN A C 1
ATOM 2901 O O . GLN A 1 361 ? -18.170 11.424 29.664 1.00 56.16 361 GLN A O 1
ATOM 2906 N N . GLU A 1 362 ? -16.509 11.981 31.061 1.00 62.50 362 GLU A N 1
ATOM 2907 C CA . GLU A 1 362 ? -16.078 13.125 30.258 1.00 62.50 362 GLU A CA 1
ATOM 2908 C C . GLU A 1 362 ? -15.514 12.676 28.908 1.00 62.50 362 GLU A C 1
ATOM 2910 O O . GLU A 1 362 ? -15.820 13.291 27.881 1.00 62.50 362 GLU A O 1
ATOM 2915 N N . ASP A 1 363 ? -14.769 11.572 28.888 1.00 63.53 363 ASP A N 1
ATOM 2916 C CA . ASP A 1 363 ? -14.214 11.009 27.659 1.00 63.53 363 ASP A CA 1
ATOM 2917 C C . ASP A 1 363 ? -15.302 10.419 26.749 1.00 63.53 363 ASP A C 1
ATOM 2919 O O . ASP A 1 363 ? -15.330 10.724 25.554 1.00 63.53 363 ASP A O 1
ATOM 2923 N N . LEU A 1 364 ? -16.311 9.740 27.305 1.00 53.41 364 LEU A N 1
ATOM 2924 C CA . LEU A 1 364 ? -17.498 9.302 26.550 1.00 53.41 364 LEU A CA 1
ATOM 2925 C C . LEU A 1 364 ? -18.274 10.467 25.926 1.00 53.41 364 LEU A C 1
ATOM 2927 O O . LEU A 1 364 ? -18.722 10.401 24.777 1.00 53.41 364 LEU A O 1
ATOM 2931 N N . THR A 1 365 ? -18.412 11.568 26.665 1.00 56.34 365 THR A N 1
ATOM 2932 C CA . THR A 1 365 ? -19.116 12.757 26.170 1.00 56.34 365 THR A CA 1
ATOM 2933 C C . THR A 1 365 ? -18.374 13.382 24.981 1.00 56.34 365 THR A C 1
ATOM 2935 O O . THR A 1 365 ? -19.003 13.950 24.083 1.00 56.34 365 THR A O 1
ATOM 2938 N N . LYS A 1 366 ? -17.040 13.259 24.927 1.00 66.81 366 LYS A N 1
ATOM 2939 C CA . LYS A 1 366 ? -16.233 13.678 23.768 1.00 66.81 366 LYS A CA 1
ATOM 2940 C C . LYS A 1 366 ? -16.441 12.751 22.566 1.00 66.81 366 LYS A C 1
ATOM 2942 O O . LYS A 1 366 ? -16.592 13.259 21.455 1.00 66.81 366 LYS A O 1
ATOM 2947 N N . VAL A 1 367 ? -16.504 11.433 22.775 1.00 54.78 367 VAL A N 1
ATOM 2948 C CA . VAL A 1 367 ? -16.753 10.444 21.705 1.00 54.78 367 VAL A CA 1
ATOM 2949 C C . VAL A 1 367 ? -18.126 10.665 21.048 1.00 54.78 367 VAL A C 1
ATOM 2951 O O . VAL A 1 367 ? -18.208 10.773 19.825 1.00 54.78 367 VAL A O 1
ATOM 2954 N N . SER A 1 368 ? -19.195 10.861 21.831 1.00 45.94 368 SER A N 1
ATOM 2955 C CA . SER A 1 368 ? -20.542 11.145 21.288 1.00 45.94 368 SER A CA 1
ATOM 2956 C C . SER A 1 368 ? -20.613 12.477 20.520 1.00 45.94 368 SER A C 1
ATOM 2958 O O . SER A 1 368 ? -21.297 12.594 19.498 1.00 45.94 368 SER A O 1
ATOM 2960 N N . LYS A 1 369 ? -19.853 13.500 20.939 1.00 58.56 369 LYS A N 1
ATOM 2961 C CA . LYS A 1 369 ? -19.749 14.752 20.169 1.00 58.56 369 LYS A CA 1
ATOM 2962 C C . LYS A 1 369 ? -19.093 14.537 18.805 1.00 58.56 369 LYS A C 1
ATOM 2964 O O . LYS A 1 369 ? -19.590 15.095 17.830 1.00 58.56 369 LYS A O 1
ATOM 2969 N N . LYS A 1 370 ? -18.032 13.724 18.719 1.00 53.91 370 LYS A N 1
ATOM 2970 C CA . LYS A 1 370 ? -17.382 13.385 17.439 1.00 53.91 370 LYS A CA 1
ATOM 2971 C C . LYS A 1 370 ? -18.349 12.692 16.476 1.00 53.91 370 LYS A C 1
ATOM 2973 O O . LYS A 1 370 ? -18.451 13.114 15.331 1.00 53.91 370 LYS A O 1
ATOM 2978 N N . LEU A 1 371 ? -19.125 11.717 16.953 1.00 47.41 371 LEU A N 1
ATOM 2979 C CA . LEU A 1 371 ? -20.145 11.019 16.152 1.00 47.41 371 LEU A CA 1
ATOM 2980 C C . LEU A 1 371 ? -21.214 11.963 15.576 1.00 47.41 371 LEU A C 1
ATOM 2982 O O . LEU A 1 371 ? -21.662 11.784 14.446 1.00 47.41 371 LEU A O 1
ATOM 2986 N N . ASN A 1 372 ? -21.609 12.996 16.324 1.00 46.56 372 ASN A N 1
ATOM 2987 C CA . ASN A 1 372 ? -22.600 13.968 15.857 1.00 46.56 372 ASN A CA 1
ATOM 2988 C C . ASN A 1 372 ? -22.058 14.980 14.835 1.00 46.56 372 ASN A C 1
ATOM 2990 O O . ASN A 1 372 ? -22.855 15.536 14.084 1.00 46.56 372 ASN A O 1
ATOM 2994 N N . LEU A 1 373 ? -20.741 15.195 14.791 1.00 45.06 373 LEU A N 1
ATOM 2995 C CA . LEU A 1 373 ? -20.059 16.045 13.805 1.00 45.06 373 LEU A CA 1
ATOM 2996 C C . LEU A 1 373 ? -19.828 15.344 12.453 1.00 45.06 373 LEU A C 1
ATOM 2998 O O . LEU A 1 373 ? -19.463 16.009 11.492 1.00 45.06 373 LEU A O 1
ATOM 3002 N N . MET A 1 374 ? -20.029 14.023 12.378 1.00 41.78 374 MET A N 1
ATOM 3003 C CA . MET A 1 374 ? -19.872 13.212 11.157 1.00 41.78 374 MET A CA 1
ATOM 3004 C C . MET A 1 374 ? -21.152 13.109 10.306 1.00 41.78 374 MET A C 1
ATOM 3006 O O . MET A 1 374 ? -21.174 12.362 9.328 1.00 41.78 374 MET A O 1
ATOM 3010 N N . LYS A 1 375 ? -22.223 13.815 10.692 1.00 40.06 375 LYS A N 1
ATOM 3011 C CA . LYS A 1 375 ? -23.445 14.018 9.894 1.00 40.06 375 LYS A CA 1
ATOM 3012 C C . LYS A 1 375 ? -23.310 15.283 9.064 1.00 40.06 375 LYS A C 1
ATOM 3014 O O . LYS A 1 375 ? -23.833 15.269 7.930 1.00 40.06 375 LYS A O 1
#

Nearest PDB structures (foldseek):
  7p9a-assembly1_A  TM=3.820E-01  e=1.099E-01  Geobacter metallireducens GS-15
  7p9x-assembly3_D  TM=3.941E-01  e=1.305E-01  Geobacter metallireducens GS-15
  8i4p-assembly1_A  TM=3.919E-01  e=1.951E-01  Thermobifida fusca YX

Sequence (375 aa):
MEQKKKIDVILNKKNNLKIIITGIDELKDLDINNTEHYKRINIEPSLEDEDYEVFGSVISKDNLRLEDFLVTFGLYDINGFSTMIKTLKNTNTDITECYILWMVIGNPSKLSVFSPRNREFQVDCIKESITLQSNNSYYPVKTSYELSEGCTISVNAHCSTANYEPINIKIKMAGWSEDCIYFQIIETNLDSSDIISDQLTSIEIIICVLYSNYENLKIDNRKVENSLDSIGCILTESTKVIPFLPLISEISNSCNETIGLLKQRVDVVDSAVRDLKKDKQGFFDHKNHIYLQNLVKVTTQIKNFMTEISQMKTLLKYIKAKSIEETFKDLCEEFDNCINSLAFTNTNKNSDKLEQLKADQEDLTKVSKKLNLMK

Mean predicted aligned error: 15.52 Å